Protein 6SPO (pdb70)

B-factor: mean 19.82, std 8.79, range [8.62, 103.41]

GO terms:
  GO:0004825 methionine-tRNA ligase activity (F, EXP)
  GO:0005515 protein binding (F, IPI)
  GO:0004825 methionine-tRNA ligase activity (F, IDA)
 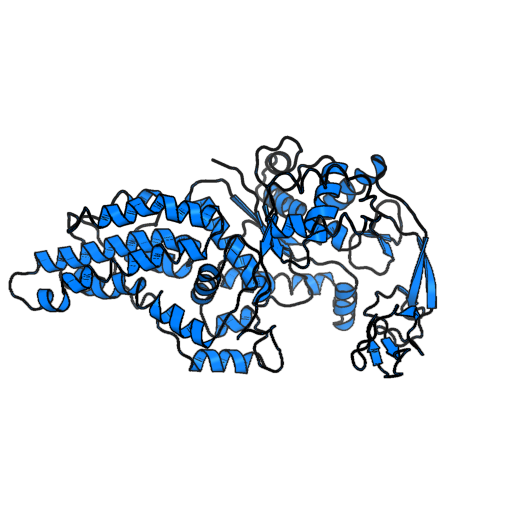 GO:0008270 zinc ion binding (F, IDA)
  GO:0042803 protein homodimerization activity (F, IDA)
  GO:0006431 methionyl-tRNA aminoacylation (P, IMP)
  GO:0071236 cellular response to antibiotic (P, IMP)
  GO:0005829 cytosol (C, HDA)
  GO:0016020 membrane (C, HDA)

Structure (mmCIF, N/CA/C/O backbone):
data_6SPO
#
_entry.id   6SPO
#
_cell.length_a   78.290
_cell.length_b   45.190
_cell.length_c   85.890
_cell.angle_alpha   90.000
_cell.angle_beta   107.390
_cell.angle_gamma   90.000
#
_symmetry.space_group_name_H-M   'P 1 21 1'
#
loop_
_entity.id
_entity.type
_entity.pdbx_description
1 polymer 'Methionine--tRNA ligase'
2 non-polymer 'ZINC ION'
3 non-polymer 'CITRIC ACID'
4 non-polymer GLYCEROL
5 non-polymer METHIONINE
6 water water
#
loop_
_atom_site.group_PDB
_atom_site.id
_atom_site.type_symbol
_atom_site.label_atom_id
_atom_site.label_alt_id
_atom_site.label_comp_id
_atom_site.label_asym_id
_atom_site.label_entity_id
_atom_site.label_seq_id
_atom_site.pdbx_PDB_ins_code
_atom_site.Cartn_x
_atom_site.Cartn_y
_atom_site.Cartn_z
_atom_site.occupancy
_atom_site.B_iso_or_equiv
_atom_site.auth_seq_id
_atom_site.auth_comp_id
_atom_site.auth_asym_id
_atom_site.auth_atom_id
_atom_site.pdbx_PDB_model_num
ATOM 1 N N . ALA A 1 25 ? -15.99052 -3.47014 31.26619 1.000 36.05585 4 ALA A N 1
ATOM 2 C CA . ALA A 1 25 ? -14.55763 -3.75710 31.23279 1.000 34.26344 4 ALA A CA 1
ATOM 3 C C . ALA A 1 25 ? -13.89704 -3.23181 29.97258 1.000 29.89142 4 ALA A C 1
ATOM 4 O O . ALA A 1 25 ? -14.30101 -3.54493 28.85245 1.000 31.73872 4 ALA A O 1
ATOM 10 N N . LYS A 1 26 ? -12.85852 -2.43364 30.17602 1.000 23.14034 5 LYS A N 1
ATOM 11 C CA . LYS A 1 26 ? -12.12744 -1.86677 29.06445 1.000 19.12166 5 LYS A CA 1
ATOM 12 C C . LYS A 1 26 ? -11.29195 -2.94098 28.37685 1.000 15.03511 5 LYS A C 1
ATOM 13 O O . LYS A 1 26 ? -10.90882 -3.94871 28.96447 1.000 16.69711 5 LYS A O 1
ATOM 32 N N . LYS A 1 27 ? -10.99992 -2.68738 27.10398 1.000 12.98657 6 LYS A N 1
ATOM 33 C CA . LYS A 1 27 ? -9.99483 -3.42736 26.34835 1.000 12.37857 6 LYS A CA 1
ATOM 34 C C . LYS A 1 27 ? -8.82091 -2.48599 26.14845 1.000 11.50044 6 LYS A C 1
ATOM 35 O O . LYS A 1 27 ? -8.98976 -1.38158 25.60347 1.000 13.15584 6 LYS A O 1
ATOM 54 N N . ILE A 1 28 ? -7.65028 -2.91054 26.60510 1.000 11.16638 7 ILE A N 1
ATOM 55 C CA . ILE A 1 28 ? -6.46434 -2.07219 26.63715 1.000 10.90817 7 ILE A CA 1
ATOM 56 C C . ILE A 1 28 ? -5.28837 -2.83267 26.04282 1.000 11.95708 7 ILE A C 1
ATOM 57 O O . ILE A 1 28 ? -5.00974 -3.97239 26.42825 1.000 13.47397 7 ILE A O 1
ATOM 73 N N . LEU A 1 29 ? -4.58664 -2.19707 25.11204 1.000 10.74018 8 LEU A N 1
ATOM 74 C CA A LEU A 1 29 ? -3.34023 -2.70508 24.56081 0.738 10.08638 8 LEU A CA 1
ATOM 75 C CA B LEU A 1 29 ? -3.34333 -2.69223 24.54292 0.262 10.64861 8 LEU A CA 1
ATOM 76 C C . LEU A 1 29 ? -2.24644 -1.72990 24.98088 1.000 9.99996 8 LEU A C 1
ATOM 77 O O . LEU A 1 29 ? -2.32326 -0.54379 24.68759 1.000 10.92972 8 LEU A O 1
ATOM 108 N N . VAL A 1 30 ? -1.26095 -2.24203 25.72403 1.000 9.80130 9 VAL A N 1
ATOM 109 C CA . VAL A 1 30 ? -0.16746 -1.44635 26.26425 1.000 10.04616 9 VAL A CA 1
ATOM 110 C C . VAL A 1 30 ? 1.12287 -1.99891 25.68576 1.000 8.72537 9 VAL A C 1
ATOM 111 O O . VAL A 1 30 ? 1.33610 -3.21303 25.71116 1.000 9.54689 9 VAL A O 1
ATOM 124 N N . THR A 1 31 ? 2.01713 -1.10437 25.27124 1.000 9.26678 10 THR A N 1
ATOM 125 C CA . THR A 1 31 ? 3.33881 -1.49094 24.79491 1.000 8.83574 10 THR A CA 1
ATOM 126 C C . THR A 1 31 ? 4.41711 -0.76204 25.59481 1.000 9.17671 10 THR A C 1
ATOM 127 O O . THR A 1 31 ? 4.18336 0.29916 26.19511 1.000 10.25624 10 THR A O 1
ATOM 138 N N . CYS A 1 32 ? 5.60738 -1.36051 25.60030 1.000 10.53063 11 CYS A N 1
ATOM 139 C CA . CYS A 1 32 ? 6.84229 -0.64648 25.88384 1.000 11.07237 11 CYS A CA 1
ATOM 140 C C . CYS A 1 32 ? 7.64635 -0.56729 24.59294 1.000 9.67709 11 CYS A C 1
ATOM 141 O O . CYS A 1 32 ? 7.46834 -1.38005 23.67634 1.000 11.49076 11 CYS A O 1
ATOM 149 N N . ALA A 1 33 ? 8.56121 0.39129 24.55286 1.000 9.87546 12 ALA A N 1
ATOM 150 C CA . ALA A 1 33 ? 9.43101 0.50828 23.39577 1.000 10.79499 12 ALA A CA 1
ATOM 151 C C . ALA A 1 33 ? 10.19285 -0.79683 23.17753 1.000 10.58753 12 ALA A C 1
ATOM 152 O O . ALA A 1 33 ? 10.53721 -1.52473 24.11447 1.000 11.91423 12 ALA A O 1
ATOM 159 N N . LEU A 1 34 ? 10.43921 -1.09445 21.92304 1.000 9.60901 13 LEU A N 1
ATOM 160 C CA . LEU A 1 34 ? 11.05533 -2.35280 21.53859 1.000 10.12419 13 LEU A CA 1
ATOM 161 C C . LEU A 1 34 ? 12.55986 -2.22576 21.68832 1.000 11.36908 13 LEU A C 1
ATOM 162 O O . LEU A 1 34 ? 13.16059 -1.44596 20.97066 1.000 12.11237 13 LEU A O 1
ATOM 178 N N . PRO A 1 35 ? 13.20410 -3.00367 22.56510 1.000 10.68972 14 PRO A N 1
ATOM 179 C CA . PRO A 1 35 ? 14.64672 -2.83320 22.76055 1.000 11.46116 14 PRO A CA 1
ATOM 180 C C . PRO A 1 35 ? 15.42584 -3.27501 21.53054 1.000 11.34289 14 PRO A C 1
ATOM 181 O O . PRO A 1 35 ? 15.10866 -4.27809 20.89955 1.000 11.73505 14 PRO A O 1
ATOM 192 N N . TYR A 1 36 ? 16.50415 -2.56068 21.23500 1.000 11.43533 15 TYR A N 1
ATOM 193 C CA . TYR A 1 36 ? 17.36358 -2.97451 20.13361 1.000 12.27936 15 TYR A CA 1
ATOM 194 C C . TYR A 1 36 ? 18.04698 -4.31098 20.43785 1.000 11.45291 15 TYR A C 1
ATOM 195 O O . TYR A 1 36 ? 18.52405 -4.57155 21.54867 1.000 12.42809 15 TYR A O 1
ATOM 213 N N . ALA A 1 37 ? 18.13420 -5.14975 19.41427 1.000 12.64136 16 ALA A N 1
ATOM 214 C CA . ALA A 1 37 ? 18.73461 -6.46456 19.55052 1.000 14.21464 16 ALA A CA 1
ATOM 215 C C . ALA A 1 37 ? 20.25114 -6.44938 19.61932 1.000 16.08801 16 ALA A C 1
ATOM 216 O O . ALA A 1 37 ? 20.83686 -7.52711 19.73566 1.000 20.59181 16 ALA A O 1
ATOM 223 N N . ASN A 1 38 ? 20.91892 -5.31008 19.51750 1.000 16.34056 17 ASN A N 1
ATOM 224 C CA . ASN A 1 38 ? 22.37923 -5.30446 19.56654 1.000 18.50202 17 ASN A CA 1
ATOM 225 C C . ASN A 1 38 ? 22.95422 -4.84482 20.90285 1.000 18.93114 17 ASN A C 1
ATOM 226 O O . ASN A 1 38 ? 24.15434 -4.57927 20.99121 1.000 22.85808 17 ASN A O 1
ATOM 237 N N . GLY A 1 39 ? 22.159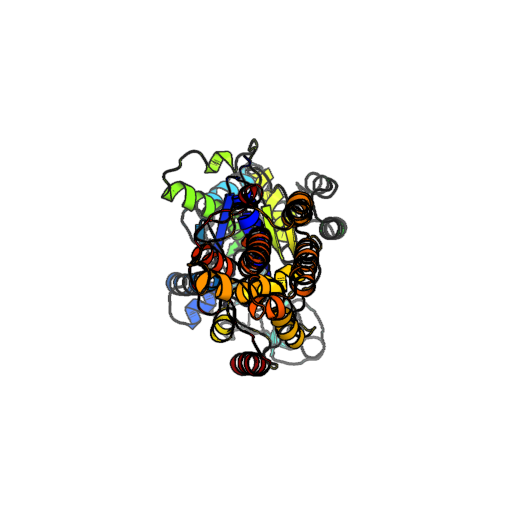24 -4.80342 21.95542 1.000 17.84843 18 GLY A N 1
ATOM 238 C CA . GLY A 1 39 ? 22.67965 -4.46183 23.26637 1.000 17.42537 18 GLY A CA 1
ATOM 239 C C . GLY A 1 39 ? 21.86546 -5.11698 24.35971 1.000 15.90999 18 GLY A C 1
ATOM 240 O O . GLY A 1 39 ? 20.68327 -5.42477 24.18312 1.000 17.32896 18 GLY A O 1
ATOM 244 N N . SER A 1 40 ? 22.50502 -5.29639 25.51312 1.000 16.02124 19 SER A N 1
ATOM 245 C CA . SER A 1 40 ? 21.83954 -5.89389 26.66497 1.000 15.59846 19 SER A CA 1
ATOM 246 C C . SER A 1 40 ? 20.90557 -4.90194 27.36115 1.000 14.54361 19 SER A C 1
ATOM 247 O O . SER A 1 40 ? 21.07032 -3.68583 27.27951 1.000 14.91194 19 SER A O 1
ATOM 255 N N . ILE A 1 41 ? 19.93486 -5.46453 28.08357 1.000 11.67943 20 ILE A N 1
ATOM 256 C CA . ILE A 1 41 ? 19.00693 -4.66781 28.87493 1.000 11.65010 20 ILE A CA 1
ATOM 257 C C . ILE A 1 41 ? 19.73813 -4.04309 30.05546 1.000 10.63168 20 ILE A C 1
ATOM 258 O O . ILE A 1 41 ? 20.46414 -4.71909 30.77831 1.000 11.41377 20 ILE A O 1
ATOM 274 N N . HIS A 1 42 ? 19.51935 -2.75117 30.27088 1.000 11.64501 21 HIS A N 1
ATOM 275 C CA . HIS A 1 42 ? 20.14134 -2.04984 31.38218 1.000 11.76376 21 HIS A CA 1
ATOM 276 C C . HIS A 1 42 ? 19.06631 -1.33945 32.19909 1.000 11.28281 21 HIS A C 1
ATOM 277 O O . HIS A 1 42 ? 17.86975 -1.43260 31.91711 1.000 12.08923 21 HIS A O 1
ATOM 291 N N . LEU A 1 43 ? 19.50738 -0.62243 33.23186 1.000 11.70776 22 LEU A N 1
ATOM 292 C CA . LEU A 1 43 ? 18.56012 -0.02430 34.16394 1.000 12.32187 22 LEU A CA 1
ATOM 293 C C . LEU A 1 43 ? 17.66606 1.01828 33.50318 1.000 12.98595 22 LEU A C 1
ATOM 294 O O . LEU A 1 43 ? 16.57869 1.29498 34.02643 1.000 13.25639 22 LEU A O 1
ATOM 310 N N . GLY A 1 44 ? 18.11317 1.63659 32.40437 1.000 12.37404 23 GLY A N 1
ATOM 311 C CA . GLY A 1 44 ? 17.25421 2.56562 31.68537 1.000 12.99495 23 GLY A CA 1
ATOM 312 C C . GLY A 1 44 ? 16.06631 1.86773 31.04584 1.000 12.03925 23 GLY A C 1
ATOM 313 O O . GLY A 1 44 ? 14.92442 2.35570 31.13512 1.000 14.30589 23 GLY A O 1
ATOM 317 N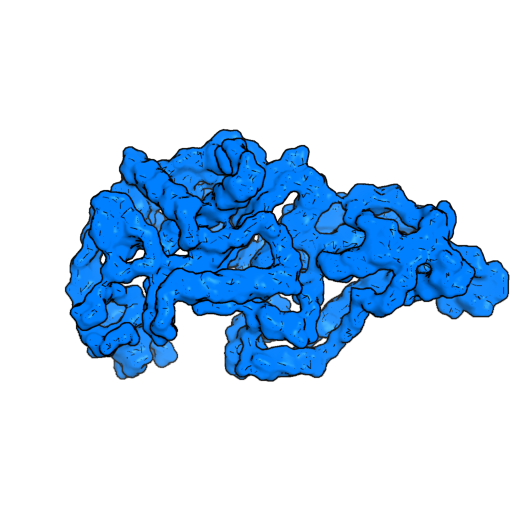 N . HIS A 1 45 ? 16.31113 0.73173 30.37710 1.000 11.26353 24 HIS A N 1
ATOM 318 C CA . HIS A 1 45 ? 15.18975 -0.06374 29.90457 1.000 10.99427 24 HIS A CA 1
ATOM 319 C C . HIS A 1 45 ? 14.27803 -0.41597 31.06726 1.000 11.30175 24 HIS A C 1
ATOM 320 O O . HIS A 1 45 ? 13.04849 -0.36963 30.95282 1.000 12.47384 24 HIS A O 1
ATOM 334 N N . MET A 1 46 ? 14.87243 -0.79848 32.20012 1.000 10.21739 25 MET A N 1
ATOM 335 C CA . MET A 1 46 ? 14.03771 -1.32160 33.27604 1.000 10.25737 25 MET A CA 1
ATOM 336 C C . MET A 1 46 ? 13.11207 -0.26149 33.84208 1.000 10.46662 25 MET A C 1
ATOM 337 O O . MET A 1 46 ? 12.02744 -0.59960 34.31148 1.000 11.23301 25 MET A O 1
ATOM 351 N N . LEU A 1 47 ? 13.52492 1.00410 33.86371 1.000 10.56854 26 LEU A N 1
ATOM 352 C CA . LEU A 1 47 ? 12.61533 2.05330 34.31900 1.000 11.46059 26 LEU A CA 1
ATOM 353 C C . LEU A 1 47 ? 11.32362 2.01395 33.51611 1.000 11.35901 26 LEU A C 1
ATOM 354 O O . LEU A 1 47 ? 10.22805 2.04968 34.07193 1.000 11.49269 26 LEU A O 1
ATOM 370 N N . GLU A 1 48 ? 11.44535 1.88649 32.20857 1.000 10.41051 27 GLU A N 1
ATOM 371 C CA . GLU A 1 48 ? 10.28870 1.89607 31.32417 1.000 11.26025 27 GLU A CA 1
ATOM 372 C C . GLU A 1 48 ? 9.43253 0.65110 31.48522 1.000 11.25342 27 GLU A C 1
ATOM 373 O O . GLU A 1 48 ? 8.21034 0.74001 31.62859 1.000 11.93269 27 GLU A O 1
ATOM 385 N N . HIS A 1 49 ? 10.06880 -0.52345 31.50644 1.000 9.94117 28 HIS A N 1
ATOM 386 C CA . HIS A 1 49 ? 9.30636 -1.75859 31.56358 1.000 9.78748 28 HIS A CA 1
ATOM 387 C C . HIS A 1 49 ? 8.64681 -1.92905 32.92220 1.000 10.30335 28 HIS A C 1
ATOM 388 O O . HIS A 1 49 ? 7.52738 -2.44499 33.00120 1.000 10.58152 28 HIS A O 1
ATOM 402 N N . ILE A 1 50 ? 9.31773 -1.50474 33.99786 1.000 9.82756 29 ILE A N 1
ATOM 403 C CA . ILE A 1 50 ? 8.70051 -1.51753 35.31825 1.000 9.50517 29 ILE A CA 1
ATOM 404 C C . ILE A 1 50 ? 7.52806 -0.55003 35.38646 1.000 9.58364 29 ILE A C 1
ATOM 405 O O . ILE A 1 50 ? 6.45500 -0.90937 35.90139 1.000 10.52362 29 ILE A O 1
ATOM 421 N N . GLN A 1 51 ? 7.69692 0.68977 34.89293 1.000 9.76753 30 GLN A N 1
ATOM 422 C CA . GLN A 1 51 ? 6.58972 1.63947 34.93127 1.000 10.38714 30 GLN A CA 1
ATOM 423 C C . GLN A 1 51 ? 5.35347 1.05329 34.24334 1.000 9.74162 30 GLN A C 1
ATOM 424 O O . GLN A 1 51 ? 4.24196 1.07763 34.78623 1.000 10.88226 30 GLN A O 1
ATOM 438 N N . ALA A 1 52 ? 5.54421 0.50809 33.05251 1.000 9.63596 31 ALA A N 1
ATOM 439 C CA . ALA A 1 52 ? 4.43940 -0.07367 32.30318 1.000 10.33575 31 ALA A CA 1
ATOM 440 C C . ALA A 1 52 ? 3.85809 -1.27278 33.03469 1.000 10.35195 31 ALA A C 1
ATOM 441 O O . ALA A 1 52 ? 2.63576 -1.42980 33.10731 1.000 10.79220 31 ALA A O 1
ATOM 448 N N . ASP A 1 53 ? 4.72569 -2.13313 33.58549 1.000 9.23417 32 ASP A N 1
ATOM 449 C CA . ASP A 1 53 ? 4.22626 -3.32482 34.24358 1.000 9.26664 32 ASP A CA 1
ATOM 450 C C . ASP A 1 53 ? 3.36811 -2.99905 35.47198 1.000 9.20549 32 ASP A C 1
ATOM 451 O O . ASP A 1 53 ? 2.35303 -3.65542 35.71713 1.000 9.51299 32 ASP A O 1
ATOM 460 N N . VAL A 1 54 ? 3.79310 -2.02303 36.28062 1.000 9.78389 33 VAL A N 1
ATOM 461 C CA . VAL A 1 54 ? 2.98288 -1.61703 37.42097 1.000 9.27951 33 VAL A CA 1
ATOM 462 C C . VAL A 1 54 ? 1.60572 -1.17436 36.93555 1.000 9.93883 33 VAL A C 1
ATOM 463 O O . VAL A 1 54 ? 0.58424 -1.57200 37.48991 1.000 9.90919 33 VAL A O 1
ATOM 476 N N . TRP A 1 55 ? 1.56403 -0.34803 35.88832 1.000 9.91575 34 TRP A N 1
ATOM 477 C CA . TRP A 1 55 ? 0.29606 0.14483 35.38429 1.000 9.67552 34 TRP A CA 1
ATOM 478 C C . TRP A 1 55 ? -0.56351 -0.99124 34.86263 1.000 9.57775 34 TRP A C 1
ATOM 479 O O . TRP A 1 55 ? -1.75531 -1.06786 35.16677 1.000 10.68728 34 TRP A O 1
ATOM 500 N N . VAL A 1 56 ? 0.05472 -1.90023 34.11298 1.000 9.69257 35 VAL A N 1
ATOM 501 C CA . VAL A 1 56 ? -0.65451 -3.04663 33.57201 1.000 10.00711 35 VAL A CA 1
ATOM 502 C C . VAL A 1 56 ? -1.21979 -3.91589 34.68175 1.000 9.73402 35 VAL A C 1
ATOM 503 O O . VAL A 1 56 ? -2.36787 -4.36196 34.61292 1.000 10.68215 35 VAL A O 1
ATOM 516 N N . ARG A 1 57 ? -0.40178 -4.23302 35.68497 1.000 9.38177 36 ARG A N 1
ATOM 517 C CA . ARG A 1 57 ? -0.88120 -5.07105 36.77968 1.000 10.25513 36 ARG A CA 1
ATOM 518 C C . ARG A 1 57 ? -2.05764 -4.43350 37.49572 1.000 9.41272 36 ARG A C 1
ATOM 519 O O . ARG A 1 57 ? -3.00077 -5.13005 37.88940 1.000 10.78886 36 ARG A O 1
ATOM 540 N N . TYR A 1 58 ? -2.01313 -3.11675 37.69464 1.000 10.04175 37 TYR A N 1
ATOM 541 C CA . TYR A 1 58 ? -3.15048 -2.43241 38.28806 1.000 9.97693 37 TYR A CA 1
ATOM 542 C C . TYR A 1 58 ? -4.39495 -2.54890 37.41186 1.000 9.55604 37 TYR A C 1
ATOM 543 O O . TYR A 1 58 ? -5.48520 -2.85448 37.91383 1.000 10.46491 37 TYR A O 1
ATOM 561 N N . GLN A 1 59 ? -4.23920 -2.32050 36.10051 1.000 10.05492 38 GLN A N 1
ATOM 562 C CA . GLN A 1 59 ? -5.39656 -2.41759 35.22253 1.000 11.55774 38 GLN A CA 1
ATOM 563 C C . GLN A 1 59 ? -5.99786 -3.82099 35.26980 1.000 11.49173 38 GLN A C 1
ATOM 564 O O . GLN A 1 59 ? -7.21489 -3.97867 35.27163 1.000 11.79912 38 GLN A O 1
ATOM 578 N N . ARG A 1 60 ? -5.15575 -4.85184 35.34133 1.000 11.05159 39 ARG A N 1
ATOM 579 C CA . ARG A 1 60 ? -5.68765 -6.20709 35.44372 1.000 11.03954 39 ARG A CA 1
ATOM 580 C C . ARG A 1 60 ? -6.42629 -6.40329 36.76742 1.000 12.05701 39 ARG A C 1
ATOM 581 O O . ARG A 1 60 ? -7.47121 -7.06784 36.81256 1.000 12.89181 39 ARG A O 1
ATOM 602 N N . MET A 1 61 ? -5.89359 -5.83443 37.84608 1.000 11.66972 40 MET A N 1
ATOM 603 C CA . MET A 1 61 ? -6.55930 -5.94485 39.13595 1.000 11.72561 40 MET A CA 1
ATOM 604 C C . MET A 1 61 ? -7.93887 -5.31209 39.12879 1.000 12.51374 40 MET A C 1
ATOM 605 O O . MET A 1 61 ? -8.80933 -5.71514 39.91143 1.000 13.54021 40 MET A O 1
ATOM 619 N N . ARG A 1 62 ? -8.16367 -4.30729 38.28309 1.000 12.67912 41 ARG A N 1
ATOM 620 C CA . ARG A 1 62 ? -9.46739 -3.65957 38.21162 1.000 13.57271 41 ARG A CA 1
ATOM 621 C C . ARG A 1 62 ? -10.39360 -4.33202 37.20398 1.000 14.83778 41 ARG A C 1
ATOM 622 O O . ARG A 1 62 ? -11.49547 -3.82625 36.94815 1.000 17.05161 41 ARG A O 1
ATOM 643 N N . GLY A 1 63 ? -9.98323 -5.45927 36.63503 1.000 13.36087 42 GLY A N 1
ATOM 644 C CA . GLY A 1 63 ? -10.88800 -6.28911 35.86646 1.000 14.52366 42 GLY A CA 1
ATOM 645 C C . GLY A 1 63 ? -10.88758 -6.06842 34.37227 1.000 15.09682 42 GLY A C 1
ATOM 646 O O . GLY A 1 63 ? -11.71694 -6.65842 33.67996 1.000 16.40777 42 GLY A O 1
ATOM 650 N N . HIS A 1 64 ? -9.99080 -5.24606 33.85384 1.000 14.80406 43 HIS A N 1
ATOM 651 C CA . HIS A 1 64 ? -9.97606 -4.94624 32.43335 1.000 14.93713 43 HIS A CA 1
ATOM 652 C C . HIS A 1 64 ? -9.27907 -6.03816 31.63895 1.000 13.39851 43 HIS A C 1
ATOM 653 O O . HIS A 1 64 ? -8.52161 -6.85103 32.17625 1.000 15.59783 43 HIS A O 1
ATOM 667 N N . GLU A 1 65 ? -9.61002 -6.08061 30.34233 1.000 12.62243 44 GLU A N 1
ATOM 668 C CA . GLU A 1 65 ? -8.92649 -6.93720 29.38041 1.000 13.26617 44 GLU A CA 1
ATOM 669 C C . GLU A 1 65 ? -7.67775 -6.18812 28.95875 1.000 13.15942 44 GLU A C 1
ATOM 670 O O . GLU A 1 65 ? -7.77104 -5.11888 28.34238 1.000 14.56162 44 GLU A O 1
ATOM 682 N N . VAL A 1 66 ? -6.51925 -6.70314 29.33970 1.000 12.85788 45 VAL A N 1
ATOM 683 C CA . VAL A 1 66 ? -5.25065 -6.02926 29.09438 1.000 11.75161 45 VAL A CA 1
ATOM 684 C C . VAL A 1 66 ? -4.36740 -6.92741 28.24911 1.000 12.52603 45 VAL A C 1
ATOM 685 O O . VAL A 1 66 ? -4.24632 -8.12782 28.51206 1.000 14.64293 45 VAL A O 1
ATOM 698 N N . ASN A 1 67 ? -3.75833 -6.33732 27.22923 1.000 11.62658 46 ASN A N 1
ATOM 699 C CA . ASN A 1 67 ? -2.75508 -7.00432 26.40781 1.000 10.70143 46 ASN A CA 1
ATOM 700 C C . ASN A 1 67 ? -1.48656 -6.16577 26.46761 1.000 10.44204 46 ASN A C 1
ATOM 701 O O . ASN A 1 67 ? -1.44042 -5.06130 25.92847 1.000 12.21788 46 ASN A O 1
ATOM 712 N N . PHE A 1 68 ? -0.46849 -6.70922 27.11035 1.000 10.63388 47 PHE A N 1
ATOM 713 C CA . PHE A 1 68 ? 0.81147 -6.04252 27.31286 1.000 9.22753 47 PHE A CA 1
ATOM 714 C C . PHE A 1 68 ? 1.78696 -6.67406 26.32915 1.000 9.41483 47 PHE A C 1
ATOM 715 O O . PHE A 1 68 ? 2.10960 -7.85890 26.42731 1.000 9.89501 47 PHE A O 1
ATOM 732 N N . ILE A 1 69 ? 2.23559 -5.86176 25.37318 1.000 9.80371 48 ILE A N 1
ATOM 733 C CA . ILE A 1 69 ? 2.89253 -6.30202 24.14091 1.000 13.00320 48 ILE A CA 1
ATOM 734 C C . ILE A 1 69 ? 4.28391 -5.67864 24.05016 1.000 11.47974 48 ILE A C 1
ATOM 735 O O . ILE A 1 69 ? 4.44696 -4.48153 24.24770 1.000 11.67619 48 ILE A O 1
ATOM 751 N N . CYS A 1 70 ? 5.28159 -6.49280 23.69368 1.000 9.78875 49 CYS A N 1
ATOM 752 C CA . CYS A 1 70 ? 6.61479 -5.94955 23.37100 1.000 9.69643 49 CYS A CA 1
ATOM 753 C C . CYS A 1 70 ? 7.26916 -6.88615 22.34964 1.000 9.95319 49 CYS A C 1
ATOM 754 O O . CYS A 1 70 ? 6.64670 -7.81702 21.82609 1.000 10.41444 49 CYS A O 1
ATOM 762 N N . ALA A 1 71 ? 8.52754 -6.60015 22.02842 1.000 9.50539 50 ALA A N 1
ATOM 763 C CA . ALA A 1 71 ? 9.28873 -7.32400 21.02672 1.000 10.24067 50 ALA A CA 1
ATOM 764 C C . ALA A 1 71 ? 10.67916 -6.70002 20.96739 1.000 10.12404 50 ALA A C 1
ATOM 765 O O . ALA A 1 71 ? 10.87766 -5.57815 21.38773 1.000 10.35383 50 ALA A O 1
ATOM 772 N N . ASP A 1 72 ? 11.63422 -7.46440 20.43795 1.000 9.63952 51 ASP A N 1
ATOM 773 C CA . ASP A 1 72 ? 12.92618 -6.88818 20.10867 1.000 10.12770 51 ASP A CA 1
ATOM 774 C C . ASP A 1 72 ? 12.86037 -6.16759 18.76399 1.000 10.42260 51 ASP A C 1
ATOM 775 O O . ASP A 1 72 ? 12.17700 -6.61000 17.83831 1.000 11.12014 51 ASP A O 1
ATOM 784 N N . ASP A 1 73 ? 13.58223 -5.03923 18.68024 1.000 10.08391 52 ASP A N 1
ATOM 785 C CA . ASP A 1 73 ? 13.78560 -4.27579 17.44636 1.000 10.80049 52 ASP A CA 1
ATOM 786 C C . ASP A 1 73 ? 15.06245 -4.80226 16.79766 1.000 10.95366 52 ASP A C 1
ATOM 787 O O . ASP A 1 73 ? 16.16963 -4.53229 17.27699 1.000 11.48626 52 ASP A O 1
ATOM 796 N N . ALA A 1 74 ? 14.89260 -5.58458 15.73455 1.000 10.40849 53 ALA A N 1
ATOM 797 C CA . ALA A 1 74 ? 15.93278 -6.48672 15.26411 1.000 11.39300 53 ALA A CA 1
ATOM 798 C C . ALA A 1 74 ? 16.57378 -6.12512 13.92989 1.000 11.56250 53 ALA A C 1
ATOM 799 O O . ALA A 1 74 ? 17.45783 -6.85825 13.48922 1.000 14.28740 53 ALA A O 1
ATOM 806 N N . HIS A 1 75 ? 16.21690 -5.00582 13.31592 1.000 10.58335 54 HIS A N 1
ATOM 807 C CA . HIS A 1 75 ? 16.71390 -4.67801 11.98707 1.000 10.74621 54 HIS A CA 1
ATOM 808 C C . HIS A 1 75 ? 17.74746 -3.55921 12.02146 1.000 11.89015 54 HIS A C 1
ATOM 809 O O . HIS A 1 75 ? 17.93668 -2.87474 13.03217 1.000 13.04688 54 HIS A O 1
ATOM 824 N N . GLY A 1 76 ? 18.44123 -3.40286 10.89889 1.000 11.89494 55 GLY A N 1
ATOM 825 C CA . GLY A 1 76 ? 19.23777 -2.22260 10.62891 1.000 13.36496 55 GLY A CA 1
ATOM 826 C C . GLY A 1 76 ? 20.71624 -2.51873 10.38842 1.000 15.08587 55 GLY A C 1
ATOM 827 O O . GLY A 1 76 ? 21.22053 -3.61255 10.60951 1.000 15.64097 55 GLY A O 1
ATOM 831 N N . THR A 1 77 ? 21.40346 -1.47383 9.93583 1.000 14.53402 56 THR A N 1
ATOM 832 C CA . THR A 1 77 ? 22.81466 -1.60840 9.57097 1.000 14.96332 56 THR A CA 1
ATOM 833 C C . THR A 1 77 ? 23.68599 -2.01274 10.74465 1.000 15.59659 56 THR A C 1
ATOM 834 O O . THR A 1 77 ? 24.54022 -2.90084 10.57725 1.000 17.25237 56 THR A O 1
ATOM 845 N N . PRO A 1 78 ? 23.55875 -1.41326 11.93419 1.000 16.36000 57 PRO A N 1
ATOM 846 C CA . PRO A 1 78 ? 24.40861 -1.84658 13.05015 1.000 17.52190 57 PRO A CA 1
ATOM 847 C C . PRO A 1 78 ? 24.27923 -3.32537 13.36532 1.000 17.92847 57 PRO A C 1
ATOM 848 O O . PRO A 1 78 ? 25.28524 -3.99533 13.64579 1.000 18.85890 57 PRO A O 1
ATOM 859 N N . ILE A 1 79 ? 23.05767 -3.85947 13.32593 1.000 17.45790 58 ILE A N 1
ATOM 860 C CA . ILE A 1 79 ? 22.84402 -5.27033 13.60518 1.000 17.01033 58 ILE A CA 1
ATOM 861 C C . ILE A 1 79 ? 23.47580 -6.13166 12.52041 1.000 17.53247 58 ILE A C 1
ATOM 862 O O . ILE A 1 79 ? 24.14101 -7.13567 12.81018 1.000 18.37592 58 ILE A O 1
ATOM 878 N N . MET A 1 80 ? 23.29902 -5.74755 11.25898 1.000 17.83315 59 MET A N 1
ATOM 879 C CA . MET A 1 80 ? 23.92700 -6.48784 10.17152 1.000 17.23034 59 MET A CA 1
ATOM 880 C C . MET A 1 80 ? 25.43891 -6.54840 10.34031 1.000 16.97656 59 MET A C 1
ATOM 881 O O . MET A 1 80 ? 26.05371 -7.60851 10.17714 1.000 17.51722 59 MET A O 1
ATOM 895 N N . LEU A 1 81 ? 26.05730 -5.41281 10.63469 1.000 17.25735 60 LEU A N 1
ATOM 896 C CA . LEU A 1 81 ? 27.51324 -5.36355 10.70914 1.000 18.23363 60 LEU A CA 1
ATOM 897 C C . LEU A 1 81 ? 28.02293 -6.09411 11.93818 1.000 19.76559 60 LEU A C 1
ATOM 898 O O . LEU A 1 81 ? 29.07978 -6.73283 11.88985 1.000 22.24130 60 LEU A O 1
ATOM 914 N N . LYS A 1 82 ? 27.28371 -6.02962 13.05003 1.000 19.90521 61 LYS A N 1
ATOM 915 C CA . LYS A 1 82 ? 27.71290 -6.75081 14.24008 1.000 20.37566 61 LYS A CA 1
ATOM 916 C C . LYS A 1 82 ? 27.71122 -8.25789 13.99963 1.000 19.29291 61 LYS A C 1
ATOM 917 O O . LYS A 1 82 ? 28.64729 -8.96357 14.40138 1.000 20.03355 61 LYS A O 1
ATOM 936 N N . ALA A 1 83 ? 26.66135 -8.77382 13.35218 1.000 18.73715 62 ALA A N 1
ATOM 937 C CA . ALA A 1 83 ? 26.62242 -10.20223 13.05342 1.000 19.79742 62 ALA A CA 1
ATOM 938 C C . ALA A 1 83 ? 27.78709 -10.60323 12.15072 1.000 20.63165 62 ALA A C 1
ATOM 939 O O . ALA A 1 83 ? 28.44458 -11.62289 12.38544 1.000 21.72495 62 ALA A O 1
ATOM 946 N N . GLN A 1 84 ? 28.05974 -9.81802 11.10611 1.000 19.55419 63 GLN A N 1
ATOM 947 C CA . GLN A 1 84 ? 29.20187 -10.12282 10.24654 1.000 21.51679 63 GLN A CA 1
ATOM 948 C C . GLN A 1 84 ? 30.49886 -10.16422 11.04270 1.000 23.52089 63 GLN A C 1
ATOM 949 O O . GLN A 1 84 ? 31.34119 -11.04644 10.82943 1.000 25.39723 63 GLN A O 1
ATOM 963 N N . GLN A 1 85 ? 30.68522 -9.21371 11.96472 1.000 24.69908 64 GLN A N 1
ATOM 964 C CA . GLN A 1 85 ? 31.89126 -9.20763 12.78857 1.000 27.23152 64 GLN A CA 1
ATOM 965 C C . GLN A 1 85 ? 31.99678 -10.47180 13.63063 1.000 26.88221 64 GLN A C 1
ATOM 966 O O . GLN A 1 85 ? 33.09514 -11.00542 13.84335 1.000 27.61943 64 GLN A O 1
ATOM 980 N N . LEU A 1 86 ? 30.86200 -10.94376 14.14506 1.000 26.68758 65 LEU A N 1
ATOM 981 C CA . LEU A 1 86 ? 30.84141 -12.15270 14.94754 1.000 26.15464 65 LEU A CA 1
ATOM 982 C C . LEU A 1 86 ? 30.95371 -13.42118 14.11936 1.000 26.71382 65 LEU A C 1
ATOM 983 O O . LEU A 1 86 ? 31.18487 -14.48769 14.68803 1.000 28.71320 65 LEU A O 1
ATOM 999 N N . GLY A 1 87 ? 30.77560 -13.33559 12.80394 1.000 26.78643 66 GLY A N 1
ATOM 1000 C CA . GLY A 1 87 ? 30.81893 -14.52051 11.97160 1.000 26.63349 66 GLY A CA 1
ATOM 1001 C C . GLY A 1 87 ? 29.59288 -15.39852 12.05695 1.000 27.30966 66 GLY A C 1
ATOM 1002 O O . GLY A 1 87 ? 29.68723 -16.60669 11.81405 1.000 28.99058 66 GLY A O 1
ATOM 1006 N N . ILE A 1 88 ? 28.43686 -14.82243 12.39762 1.000 25.32946 67 ILE A N 1
ATOM 1007 C CA . ILE A 1 88 ? 27.19300 -15.57152 12.50641 1.000 24.15682 67 ILE A CA 1
ATOM 1008 C C . ILE A 1 88 ? 26.13527 -14.83494 11.70045 1.000 23.34080 67 ILE A C 1
ATOM 1009 O O . ILE A 1 88 ? 26.28755 -13.66136 11.35715 1.000 23.64258 67 ILE A O 1
ATOM 1025 N N . THR A 1 89 ? 25.04173 -15.53578 11.40141 1.000 22.12774 68 THR A N 1
ATOM 1026 C CA . THR A 1 89 ? 23.96986 -14.87523 10.68727 1.000 21.07674 68 THR A CA 1
ATOM 1027 C C . THR A 1 89 ? 23.31285 -13.84453 11.60350 1.000 20.03919 68 THR A C 1
ATOM 1028 O O . THR A 1 89 ? 23.30444 -13.99976 12.83485 1.000 19.46364 68 THR A O 1
ATOM 1039 N N . PRO A 1 90 ? 22.74805 -12.77526 11.03221 1.000 19.55725 69 PRO A N 1
ATOM 1040 C CA . PRO A 1 90 ? 21.95138 -11.85540 11.86472 1.000 18.01332 69 PRO A CA 1
ATOM 1041 C C . PRO A 1 90 ? 20.80840 -12.57651 12.55051 1.000 17.09501 69 PRO A C 1
ATOM 1042 O O . PRO A 1 90 ? 20.49247 -12.27070 13.70724 1.000 15.79316 69 PRO A O 1
ATOM 1053 N N . GLU A 1 91 ? 20.24047 -13.59851 11.90318 1.000 18.24632 70 GLU A N 1
ATOM 1054 C CA . GLU A 1 91 ? 19.15965 -14.35207 12.52868 1.000 18.46683 70 GLU A CA 1
ATOM 1055 C C . GLU A 1 91 ? 19.64617 -15.05870 13.78627 1.000 18.53505 70 GLU A C 1
ATOM 1056 O O . GLU A 1 91 ? 18.95101 -15.07207 14.80621 1.000 17.98469 70 GLU A O 1
ATOM 1068 N N . GLN A 1 92 ? 20.82011 -15.68661 13.73205 1.000 20.37346 71 GLN A N 1
ATOM 1069 C CA . GLN A 1 92 ? 21.33659 -16.33278 14.93277 1.000 20.56784 71 GLN A CA 1
ATOM 1070 C C . GLN A 1 92 ? 21.56057 -15.30810 16.03825 1.000 18.73339 71 GLN A C 1
ATOM 1071 O O . GLN A 1 92 ? 21.19269 -15.52518 17.19717 1.000 17.53353 71 GLN A O 1
ATOM 1085 N N . MET A 1 93 ? 22.17412 -14.17363 15.68654 1.000 16.40389 72 MET A N 1
ATOM 1086 C CA . MET A 1 93 ? 22.52238 -13.17524 16.68521 1.000 15.76339 72 MET A CA 1
ATOM 1087 C C . MET A 1 93 ? 21.28593 -12.58808 17.34186 1.000 13.68822 72 MET A C 1
ATOM 1088 O O . MET A 1 93 ? 21.22497 -12.44919 18.56974 1.000 14.75027 72 MET A O 1
ATOM 1102 N N . ILE A 1 94 ? 20.28234 -12.22353 16.54009 1.000 13.84981 73 ILE A N 1
ATOM 1103 C CA . ILE A 1 94 ? 19.08452 -11.62077 17.12911 1.000 13.30710 73 ILE A CA 1
ATOM 1104 C C . ILE A 1 94 ? 18.32615 -12.64685 17.95084 1.000 13.50805 73 ILE A C 1
ATOM 1105 O O . ILE A 1 94 ? 17.68114 -12.30121 18.93808 1.000 13.10286 73 ILE A O 1
ATOM 1121 N N . GLY A 1 95 ? 18.39846 -13.92735 17.57615 1.000 14.36193 74 GLY A N 1
ATOM 1122 C CA . GLY A 1 95 ? 17.73260 -14.93200 18.38199 1.000 13.96933 74 GLY A CA 1
ATOM 1123 C C . GLY A 1 95 ? 18.37188 -15.07346 19.74915 1.000 14.72565 74 GLY A C 1
ATOM 1124 O O . GLY A 1 95 ? 17.68366 -15.22758 20.76369 1.000 16.10942 74 GLY A O 1
ATOM 1128 N N . GLU A 1 96 ? 19.69940 -15.01817 19.79887 1.000 15.30491 75 GLU A N 1
ATOM 1129 C CA . GLU A 1 96 ? 20.39327 -15.10846 21.08246 1.000 15.14078 75 GLU A CA 1
ATOM 1130 C C . GLU A 1 96 ? 20.07189 -13.90948 21.96198 1.000 13.98331 75 GLU A C 1
ATOM 1131 O O . GLU A 1 96 ? 19.82765 -14.05128 23.16396 1.000 14.61274 75 GLU A O 1
ATOM 1143 N N . MET A 1 97 ? 20.04918 -12.71006 21.38154 1.000 13.32489 76 MET A N 1
ATOM 1144 C CA A MET A 1 97 ? 19.77259 -11.54797 22.21201 0.695 12.87122 76 MET A CA 1
ATOM 1145 C CA B MET A 1 97 ? 19.75848 -11.52038 22.17463 0.305 14.02694 76 MET A CA 1
ATOM 1146 C C . MET A 1 97 ? 18.30949 -11.50160 22.63739 1.000 13.02717 76 MET A C 1
ATOM 1147 O O . MET A 1 97 ? 18.00581 -11.05188 23.74445 1.000 13.79560 76 MET A O 1
ATOM 1174 N N . SER A 1 98 ? 17.39485 -11.97069 21.78945 1.000 12.33208 77 SER A N 1
ATOM 1175 C CA . SER A 1 98 ? 15.99534 -12.04995 22.19550 1.000 13.35080 77 SER A CA 1
ATOM 1176 C C . SER A 1 98 ? 15.84777 -12.91253 23.44123 1.000 13.30754 77 SER A C 1
ATOM 1177 O O . SER A 1 98 ? 15.13121 -12.54522 24.38202 1.000 13.25247 77 SER A O 1
ATOM 1185 N N A GLN A 1 99 ? 16.52313 -14.06689 23.46951 0.507 13.20722 78 GLN A N 1
ATOM 1186 N N B GLN A 1 99 ? 16.53811 -14.05581 23.47530 0.493 12.99909 78 GLN A N 1
ATOM 1187 C CA A GLN A 1 99 ? 16.45435 -14.91064 24.65565 0.507 14.19395 78 GLN A CA 1
ATOM 1188 C CA B GLN A 1 99 ? 16.47215 -14.92176 24.64705 0.493 13.59616 78 GLN A CA 1
ATOM 1189 C C A GLN A 1 99 ? 17.05796 -14.20230 25.86323 0.507 13.67568 78 GLN A C 1
ATOM 1190 C C B GLN A 1 99 ? 17.09266 -14.25126 25.86736 0.493 13.11768 78 GLN A C 1
ATOM 1191 O O A GLN A 1 99 ? 16.49035 -14.23906 26.95829 0.507 14.14873 78 GLN A O 1
ATOM 1192 O O B GLN A 1 99 ? 16.57193 -14.37688 26.97942 0.493 13.62103 78 GLN A O 1
ATOM 1219 N N . GLU A 1 100 ? 18.20454 -13.54514 25.68192 1.000 13.41027 79 GLU A N 1
ATOM 1220 C CA . GLU A 1 100 ? 18.82942 -12.83807 26.79037 1.000 14.05664 79 GLU A CA 1
ATOM 1221 C C . GLU A 1 100 ? 17.90456 -11.75723 27.33014 1.000 11.42937 79 GLU A C 1
ATOM 1222 O O . GLU A 1 100 ? 17.69715 -11.64452 28.54294 1.000 12.31937 79 GLU A O 1
ATOM 1234 N N . HIS A 1 101 ? 17.30193 -10.97802 26.43461 1.000 11.15997 80 HIS A N 1
ATOM 1235 C CA . HIS A 1 101 ? 16.40166 -9.92582 26.87854 1.000 11.70186 80 HIS A CA 1
ATOM 1236 C C . HIS A 1 101 ? 15.22356 -10.50905 27.64577 1.000 11.89041 80 HIS A C 1
ATOM 1237 O O . HIS A 1 101 ? 14.83530 -10.00905 28.70609 1.000 12.24982 80 HIS A O 1
ATOM 1252 N N . GLN A 1 102 ? 14.60920 -11.54802 27.10222 1.000 11.16818 81 GLN A N 1
ATOM 1253 C CA . GLN A 1 102 ? 13.42343 -12.10454 27.74061 1.000 12.13172 81 GLN A CA 1
ATOM 1254 C C . GLN A 1 102 ? 13.75070 -12.73044 29.08535 1.000 11.36160 81 GLN A C 1
ATOM 1255 O O . GLN A 1 102 ? 12.92377 -12.68837 30.00457 1.000 11.51971 81 GLN A O 1
ATOM 1269 N N . THR A 1 103 ? 14.93277 -13.33515 29.22151 1.000 12.09880 82 THR A N 1
ATOM 1270 C CA . THR A 1 103 ? 15.37049 -13.85199 30.51671 1.000 12.43062 82 THR A CA 1
ATOM 1271 C C . THR A 1 103 ? 15.45554 -12.72495 31.53067 1.000 12.57768 82 THR A C 1
ATOM 1272 O O . THR A 1 103 ? 14.99861 -12.85968 32.67537 1.000 12.66436 82 THR A O 1
ATOM 1283 N N . ASP A 1 104 ? 16.05821 -11.59970 31.13774 1.000 12.60820 83 ASP A N 1
ATOM 1284 C CA . ASP A 1 104 ? 16.18581 -10.46971 32.05557 1.000 12.42998 83 ASP A CA 1
ATOM 1285 C C . ASP A 1 104 ? 14.82661 -9.88615 32.44102 1.000 12.10834 83 ASP A C 1
ATOM 1286 O O . ASP A 1 104 ? 14.55681 -9.62826 33.61724 1.000 12.76597 83 ASP A O 1
ATOM 1295 N N . PHE A 1 105 ? 13.95506 -9.64951 31.46207 1.000 11.39886 84 PHE A N 1
ATOM 1296 C CA . PHE A 1 105 ? 12.63823 -9.09656 31.78304 1.000 11.92341 84 PHE A CA 1
ATOM 1297 C C . PHE A 1 105 ? 11.82444 -10.06059 32.64487 1.000 11.27436 84 PHE A C 1
ATOM 1298 O O . PHE A 1 105 ? 11.10186 -9.64027 33.55895 1.000 12.16965 84 PHE A O 1
ATOM 1315 N N . ALA A 1 106 ? 11.94930 -11.36581 32.38926 1.000 12.02777 85 ALA A N 1
ATOM 1316 C CA . ALA A 1 106 ? 11.26250 -12.33421 33.23445 1.000 13.00045 85 ALA A CA 1
ATOM 1317 C C . ALA A 1 106 ? 11.78123 -12.26923 34.66245 1.000 12.63718 85 ALA A C 1
ATOM 1318 O O . ALA A 1 106 ? 11.02428 -12.45647 35.62089 1.000 12.37138 85 ALA A O 1
ATOM 1325 N N . GLY A 1 107 ? 13.07731 -12.00982 34.82676 1.000 11.71238 86 GLY A N 1
ATOM 1326 C CA . GLY A 1 107 ? 13.64353 -11.90176 36.14575 1.000 11.82544 86 GLY A CA 1
ATOM 1327 C C . GLY A 1 107 ? 13.12222 -10.71046 36.91879 1.000 11.07213 86 GLY A C 1
ATOM 1328 O O . GLY A 1 107 ? 13.16814 -10.71576 38.15240 1.000 13.00409 86 GLY A O 1
ATOM 1332 N N . PHE A 1 108 ? 12.63398 -9.69487 36.21898 1.000 11.03470 87 PHE A N 1
ATOM 1333 C CA . PHE A 1 108 ? 11.97932 -8.55091 36.83520 1.000 10.53275 87 PHE A CA 1
ATOM 1334 C C . PHE A 1 108 ? 10.46838 -8.67675 36.86069 1.000 10.73009 87 PHE A C 1
ATOM 1335 O O . PHE A 1 108 ? 9.78652 -7.72892 37.26026 1.000 11.19548 87 PHE A O 1
ATOM 1352 N N . ASN A 1 109 ? 9.93592 -9.82945 36.47113 1.000 10.96511 88 ASN A N 1
ATOM 1353 C CA . ASN A 1 109 ? 8.49280 -10.08486 36.50720 1.000 11.70631 88 ASN A CA 1
ATOM 1354 C C . ASN A 1 109 ? 7.72206 -9.08371 35.65423 1.000 11.25036 88 ASN A C 1
ATOM 1355 O O . ASN A 1 109 ? 6.64984 -8.60681 36.03008 1.000 12.34723 88 ASN A O 1
ATOM 1366 N N . ILE A 1 110 ? 8.25424 -8.76366 34.47972 1.000 10.88275 89 ILE A N 1
ATOM 1367 C CA . ILE A 1 110 ? 7.50730 -7.95082 33.51747 1.000 10.46563 89 ILE A CA 1
ATOM 1368 C C . ILE A 1 110 ? 6.51500 -8.86845 32.80155 1.000 11.19617 89 ILE A C 1
ATOM 1369 O O . ILE A 1 110 ? 6.90370 -9.79786 32.08939 1.000 13.00563 89 ILE A O 1
ATOM 1385 N N . SER A 1 111 ? 5.22702 -8.61300 32.99363 1.000 10.83844 90 SER A N 1
ATOM 1386 C CA . SER A 1 111 ? 4.16455 -9.57894 32.71122 1.000 11.43969 90 SER A CA 1
ATOM 1387 C C . SER A 1 111 ? 3.62397 -9.48551 31.28862 1.000 10.71885 90 SER A C 1
ATOM 1388 O O . SER A 1 111 ? 2.41753 -9.45006 31.07211 1.000 11.76021 90 SER A O 1
ATOM 1396 N N . TYR A 1 112 ? 4.49625 -9.50740 30.27699 1.000 10.50315 91 TYR A N 1
ATOM 1397 C CA . TYR A 1 112 ? 4.01069 -9.42526 28.90200 1.000 10.26780 91 TYR A CA 1
ATOM 1398 C C . TYR A 1 112 ? 3.03241 -10.54226 28.58664 1.000 10.92012 91 TYR A C 1
ATOM 1399 O O . TYR A 1 112 ? 3.22348 -11.69619 28.99701 1.000 12.32515 91 TYR A O 1
ATOM 1417 N N . ASP A 1 113 ? 2.00808 -10.20831 27.81335 1.000 10.36816 92 ASP A N 1
ATOM 1418 C CA . ASP A 1 113 ? 1.18082 -11.21081 27.16917 1.000 10.48254 92 ASP A CA 1
ATOM 1419 C C . ASP A 1 113 ? 1.83128 -11.74797 25.90249 1.000 11.70819 92 ASP A C 1
ATOM 1420 O O . ASP A 1 113 ? 1.54074 -12.88164 25.51616 1.000 11.95959 92 ASP A O 1
ATOM 1429 N N . ASN A 1 114 ? 2.71101 -10.97440 25.26363 1.000 10.50220 93 ASN A N 1
ATOM 1430 C CA . ASN A 1 114 ? 3.47912 -11.49297 24.14793 1.000 10.09055 93 ASN A CA 1
ATOM 1431 C C . ASN A 1 114 ? 4.75160 -10.67341 24.01986 1.000 10.38323 93 ASN A C 1
ATOM 1432 O O . ASN A 1 114 ? 4.73112 -9.46127 24.16724 1.000 11.80840 93 ASN A O 1
ATOM 1443 N N . TYR A 1 115 ? 5.84419 -11.36287 23.69739 1.000 10.29971 94 TYR A N 1
ATOM 1444 C CA . TYR A 1 115 ? 7.11946 -10.72054 23.39827 1.000 11.16722 94 TYR A CA 1
ATOM 1445 C C . TYR A 1 115 ? 7.59231 -11.32697 22.08314 1.000 11.27886 94 TYR A C 1
ATOM 1446 O O . TYR A 1 115 ? 7.92678 -12.50989 22.03011 1.000 12.58633 94 TYR A O 1
ATOM 1464 N N . HIS A 1 116 ? 7.58844 -10.53034 21.02017 1.000 10.54840 95 HIS A N 1
ATOM 1465 C CA . HIS A 1 116 ? 7.81762 -11.01877 19.66249 1.000 10.32691 95 HIS A CA 1
ATOM 1466 C C . HIS A 1 116 ? 9.09530 -10.40866 19.08933 1.000 10.07001 95 HIS A C 1
ATOM 1467 O O . HIS A 1 116 ? 10.04819 -10.15157 19.83346 1.000 10.61011 95 HIS A O 1
ATOM 1482 N N . SER A 1 117 ? 9.14311 -10.19902 17.77755 1.000 10.76777 96 SER A N 1
ATOM 1483 C CA . SER A 1 117 ? 10.29930 -9.61005 17.11747 1.000 11.15136 96 SER A CA 1
ATOM 1484 C C . SER A 1 117 ? 9.80559 -8.75920 15.96360 1.000 11.04586 96 SER A C 1
ATOM 1485 O O . SER A 1 117 ? 8.80695 -9.08770 15.32768 1.000 11.32695 96 SER A O 1
ATOM 1493 N N . THR A 1 118 ? 10.51135 -7.66634 15.67972 1.000 10.78182 97 THR A N 1
ATOM 1494 C CA . THR A 1 118 ? 10.22581 -6.95548 14.44160 1.000 11.19669 97 THR A CA 1
ATOM 1495 C C . THR A 1 118 ? 10.65199 -7.77470 13.22903 1.000 11.17118 97 THR A C 1
ATOM 1496 O O . THR A 1 118 ? 10.18545 -7.49431 12.12016 1.000 12.24453 97 THR A O 1
ATOM 1507 N N . HIS A 1 119 ? 11.54068 -8.74688 13.41502 1.000 10.97124 98 HIS A N 1
ATOM 1508 C CA . HIS A 1 119 ? 11.92490 -9.65072 12.33355 1.000 11.39612 98 HIS A CA 1
ATOM 1509 C C . HIS A 1 119 ? 11.00087 -10.86641 12.40810 1.000 12.16914 98 HIS A C 1
ATOM 1510 O O . HIS A 1 119 ? 11.32077 -11.91653 12.97553 1.000 14.24472 98 HIS A O 1
ATOM 1524 N N . SER A 1 120 ? 9.84307 -10.71469 11.78597 1.000 12.67062 99 SER A N 1
ATOM 1525 C CA . SER A 1 120 ? 8.80005 -11.72307 11.83816 1.000 11.41738 99 SER A CA 1
ATOM 1526 C C . SER A 1 120 ? 7.92180 -11.58447 10.60896 1.000 11.26246 99 SER A C 1
ATOM 1527 O O . SER A 1 120 ? 7.84455 -10.51935 9.99025 1.000 12.93437 99 SER A O 1
ATOM 1535 N N . GLU A 1 121 ? 7.24683 -12.68171 10.27561 1.000 11.98549 100 GLU A N 1
ATOM 1536 C CA . GLU A 1 121 ? 6.33264 -12.66970 9.14760 1.000 13.42884 100 GLU A CA 1
ATOM 1537 C C . GLU A 1 121 ? 5.16465 -11.73839 9.40837 1.000 12.27963 100 GLU A C 1
ATOM 1538 O O . GLU A 1 121 ? 4.68770 -11.07552 8.48591 1.000 13.05319 100 GLU A O 1
ATOM 1550 N N . GLU A 1 122 ? 4.67809 -11.66111 10.65486 1.000 11.50558 101 GLU A N 1
ATOM 1551 C CA . GLU A 1 122 ? 3.59141 -10.74153 10.94563 1.000 11.37154 101 GLU A CA 1
ATOM 1552 C C . GLU A 1 122 ? 4.01523 -9.30383 10.67278 1.000 11.44468 101 GLU A C 1
ATOM 1553 O O . GLU A 1 122 ? 3.26935 -8.51937 10.07775 1.000 12.31040 101 GLU A O 1
ATOM 1565 N N . ASN A 1 123 ? 5.19725 -8.92972 11.13964 1.000 12.37831 102 ASN A N 1
ATOM 1566 C CA . ASN A 1 123 ? 5.65991 -7.57617 10.89084 1.000 11.55282 102 ASN A CA 1
ATOM 1567 C C . ASN A 1 123 ? 5.98703 -7.34507 9.42446 1.000 11.33124 102 ASN A C 1
ATOM 1568 O O . ASN A 1 123 ? 5.73380 -6.24441 8.91866 1.000 12.14081 102 ASN A O 1
ATOM 1579 N N . ARG A 1 124 ? 6.48348 -8.36028 8.71033 1.000 12.00359 103 ARG A N 1
ATOM 1580 C CA A ARG A 1 124 ? 6.74063 -8.16736 7.29076 0.619 12.16780 103 ARG A CA 1
ATOM 1581 C CA B ARG A 1 124 ? 6.73777 -8.17737 7.28611 0.381 12.13448 103 ARG A CA 1
ATOM 1582 C C . ARG A 1 124 ? 5.44244 -7.87237 6.54412 1.000 12.04441 103 ARG A C 1
ATOM 1583 O O . ARG A 1 124 ? 5.36180 -6.92085 5.75008 1.000 13.03375 103 ARG A O 1
ATOM 1624 N N . GLN A 1 125 ? 4.39922 -8.66250 6.80734 1.000 12.33857 104 GLN A N 1
ATOM 1625 C CA . GLN A 1 125 ? 3.15191 -8.46880 6.07639 1.000 13.54245 104 GLN A CA 1
ATOM 1626 C C . GLN A 1 125 ? 2.51691 -7.14145 6.44487 1.000 12.83878 104 GLN A C 1
ATOM 1627 O O . GLN A 1 125 ? 1.97739 -6.45667 5.57946 1.000 12.97840 104 GLN A O 1
ATOM 1641 N N . LEU A 1 126 ? 2.53708 -6.77667 7.73307 1.000 12.06817 105 LEU A N 1
ATOM 1642 C CA . LEU A 1 126 ? 1.94588 -5.49387 8.11305 1.000 12.09668 105 LEU A CA 1
ATOM 1643 C C . LEU A 1 126 ? 2.74814 -4.30322 7.59902 1.000 12.02341 105 LEU A C 1
ATOM 1644 O O . LEU A 1 126 ? 2.16394 -3.27457 7.24799 1.000 12.43324 105 LEU A O 1
ATOM 1660 N N . SER A 1 127 ? 4.07108 -4.42571 7.54907 1.000 11.70362 106 SER A N 1
ATOM 1661 C CA . SER A 1 127 ? 4.89115 -3.34421 7.01614 1.000 12.06546 106 SER A CA 1
ATOM 1662 C C . SER A 1 127 ? 4.62640 -3.17756 5.52747 1.000 11.77489 106 SER A C 1
ATOM 1663 O O . SER A 1 127 ? 4.47615 -2.05749 5.03776 1.000 12.45542 106 SER A O 1
ATOM 1671 N N . GLU A 1 128 ? 4.54805 -4.28457 4.79174 1.000 12.31498 107 GLU A N 1
ATOM 1672 C CA . GLU A 1 128 ? 4.22978 -4.16937 3.37190 1.000 14.12458 107 GLU A CA 1
ATOM 1673 C C . GLU A 1 128 ? 2.83118 -3.60228 3.16001 1.000 13.38563 107 GLU A C 1
ATOM 1674 O O . GLU A 1 128 ? 2.60630 -2.80741 2.23362 1.000 14.51877 107 GLU A O 1
ATOM 1686 N N . LEU A 1 129 ? 1.87369 -4.01302 4.00701 1.000 12.79965 108 LEU A N 1
ATOM 1687 C CA . LEU A 1 129 ? 0.50108 -3.54231 3.86710 1.000 13.62866 108 LEU A CA 1
ATOM 1688 C C . LEU A 1 129 ? 0.41841 -2.03978 4.08539 1.000 13.45256 108 LEU A C 1
ATOM 1689 O O . LEU A 1 129 ? -0.17656 -1.30971 3.28446 1.000 14.65893 108 LEU A O 1
ATOM 1705 N N . ILE A 1 130 ? 1.01550 -1.56454 5.18729 1.000 12.64746 109 ILE A N 1
ATOM 1706 C CA . ILE A 1 130 ? 0.97535 -0.14016 5.50328 1.000 12.60214 109 ILE A CA 1
ATOM 1707 C C . ILE A 1 130 ? 1.68607 0.66704 4.43381 1.000 11.75272 109 ILE A C 1
ATOM 1708 O O . ILE A 1 130 ? 1.16562 1.67661 3.95588 1.000 13.13209 109 ILE A O 1
ATOM 1724 N N . TYR A 1 131 ? 2.85396 0.21092 3.98277 1.000 12.90860 110 TYR A N 1
ATOM 1725 C CA . TYR A 1 131 ? 3.54127 0.93299 2.92608 1.000 12.45006 110 TYR A CA 1
ATOM 1726 C C . TYR A 1 1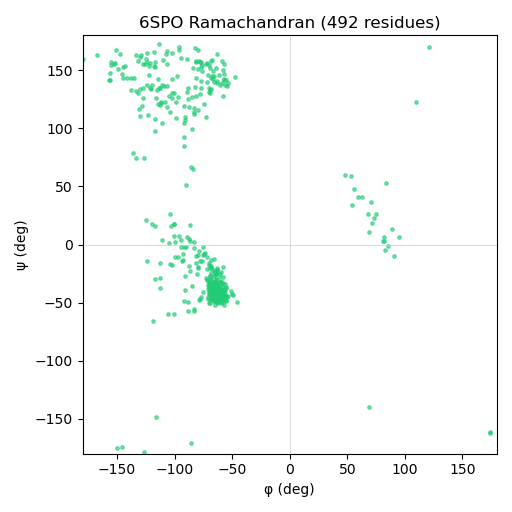31 ? 2.68995 0.98837 1.66810 1.000 12.99536 110 TYR A C 1
ATOM 1727 O O . TYR A 1 131 ? 2.55791 2.04576 1.04457 1.000 13.71918 110 TYR A O 1
ATOM 1745 N N . SER A 1 132 ? 2.08437 -0.13386 1.28851 1.000 13.65926 111 SER A N 1
ATOM 1746 C CA A SER A 1 132 ? 1.27440 -0.15738 0.07814 0.378 14.91367 111 SER A CA 1
ATOM 1747 C CA B SER A 1 132 ? 1.27135 -0.16151 0.07891 0.622 14.68005 111 SER A CA 1
ATOM 1748 C C . SER A 1 132 ? 0.09866 0.80275 0.17791 1.000 14.99211 111 SER A C 1
ATOM 1749 O O . SER A 1 132 ? -0.24177 1.47521 -0.80412 1.000 16.56643 111 SER A O 1
ATOM 1764 N N . ARG A 1 133 ? -0.52763 0.88319 1.35996 1.000 13.50331 112 ARG A N 1
ATOM 1765 C CA . ARG A 1 133 ? -1.64298 1.79910 1.53700 1.000 14.06123 112 ARG A CA 1
ATOM 1766 C C . ARG A 1 133 ? -1.17566 3.24475 1.49901 1.000 14.25763 112 ARG A C 1
ATOM 1767 O O . ARG A 1 133 ? -1.83161 4.09607 0.89312 1.000 15.50275 112 ARG A O 1
ATOM 1788 N N . LEU A 1 134 ? -0.05640 3.54877 2.16242 1.000 13.56040 113 LEU A N 1
ATOM 1789 C CA . LEU A 1 134 ? 0.48584 4.90172 2.10896 1.000 13.83374 113 LEU A CA 1
ATOM 1790 C C . LEU A 1 134 ? 0.80039 5.30330 0.67768 1.000 13.94133 113 LEU A C 1
ATOM 1791 O O . LEU A 1 134 ? 0.51941 6.43367 0.26323 1.000 15.25269 113 LEU A O 1
ATOM 1807 N N . LYS A 1 135 ? 1.37953 4.38851 -0.08724 1.000 14.25151 114 LYS A N 1
ATOM 1808 C CA . LYS A 1 135 ? 1.73740 4.68548 -1.46915 1.000 16.17485 114 LYS A CA 1
ATOM 1809 C C . LYS A 1 135 ? 0.48845 4.90177 -2.32146 1.000 17.40200 114 LYS A C 1
ATOM 1810 O O . LYS A 1 135 ? 0.40333 5.87028 -3.08397 1.000 17.99267 114 LYS A O 1
ATOM 1829 N N . GLU A 1 136 ? -0.49461 4.00659 -2.20267 1.000 18.36566 115 GLU A N 1
ATOM 1830 C CA . GLU A 1 136 ? -1.73530 4.16056 -2.96252 1.000 21.22723 115 GLU A CA 1
ATOM 1831 C C . GLU A 1 136 ? -2.44370 5.46950 -2.62516 1.000 20.06789 115 GLU A C 1
ATOM 1832 O O . GLU A 1 136 ? -3.12995 6.04819 -3.47501 1.000 21.45940 115 GLU A O 1
ATOM 1844 N N . ASN A 1 137 ? -2.30403 5.93558 -1.39142 1.000 19.03348 116 ASN A N 1
ATOM 1845 C CA . ASN A 1 137 ? -2.96244 7.14692 -0.92310 1.000 19.44686 116 ASN A CA 1
ATOM 1846 C C . ASN A 1 137 ? -2.16699 8.41658 -1.20754 1.000 18.95142 116 ASN A C 1
ATOM 1847 O O . ASN A 1 137 ? -2.61236 9.50828 -0.83469 1.000 20.72856 116 ASN A O 1
ATOM 1858 N N . GLY A 1 138 ? -1.02509 8.30891 -1.88420 1.000 18.01544 117 GLY A N 1
ATOM 1859 C CA . GLY A 1 138 ? -0.26229 9.45872 -2.30358 1.000 18.42753 117 GLY A CA 1
ATOM 1860 C C . GLY A 1 138 ? 0.76645 9.97255 -1.32485 1.000 17.66366 117 GLY A C 1
ATOM 1861 O O . GLY A 1 138 ? 1.27423 11.08333 -1.52341 1.000 19.61309 117 GLY A O 1
ATOM 1865 N N . PHE A 1 139 ? 1.10171 9.21689 -0.28093 1.000 15.64423 118 PHE A N 1
ATOM 1866 C CA . PHE A 1 139 ? 1.96650 9.70994 0.77731 1.000 15.08148 118 PHE A CA 1
ATOM 1867 C C . PHE A 1 139 ? 3.41229 9.23346 0.66575 1.000 15.96920 118 PHE A C 1
ATOM 1868 O O . PHE A 1 139 ? 4.20430 9.47147 1.59168 1.000 16.27142 118 PHE A O 1
ATOM 1885 N N . ILE A 1 140 ? 3.77781 8.56705 -0.43132 1.000 14.73178 119 ILE A N 1
ATOM 1886 C CA . ILE A 1 140 ? 5.14903 8.12540 -0.65291 1.000 15.20923 119 ILE A CA 1
ATOM 1887 C C . ILE A 1 140 ? 5.71281 8.83450 -1.87967 1.000 17.25402 119 ILE A C 1
ATOM 1888 O O . ILE A 1 140 ? 5.12893 8.77337 -2.96153 1.000 19.42044 119 ILE A O 1
ATOM 1904 N N . LYS A 1 141 ? 6.85752 9.48631 -1.70163 1.000 19.02346 120 LYS A N 1
ATOM 1905 C CA . LYS A 1 141 ? 7.54815 10.19632 -2.77003 1.000 21.62318 120 LYS A CA 1
ATOM 1906 C C . LYS A 1 141 ? 8.90975 9.56598 -3.00837 1.000 20.86386 120 LYS A C 1
ATOM 1907 O O . LYS A 1 141 ? 9.49788 8.97917 -2.11181 1.000 19.86978 120 LYS A O 1
ATOM 1926 N N . ASN A 1 142 ? 9.41131 9.69012 -4.23382 1.000 21.72563 121 ASN A N 1
ATOM 1927 C CA . ASN A 1 142 ? 10.73665 9.19210 -4.58641 1.000 23.06043 121 ASN A CA 1
ATOM 1928 C C . ASN A 1 142 ? 11.63861 10.37999 -4.89295 1.000 21.49125 121 ASN A C 1
ATOM 1929 O O . ASN A 1 142 ? 11.23238 11.29199 -5.61886 1.000 23.04180 121 ASN A O 1
ATOM 1940 N N . ARG A 1 143 ? 12.85012 10.36383 -4.35400 1.000 20.12450 122 ARG A N 1
ATOM 1941 C CA A ARG A 1 143 ? 13.81332 11.42253 -4.62455 0.527 21.50472 122 ARG A CA 1
ATOM 1942 C CA B ARG A 1 143 ? 13.81052 11.42524 -4.61625 0.473 21.78291 122 ARG A CA 1
ATOM 1943 C C . ARG A 1 143 ? 15.21151 10.83716 -4.53565 1.000 20.09819 122 ARG A C 1
ATOM 1944 O O . ARG A 1 143 ? 15.46789 9.95391 -3.72032 1.000 18.07570 122 ARG A O 1
ATOM 1985 N N . THR A 1 144 ? 16.10582 11.32726 -5.38002 1.000 19.88921 123 THR A N 1
ATOM 1986 C CA . THR A 1 144 ? 17.49525 10.89352 -5.33864 1.000 20.56312 123 THR A CA 1
ATOM 1987 C C . THR A 1 144 ? 18.27931 11.75541 -4.36335 1.000 18.94816 123 THR A C 1
ATOM 1988 O O . THR A 1 144 ? 18.13704 12.98481 -4.35245 1.000 21.65973 123 THR A O 1
ATOM 1999 N N . ILE A 1 145 ? 19.08833 11.10597 -3.53540 1.000 17.96847 124 ILE A N 1
ATOM 2000 C CA . ILE A 1 145 ? 19.96207 11.79172 -2.59915 1.000 18.51650 124 ILE A CA 1
ATOM 2001 C C . ILE A 1 145 ? 21.39391 11.33099 -2.84347 1.000 18.03427 124 ILE A C 1
ATOM 2002 O O . ILE A 1 145 ? 21.63855 10.32584 -3.50375 1.000 18.96763 124 ILE A O 1
ATOM 2018 N N . SER A 1 146 ? 22.33618 12.08633 -2.28322 1.000 17.33639 125 SER A N 1
ATOM 2019 C CA . SER A 1 146 ? 23.75868 11.77301 -2.33326 1.000 18.58018 125 SER A CA 1
ATOM 2020 C C . SER A 1 146 ? 24.25135 11.44110 -0.93156 1.000 17.66296 125 SER A C 1
ATOM 2021 O O . SER A 1 146 ? 23.91063 12.13817 0.03057 1.000 19.82176 125 SER A O 1
ATOM 2029 N N . GLN A 1 147 ? 25.02761 10.36658 -0.81517 1.000 16.02527 126 GLN A N 1
ATOM 2030 C CA . GLN A 1 147 ? 25.47690 9.89680 0.48892 1.000 15.73873 126 GLN A CA 1
ATOM 2031 C C . GLN A 1 147 ? 26.84178 9.24745 0.34185 1.000 15.24422 126 GLN A C 1
ATOM 2032 O O . GLN A 1 147 ? 27.17660 8.69400 -0.71244 1.000 15.72432 126 GLN A O 1
ATOM 2046 N N . LEU A 1 148 ? 27.62107 9.32098 1.41495 1.000 14.74327 127 LEU A N 1
ATOM 2047 C CA . LEU A 1 148 ? 28.91813 8.64948 1.43489 1.000 14.30175 127 LEU A CA 1
ATOM 2048 C C . LEU A 1 148 ? 28.75493 7.13547 1.31114 1.000 14.72104 127 LEU A C 1
ATOM 2049 O O . LEU A 1 148 ? 27.87056 6.52125 1.91829 1.000 14.76626 127 LEU A O 1
ATOM 2065 N N . TYR A 1 149 ? 29.64443 6.54081 0.51734 1.000 15.10258 128 TYR A N 1
ATOM 2066 C CA . TYR A 1 149 ? 29.56651 5.15957 0.07705 1.000 15.08559 128 TYR A CA 1
ATOM 2067 C C . TYR A 1 149 ? 30.94946 4.54199 0.14068 1.000 14.22750 128 TYR A C 1
ATOM 2068 O O . TYR A 1 149 ? 31.92589 5.14355 -0.30585 1.000 15.64335 128 TYR A O 1
ATOM 2086 N N . ASP A 1 150 ? 31.01638 3.34427 0.71184 1.000 14.71754 129 ASP A N 1
ATOM 2087 C CA . ASP A 1 150 ? 32.25379 2.58543 0.81010 1.000 14.54107 129 ASP A CA 1
ATOM 2088 C C . ASP A 1 150 ? 32.34410 1.70023 -0.41604 1.000 15.23908 129 ASP A C 1
ATOM 2089 O O . ASP A 1 150 ? 31.56809 0.73667 -0.53136 1.000 15.27239 129 ASP A O 1
ATOM 2098 N N . PRO A 1 151 ? 33.22852 1.99547 -1.37813 1.000 16.07392 130 PRO A N 1
ATOM 2099 C CA . PRO A 1 151 ? 33.25016 1.23558 -2.63000 1.000 16.70240 130 PRO A CA 1
ATOM 2100 C C . PRO A 1 151 ? 33.92413 -0.11587 -2.51134 1.000 16.27446 130 PRO A C 1
ATOM 2101 O O . PRO A 1 151 ? 33.77054 -0.93765 -3.42002 1.000 17.78564 130 PRO A O 1
ATOM 2112 N N . GLU A 1 152 ? 34.67336 -0.35893 -1.42525 1.000 16.24497 131 GLU A N 1
ATOM 2113 C CA . GLU A 1 152 ? 35.31491 -1.64910 -1.21928 1.000 16.32278 131 GLU A CA 1
ATOM 2114 C C . GLU A 1 152 ? 34.33205 -2.63502 -0.60259 1.000 16.85352 131 GLU A C 1
ATOM 2115 O O . GLU A 1 152 ? 34.07955 -3.71466 -1.15224 1.000 18.47978 131 GLU A O 1
ATOM 2127 N N . LYS A 1 153 ? 33.75544 -2.26661 0.53383 1.000 15.96087 132 LYS A N 1
ATOM 2128 C CA . LYS A 1 153 ? 32.68101 -3.06199 1.11319 1.000 15.65055 132 LYS A CA 1
ATOM 2129 C C . LYS A 1 153 ? 31.48738 -3.11406 0.17513 1.000 16.92834 132 LYS A C 1
ATOM 2130 O O . LYS A 1 153 ? 30.82911 -4.15645 0.05194 1.000 18.87010 132 LYS A O 1
ATOM 2149 N N . GLY A 1 154 ? 31.18342 -2.00031 -0.48697 1.000 15.91308 133 GLY A N 1
ATOM 2150 C CA . GLY A 1 154 ? 30.02550 -1.90518 -1.35016 1.000 15.65619 133 GLY A CA 1
ATOM 2151 C C . GLY A 1 154 ? 28.75621 -1.57439 -0.58603 1.000 15.50265 133 GLY A C 1
ATOM 2152 O O . GLY A 1 154 ? 27.76223 -2.29920 -0.70372 1.000 17.32406 133 GLY A O 1
ATOM 2156 N N . MET A 1 155 ? 28.77573 -0.50659 0.21112 1.000 13.88815 134 MET A N 1
ATOM 2157 C CA . MET A 1 155 ? 27.60273 -0.13643 0.98646 1.000 14.53493 134 MET A CA 1
ATOM 2158 C C . MET A 1 155 ? 27.64780 1.34331 1.31148 1.000 14.76600 134 MET A C 1
ATOM 2159 O O . MET A 1 155 ? 28.72457 1.91906 1.52193 1.000 14.54875 134 MET A O 1
ATOM 2173 N N . PHE A 1 156 ? 26.46807 1.94407 1.38444 1.000 14.54757 135 PHE A N 1
ATOM 2174 C CA . PHE A 1 156 ? 26.33728 3.28911 1.92472 1.000 13.55819 135 PHE A CA 1
ATOM 2175 C C . PHE A 1 156 ? 26.64818 3.28237 3.40712 1.000 14.52159 135 PHE A C 1
ATOM 2176 O O . PHE A 1 156 ? 26.37250 2.31039 4.12324 1.000 15.58414 135 PHE A O 1
ATOM 2193 N N . LEU A 1 157 ? 27.26286 4.37552 3.84942 1.000 14.80220 136 LEU A N 1
ATOM 2194 C CA . LEU A 1 157 ? 27.71016 4.49184 5.22820 1.000 15.09773 136 LEU A CA 1
ATOM 2195 C C . LEU A 1 157 ? 26.80268 5.43968 5.98881 1.000 16.33158 136 LEU A C 1
ATOM 2196 O O . LEU A 1 157 ? 26.75227 6.63302 5.65043 1.000 17.50056 136 LEU A O 1
ATOM 2212 N N . PRO A 1 158 ? 26.11000 4.98307 7.03807 1.000 15.49155 137 PRO A N 1
ATOM 2213 C CA . PRO A 1 158 ? 25.54887 5.92551 7.99761 1.000 17.49498 137 PRO A CA 1
ATOM 2214 C C . PRO A 1 158 ? 26.66946 6.76428 8.59041 1.000 17.40777 137 PRO A C 1
ATOM 2215 O O . PRO A 1 158 ? 27.83667 6.36684 8.60580 1.000 16.96817 137 PRO A O 1
ATOM 2226 N N . ASP A 1 159 ? 26.29489 7.93654 9.10301 1.000 18.01958 138 ASP A N 1
ATOM 2227 C CA . ASP A 1 159 ? 27.28404 8.88045 9.60598 1.000 18.91618 138 ASP A CA 1
ATOM 2228 C C . ASP A 1 159 ? 28.26448 8.23104 10.57673 1.000 20.24517 138 ASP A C 1
ATOM 2229 O O . ASP A 1 159 ? 29.47268 8.49841 10.51831 1.000 20.27319 138 ASP A O 1
ATOM 2238 N N . ARG A 1 160 ? 27.77521 7.39416 11.48914 1.000 21.27291 139 ARG A N 1
ATOM 2239 C CA . ARG A 1 160 ? 28.66188 6.89100 12.53509 1.000 23.60066 139 ARG A CA 1
ATOM 2240 C C . ARG A 1 160 ? 29.65101 5.84743 12.03121 1.000 21.30256 139 ARG A C 1
ATOM 2241 O O . ARG A 1 160 ? 30.55574 5.46276 12.78181 1.000 21.27143 139 ARG A O 1
ATOM 2262 N N . PHE A 1 161 ? 29.51488 5.39770 10.78904 1.000 18.15066 140 PHE A N 1
ATOM 2263 C CA . PHE A 1 161 ? 30.47772 4.49036 10.17927 1.000 16.65691 140 PHE A CA 1
ATOM 2264 C C . PHE A 1 161 ? 31.45067 5.20432 9.24953 1.000 16.32151 140 PHE A C 1
ATOM 2265 O O . PHE A 1 161 ? 32.11181 4.56057 8.43876 1.000 16.70094 140 PHE A O 1
ATOM 2282 N N . VAL A 1 162 ? 31.55927 6.51935 9.37279 1.000 16.60359 141 VAL A N 1
ATOM 2283 C CA . VAL A 1 162 ? 32.58244 7.31035 8.70942 1.000 15.79897 141 VAL A CA 1
ATOM 2284 C C . VAL A 1 162 ? 33.45671 7.91403 9.79877 1.000 16.74106 141 VAL A C 1
ATOM 2285 O O . VAL A 1 162 ? 32.94205 8.43593 10.79385 1.000 17.54386 141 VAL A O 1
ATOM 2298 N N . LYS A 1 163 ? 34.76503 7.81921 9.62745 1.000 15.34043 142 LYS A N 1
ATOM 2299 C CA . LYS A 1 163 ? 35.70537 8.45102 10.53678 1.000 16.32882 142 LYS A CA 1
ATOM 2300 C C . LYS A 1 163 ? 36.71328 9.23480 9.71784 1.000 15.39430 142 LYS A C 1
ATOM 2301 O O . LYS A 1 163 ? 36.83709 9.05962 8.50614 1.000 17.66306 142 LYS A O 1
ATOM 2320 N N . GLY A 1 164 ? 37.38774 10.16455 10.38305 1.000 14.54929 143 GLY A N 1
ATOM 2321 C CA . GLY A 1 164 ? 38.34212 11.00195 9.68204 1.000 13.98633 143 GLY A CA 1
ATOM 2322 C C . GLY A 1 164 ? 38.87480 12.07860 10.60476 1.000 13.35746 143 GLY A C 1
ATOM 2323 O O . GLY A 1 164 ? 38.80466 11.96415 11.82601 1.000 14.97983 143 GLY A O 1
ATOM 2327 N N . THR A 1 165 ? 39.45371 13.09494 9.98876 1.000 13.91454 144 THR A N 1
ATOM 2328 C CA . THR A 1 165 ? 40.12596 14.16624 10.71356 1.000 14.00418 144 THR A CA 1
ATOM 2329 C C . THR A 1 165 ? 39.20390 15.37700 10.79101 1.000 13.62015 144 THR A C 1
ATOM 2330 O O . THR A 1 165 ? 38.62585 15.80586 9.78543 1.000 13.73416 144 THR A O 1
ATOM 2341 N N . CYS A 1 166 ? 39.04783 15.90948 11.99882 1.000 12.87322 145 CYS A N 1
ATOM 2342 C CA . CYS A 1 166 ? 38.16383 17.04647 12.20609 1.000 13.98423 145 CYS A CA 1
ATOM 2343 C C . CYS A 1 166 ? 38.59436 18.20531 11.31878 1.000 13.90183 145 CYS A C 1
ATOM 2344 O O . CYS A 1 166 ? 39.76846 18.59902 11.35344 1.000 15.46750 145 CYS A O 1
ATOM 2351 N N . PRO A 1 167 ? 37.67819 18.78543 10.53175 1.000 15.10618 146 PRO A N 1
ATOM 2352 C CA . PRO A 1 167 ? 38.06671 19.89931 9.65546 1.000 16.18239 146 PRO A CA 1
ATOM 2353 C C . PRO A 1 167 ? 38.44480 21.15433 10.41299 1.000 17.06254 146 PRO A C 1
ATOM 2354 O O . PRO A 1 167 ? 39.14426 22.00592 9.85524 1.000 18.53304 146 PRO A O 1
ATOM 2365 N N . LYS A 1 168 ? 38.00076 21.30182 11.66291 1.000 16.66116 147 LYS A N 1
ATOM 2366 C CA . LYS A 1 168 ? 38.26523 22.53763 12.39162 1.000 18.51206 147 LYS A CA 1
ATOM 2367 C C . LYS A 1 168 ? 39.59662 22.46084 13.13892 1.000 19.30959 147 LYS A C 1
ATOM 2368 O O . LYS A 1 168 ? 40.49719 23.27424 12.90583 1.000 21.25034 147 LYS A O 1
ATOM 2387 N N . CYS A 1 169 ? 39.74710 21.46949 14.00987 1.000 17.44485 148 CYS A N 1
ATOM 2388 C CA . CYS A 1 169 ? 40.92930 21.38590 14.85150 1.000 16.13803 148 CYS A CA 1
ATOM 2389 C C . CYS A 1 169 ? 41.97760 20.40715 14.32716 1.000 15.06942 148 CYS A C 1
ATOM 2390 O O . CYS A 1 169 ? 43.08850 20.37547 14.86052 1.000 16.63388 148 CYS A O 1
ATOM 2397 N N . LYS A 1 170 ? 41.64545 19.59692 13.32754 1.000 14.64393 149 LYS A N 1
ATOM 2398 C CA . LYS A 1 170 ? 42.56363 18.65435 12.70815 1.000 14.69671 149 LYS A CA 1
ATOM 2399 C C . LYS A 1 170 ? 42.90242 17.47429 13.60210 1.000 14.06402 149 LYS A C 1
ATOM 2400 O O . LYS A 1 170 ? 43.87370 16.75734 13.34108 1.000 15.39845 149 LYS A O 1
ATOM 2419 N N . SER A 1 171 ? 42.09492 17.21822 14.62117 1.000 14.40055 150 SER A N 1
ATOM 2420 C CA . SER A 1 171 ? 42.28416 16.00282 15.41560 1.000 14.37178 150 SER A CA 1
ATOM 2421 C C . SER A 1 171 ? 41.91133 14.77644 14.59262 1.000 13.26450 150 SER A C 1
ATOM 2422 O O . SER A 1 171 ? 40.84654 14.75662 13.95407 1.000 13.87424 150 SER A O 1
ATOM 2430 N N . PRO A 1 172 ? 42.73087 13.72766 14.61647 1.000 13.94004 151 PRO A N 1
ATOM 2431 C CA . PRO A 1 172 ? 42.43218 12.51886 13.84854 1.000 14.80342 151 PRO A CA 1
ATOM 2432 C C . PRO A 1 172 ? 41.41659 11.63490 14.54846 1.000 15.73276 151 PRO A C 1
ATOM 2433 O O . PRO A 1 172 ? 41.09696 11.80503 15.72975 1.000 15.92387 151 PRO A O 1
ATOM 2444 N N . ASP A 1 173 ? 40.91266 10.66815 13.78107 1.000 16.53787 152 ASP A N 1
ATOM 2445 C CA . ASP A 1 173 ? 40.15096 9.53627 14.31393 1.000 17.98184 152 ASP A CA 1
ATOM 2446 C C . ASP A 1 173 ? 38.85659 9.97309 14.99090 1.000 16.57965 152 ASP A C 1
ATOM 2447 O O . ASP A 1 173 ? 38.43986 9.42466 16.01840 1.000 18.00484 152 ASP A O 1
ATOM 2456 N N . GLN A 1 174 ? 38.17589 10.93241 14.37685 1.000 14.16514 153 GLN A N 1
ATOM 2457 C CA . GLN A 1 174 ? 36.86815 11.38614 14.82548 1.000 14.26225 153 GLN A CA 1
ATOM 2458 C C . GLN A 1 174 ? 35.78195 10.69488 14.00440 1.000 15.78987 153 GLN A C 1
ATOM 2459 O O . GLN A 1 174 ? 35.94843 10.44312 12.80771 1.000 16.65133 153 GLN A O 1
ATOM 2473 N N . TYR A 1 175 ? 34.65564 10.40167 14.65229 1.000 16.63680 154 TYR A N 1
ATOM 2474 C CA . TYR A 1 175 ? 33.57657 9.62380 14.04967 1.000 17.86486 154 TYR A CA 1
ATOM 2475 C C . TYR A 1 175 ? 32.34334 10.47494 13.78451 1.000 18.78432 154 TYR A C 1
ATOM 2476 O O . TYR A 1 175 ? 31.92261 11.26465 14.62474 1.000 19.45917 154 TYR A O 1
ATOM 2494 N N . GLY A 1 176 ? 31.74736 10.27837 12.61292 1.000 19.19879 155 GLY A N 1
ATOM 2495 C CA . GLY A 1 176 ? 30.44709 10.86880 12.35657 1.000 19.60740 155 GLY A CA 1
ATOM 2496 C C . GLY A 1 176 ? 30.49803 12.37763 12.23962 1.000 19.85420 155 GLY A C 1
ATOM 2497 O O . GLY A 1 176 ? 31.40508 12.95244 11.63871 1.000 18.97756 155 GLY A O 1
ATOM 2501 N N . ASP A 1 177 ? 29.48080 13.03310 12.80884 1.000 20.70449 156 ASP A N 1
ATOM 2502 C CA . ASP A 1 177 ? 29.22619 14.44235 12.55047 1.000 21.37978 156 ASP A CA 1
ATOM 2503 C C . ASP A 1 177 ? 29.73891 15.36185 13.65366 1.000 20.22666 156 ASP A C 1
ATOM 2504 O O . ASP A 1 177 ? 29.31842 16.52305 13.72546 1.000 21.38993 156 ASP A O 1
ATOM 2513 N N . ASN A 1 178 ? 30.63369 14.87990 14.51117 1.000 18.20530 157 ASN A N 1
ATOM 2514 C CA . ASN A 1 178 ? 31.13004 15.73369 15.57272 1.000 18.39972 157 ASN A CA 1
ATOM 2515 C C . ASN A 1 178 ? 32.50365 15.29247 16.04075 1.000 17.29250 157 ASN A C 1
ATOM 2516 O O . ASN A 1 178 ? 32.87403 14.11630 15.94622 1.000 17.44084 157 ASN A O 1
ATOM 2527 N N . CYS A 1 179 ? 33.23468 16.26062 16.57372 1.000 16.01230 158 CYS A N 1
ATOM 2528 C CA . CYS A 1 179 ? 34.59593 16.05943 17.04522 1.000 15.49744 158 CYS A CA 1
ATOM 2529 C C . CYS A 1 179 ? 34.59683 16.01761 18.56815 1.000 15.47513 158 CYS A C 1
ATOM 2530 O O . CYS A 1 179 ? 34.07928 16.92905 19.22918 1.000 18.09284 158 CYS A O 1
ATOM 2537 N N . GLU A 1 180 ? 35.18648 14.96953 19.11665 1.000 16.50359 159 GLU A N 1
ATOM 2538 C CA . GLU A 1 180 ? 35.23486 14.77554 20.56140 1.000 17.20121 159 GLU A CA 1
ATOM 2539 C C . GLU A 1 180 ? 36.42699 15.45568 21.22158 1.000 16.78998 159 GLU A C 1
ATOM 2540 O O . GLU A 1 180 ? 36.60609 15.32624 22.43625 1.000 18.83467 159 GLU A O 1
ATOM 2552 N N . VAL A 1 181 ? 37.21530 16.20498 20.45590 1.000 16.09819 160 VAL A N 1
ATOM 2553 C CA . VAL A 1 181 ? 38.29653 17.00724 21.02297 1.000 15.67943 160 VAL A CA 1
ATOM 2554 C C . VAL A 1 181 ? 37.81678 18.44486 21.11926 1.000 17.57225 160 VAL A C 1
ATOM 2555 O O . VAL A 1 181 ? 37.75855 18.99977 22.21823 1.000 18.48687 160 VAL A O 1
ATOM 2568 N N . CYS A 1 182 ? 37.44761 19.05545 19.99689 1.000 17.39065 161 CYS A N 1
ATOM 2569 C CA . CYS A 1 182 ? 37.09931 20.46986 19.99337 1.000 17.43975 161 CYS A CA 1
ATOM 2570 C C . CYS A 1 182 ? 35.60291 20.73719 20.08481 1.000 17.95637 161 CYS A C 1
ATOM 2571 O O . CYS A 1 182 ? 35.20937 21.88724 20.28022 1.000 18.95166 161 CYS A O 1
ATOM 2578 N N . GLY A 1 183 ? 34.76393 19.71935 19.93918 1.000 17.76440 162 GLY A N 1
ATOM 2579 C CA . GLY A 1 183 ? 33.33780 19.89120 20.06364 1.000 19.05259 162 GLY A CA 1
ATOM 2580 C C . GLY A 1 183 ? 32.63185 20.33531 18.80165 1.000 19.93207 162 GLY A C 1
ATOM 2581 O O . GLY A 1 183 ? 31.39988 20.47369 18.81016 1.000 21.89744 162 GLY A O 1
ATOM 2585 N N . ALA A 1 184 ? 33.35785 20.54818 17.71287 1.000 19.37371 163 ALA A N 1
ATOM 2586 C CA . ALA A 1 184 ? 32.73151 21.01061 16.48382 1.000 19.63589 163 ALA A CA 1
ATOM 2587 C C . ALA A 1 184 ? 31.74715 19.97206 15.94793 1.000 20.11919 163 ALA A C 1
ATOM 2588 O O . ALA A 1 184 ? 31.89513 18.76310 16.15531 1.000 19.71025 163 ALA A O 1
ATOM 2595 N N . THR A 1 185 ? 30.74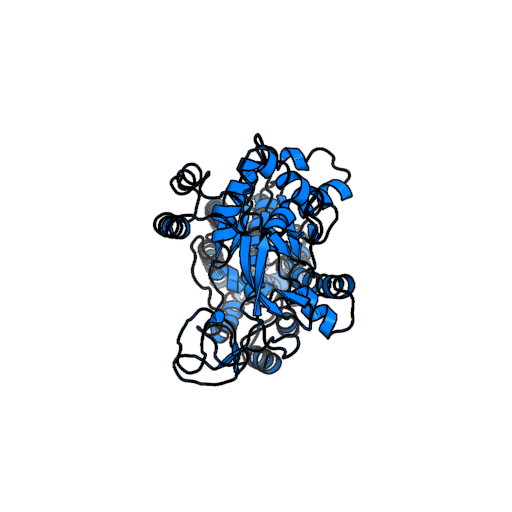078 20.45883 15.23587 1.000 21.11652 164 THR A N 1
ATOM 2596 C CA . THR A 1 185 ? 29.79153 19.61518 14.53055 1.000 22.79467 164 THR A CA 1
ATOM 2597 C C . THR A 1 185 ? 29.83236 19.99888 13.05960 1.000 22.48142 164 THR A C 1
ATOM 2598 O O . THR A 1 185 ? 30.04669 21.15948 12.70973 1.000 23.19202 164 THR A O 1
ATOM 2609 N N . TYR A 1 186 ? 29.64574 19.00392 12.20437 1.000 21.81591 165 TYR A N 1
ATOM 2610 C CA . TYR A 1 186 ? 29.79073 19.18448 10.76708 1.000 22.14771 165 TYR A CA 1
ATOM 2611 C C . TYR A 1 186 ? 29.20755 17.95551 10.08877 1.000 23.66234 165 TYR A C 1
ATOM 2612 O O . TYR A 1 186 ? 29.02287 16.90748 10.71208 1.000 24.25075 165 TYR A O 1
ATOM 2630 N N . SER A 1 187 ? 28.92887 18.08918 8.80277 1.000 24.11927 166 SER A N 1
ATOM 2631 C CA . SER A 1 187 ? 28.59265 16.91226 8.01956 1.000 23.43612 166 SER A CA 1
ATOM 2632 C C . SER A 1 187 ? 29.82001 16.00859 7.91059 1.000 20.99373 166 SER A C 1
ATOM 2633 O O . SER A 1 187 ? 30.93723 16.49963 7.75718 1.000 19.70119 166 SER A O 1
ATOM 2641 N N . PRO A 1 188 ? 29.64719 14.68439 7.95196 1.000 20.53185 167 PRO A N 1
ATOM 2642 C CA . PRO A 1 188 ? 30.80967 13.79997 7.73342 1.000 20.17732 167 PRO A CA 1
ATOM 2643 C C . PRO A 1 188 ? 31.47922 14.02626 6.38966 1.000 19.90464 167 PRO A C 1
ATOM 2644 O O . PRO A 1 188 ? 32.64048 13.64478 6.22571 1.000 18.93892 167 PRO A O 1
ATOM 2655 N N . THR A 1 189 ? 30.78943 14.64099 5.42784 1.000 19.85646 168 THR A N 1
ATOM 2656 C CA . THR A 1 189 ? 31.42304 14.99855 4.16218 1.000 20.53519 168 THR A CA 1
ATOM 2657 C C . THR A 1 189 ? 32.50355 16.06004 4.32675 1.000 19.85679 168 THR A C 1
ATOM 2658 O O . THR A 1 189 ? 33.27974 16.28048 3.38952 1.000 21.62697 168 THR A O 1
ATOM 2669 N N . GLU A 1 190 ? 32.58005 16.71607 5.48096 1.000 19.56548 169 GLU A N 1
ATOM 2670 C CA . GLU A 1 190 ? 33.63917 17.68234 5.73081 1.000 20.19650 169 GLU A CA 1
ATOM 2671 C C . GLU A 1 190 ? 34.85973 17.07411 6.41337 1.000 17.25906 169 GLU A C 1
ATOM 2672 O O . GLU A 1 190 ? 35.86938 17.76432 6.57970 1.000 18.12826 169 GLU A O 1
ATOM 2684 N N . LEU A 1 191 ? 34.79161 15.82062 6.84522 1.000 16.51118 170 LEU A N 1
ATOM 2685 C CA . LEU A 1 191 ? 35.95690 15.17516 7.43639 1.000 16.42116 170 LEU A CA 1
ATOM 2686 C C . LEU A 1 191 ? 37.11876 15.15471 6.45073 1.000 15.98929 170 LEU A C 1
ATOM 2687 O O . LEU A 1 191 ? 36.95187 14.90934 5.25302 1.000 18.58850 170 LEU A O 1
ATOM 2703 N N . ILE A 1 192 ? 38.30966 15.42055 6.97836 1.000 15.62780 171 ILE A N 1
ATOM 2704 C CA . ILE A 1 192 ? 39.55159 15.33345 6.21968 1.000 14.88765 171 ILE A CA 1
ATOM 2705 C C . ILE A 1 192 ? 40.02733 13.88518 6.18741 1.000 15.33954 171 ILE A C 1
ATOM 2706 O O . ILE A 1 192 ? 40.01582 13.18418 7.20313 1.000 16.23519 171 ILE A O 1
ATOM 2722 N N . GLU A 1 193 ? 40.45180 13.43043 5.01102 1.000 16.03316 172 GLU A N 1
ATOM 2723 C CA . GLU A 1 193 ? 40.90745 12.05708 4.81869 1.000 15.63529 172 GLU A CA 1
ATOM 2724 C C . GLU A 1 193 ? 39.91772 11.05818 5.43078 1.000 16.62498 172 GLU A C 1
ATOM 2725 O O . GLU A 1 193 ? 40.27436 10.26402 6.30710 1.000 15.87399 172 GLU A O 1
ATOM 2737 N N . PRO A 1 194 ? 38.67144 11.06337 4.97766 1.000 16.77792 173 PRO A N 1
ATOM 2738 C CA . PRO A 1 194 ? 37.67410 10.16213 5.55881 1.000 15.89046 173 PRO A CA 1
ATOM 2739 C C . PRO A 1 194 ? 37.98508 8.70699 5.26638 1.000 15.39628 173 PRO A C 1
ATOM 2740 O O . PRO A 1 194 ? 38.55127 8.36088 4.22537 1.000 15.87640 173 PRO A O 1
ATOM 2751 N N . LYS A 1 195 ? 37.58369 7.84994 6.20664 1.000 16.27172 174 LYS A N 1
ATOM 2752 C CA . LYS A 1 195 ? 37.77613 6.42143 6.08416 1.000 16.54680 174 LYS A CA 1
ATOM 2753 C C . LYS A 1 195 ? 36.49294 5.71499 6.48033 1.000 16.70671 174 LYS A C 1
ATOM 2754 O O . LYS A 1 195 ? 35.81449 6.12820 7.41906 1.000 16.77183 174 LYS A O 1
ATOM 2773 N N . SER A 1 196 ? 36.18271 4.63227 5.79208 1.000 15.89633 175 SER A N 1
ATOM 2774 C CA . SER A 1 196 ? 35.09101 3.78191 6.21689 1.000 15.76017 175 SER A CA 1
ATOM 2775 C C . SER A 1 196 ? 35.46885 3.06357 7.50785 1.000 15.41424 175 SER A C 1
ATOM 2776 O O . SER A 1 196 ? 36.52125 2.43446 7.60121 1.000 17.07055 175 SER A O 1
ATOM 2784 N N . VAL A 1 197 ? 34.58844 3.11885 8.50636 1.000 16.28046 176 VAL A N 1
ATOM 2785 C CA . VAL A 1 197 ? 34.76925 2.32159 9.71272 1.000 17.19541 176 VAL A CA 1
ATOM 2786 C C . VAL A 1 197 ? 34.69263 0.83306 9.42083 1.000 17.66563 176 VAL A C 1
ATOM 2787 O O . VAL A 1 197 ? 35.27929 0.02271 10.14397 1.000 18.91207 176 VAL A O 1
ATOM 2800 N N . VAL A 1 198 ? 34.02317 0.45165 8.34247 1.000 16.87919 177 VAL A N 1
ATOM 2801 C CA . VAL A 1 198 ? 33.81939 -0.95719 8.03743 1.000 18.11478 177 VAL A CA 1
ATOM 2802 C C . VAL A 1 198 ? 35.07338 -1.57401 7.43070 1.000 19.83772 177 VAL A C 1
ATOM 2803 O O . VAL A 1 198 ? 35.51780 -2.65231 7.85109 1.000 23.08794 177 VAL A O 1
ATOM 2816 N N . SER A 1 199 ? 35.68201 -0.89664 6.44914 1.000 19.19593 178 SER A N 1
ATOM 2817 C CA . SER A 1 199 ? 36.76541 -1.47342 5.67139 1.000 18.36947 178 SER A CA 1
ATOM 2818 C C . SER A 1 199 ? 38.05848 -0.67564 5.66022 1.000 19.46885 178 SER A C 1
ATOM 2819 O O . SER A 1 199 ? 39.07775 -1.19859 5.19039 1.000 20.54954 178 SER A O 1
ATOM 2827 N N . GLY A 1 200 ? 38.03696 0.58149 6.09620 1.000 18.61646 179 GLY A N 1
ATOM 2828 C CA . GLY A 1 200 ? 39.17643 1.46112 5.96816 1.000 19.19381 179 GLY A CA 1
ATOM 2829 C C . GLY A 1 200 ? 39.31993 2.13859 4.62387 1.000 19.23388 179 GLY A C 1
ATOM 2830 O O . GLY A 1 200 ? 40.21454 2.98274 4.46657 1.000 21.35485 179 GLY A O 1
ATOM 2834 N N . ALA A 1 201 ? 38.46941 1.81659 3.65206 1.000 17.70106 180 ALA A N 1
ATOM 2835 C CA . ALA A 1 201 ? 38.54694 2.44360 2.34824 1.000 17.44042 180 ALA A CA 1
ATOM 2836 C C . ALA A 1 201 ? 38.08176 3.89457 2.42344 1.000 17.12932 180 ALA A C 1
ATOM 2837 O O . ALA A 1 201 ? 37.32600 4.28766 3.30764 1.000 18.39429 180 ALA A O 1
ATOM 2844 N N . THR A 1 202 ? 38.54967 4.69465 1.48409 1.000 17.13937 181 THR A N 1
ATOM 2845 C CA . THR A 1 202 ? 38.08832 6.07549 1.38562 1.000 17.07754 181 THR A CA 1
ATOM 2846 C C . THR A 1 202 ? 36.67799 6.08386 0.81163 1.000 17.38300 181 THR A C 1
ATOM 2847 O O . THR A 1 202 ? 36.46848 5.59512 -0.30479 1.000 18.64671 181 THR A O 1
ATOM 2858 N N . PRO A 1 203 ? 35.69063 6.61672 1.52454 1.000 17.55331 182 PRO A N 1
ATOM 2859 C CA . PRO A 1 203 ? 34.34009 6.68325 0.96251 1.000 18.44442 182 PRO A CA 1
ATOM 2860 C C . PRO A 1 203 ? 34.22870 7.81889 -0.03603 1.000 18.95984 182 PRO A C 1
ATOM 2861 O O . PRO A 1 203 ? 35.00558 8.77982 -0.02013 1.000 21.17375 182 PRO A O 1
ATOM 2872 N N . VAL A 1 204 ? 33.24844 7.67407 -0.92716 1.000 18.67004 183 VAL A N 1
ATOM 2873 C CA . VAL A 1 204 ? 32.96259 8.63874 -1.98075 1.000 19.58409 183 VAL A CA 1
ATOM 2874 C C . VAL A 1 204 ? 31.46918 8.92803 -1.97837 1.000 18.46358 183 VAL A C 1
ATOM 2875 O O . VAL A 1 204 ? 30.66423 8.13474 -1.49534 1.000 16.96172 183 VAL A O 1
ATOM 2888 N N . MET A 1 205 ? 31.09369 10.08159 -2.52353 1.000 19.34304 184 MET A N 1
ATOM 2889 C CA . MET A 1 205 ? 29.67672 10.41466 -2.64147 1.000 18.63566 184 MET A CA 1
ATOM 2890 C C . MET A 1 205 ? 29.05057 9.65775 -3.80699 1.000 18.09745 184 MET A C 1
ATOM 2891 O O . MET A 1 205 ? 29.61713 9.59582 -4.89901 1.000 19.75808 184 MET A O 1
ATOM 2905 N N . ARG A 1 206 ? 27.87004 9.08726 -3.56988 1.000 17.91970 185 ARG A N 1
ATOM 2906 C CA . ARG A 1 206 ? 27.15553 8.29951 -4.56662 1.000 17.33265 185 ARG A CA 1
ATOM 2907 C C . ARG A 1 206 ? 25.67959 8.59850 -4.45078 1.000 16.48611 185 ARG A C 1
ATOM 2908 O O . ARG A 1 206 ? 25.16326 8.79598 -3.34531 1.000 16.12595 185 ARG A O 1
ATOM 2929 N N . ASP A 1 207 ? 25.00468 8.64117 -5.59762 1.000 17.35656 186 ASP A N 1
ATOM 2930 C CA . ASP A 1 207 ? 23.56842 8.87750 -5.63640 1.000 17.19879 186 ASP A CA 1
ATOM 2931 C C . ASP A 1 207 ? 22.77495 7.59421 -5.41096 1.000 16.27725 186 ASP A C 1
ATOM 2932 O O . ASP A 1 207 ? 23.21542 6.49342 -5.76782 1.000 17.53317 186 ASP A O 1
ATOM 2941 N N . SER A 1 208 ? 21.57335 7.75764 -4.85467 1.000 15.66229 187 SER A N 1
ATOM 2942 C CA . SER A 1 208 ? 20.65644 6.64330 -4.68285 1.000 16.23826 187 SER A CA 1
ATOM 2943 C C . SER A 1 208 ? 19.23562 7.17633 -4.57941 1.000 15.26326 187 SER A C 1
ATOM 2944 O O . SER A 1 208 ? 18.99752 8.21439 -3.95936 1.000 16.55084 187 SER A O 1
ATOM 2952 N N . GLU A 1 209 ? 18.29781 6.45315 -5.18336 1.000 15.04040 188 GLU A N 1
ATOM 2953 C CA . GLU A 1 209 ? 16.89341 6.79485 -5.08144 1.000 16.45592 188 GLU A CA 1
ATOM 2954 C C . GLU A 1 209 ? 16.37164 6.32823 -3.73190 1.000 15.23953 188 GLU A C 1
ATOM 2955 O O . GLU A 1 209 ? 16.56255 5.16779 -3.34846 1.000 15.12570 188 GLU A O 1
ATOM 2967 N N . HIS A 1 210 ? 15.71393 7.23178 -3.02016 1.000 14.67177 189 HIS A N 1
ATOM 2968 C CA . HIS A 1 210 ? 15.09847 6.93248 -1.74403 1.000 14.48026 189 HIS A CA 1
ATOM 2969 C C . HIS A 1 210 ? 13.60679 7.22229 -1.79447 1.000 14.92905 189 HIS A C 1
ATOM 2970 O O . HIS A 1 210 ? 13.12206 8.01997 -2.58859 1.000 15.00551 189 HIS A O 1
ATOM 2984 N N . PHE A 1 211 ? 12.88785 6.54413 -0.91384 1.000 13.87544 190 PHE A N 1
ATOM 2985 C CA A PHE A 1 211 ? 11.45109 6.71745 -0.76799 0.453 13.01029 190 PHE A CA 1
ATOM 2986 C CA B PHE A 1 211 ? 11.45118 6.69864 -0.75520 0.547 13.55656 190 PHE A CA 1
ATOM 2987 C C . PHE A 1 211 ? 11.18927 7.48096 0.51713 1.000 13.02029 190 PHE A C 1
ATOM 2988 O O . PHE A 1 211 ? 11.81451 7.22105 1.54346 1.000 14.23191 190 PHE A O 1
ATOM 3021 N N . PHE A 1 212 ? 10.28580 8.44403 0.43711 1.000 13.48446 191 PHE A N 1
ATOM 3022 C CA . PHE A 1 212 ? 10.00928 9.36144 1.52492 1.000 13.82949 191 PHE A CA 1
ATOM 3023 C C . PHE A 1 212 ? 8.53706 9.32099 1.88420 1.000 13.31926 191 PHE A C 1
ATOM 3024 O O . PHE A 1 212 ? 7.66738 9.30414 1.00978 1.000 14.78850 191 PHE A O 1
ATOM 3041 N N . PHE A 1 213 ? 8.26842 9.30694 3.17720 1.000 13.48927 192 PHE A N 1
ATOM 3042 C CA . PHE A 1 213 ? 6.91549 9.43195 3.68694 1.000 12.41533 192 PHE A CA 1
ATOM 3043 C C . PHE A 1 213 ? 6.56727 10.89711 3.89839 1.000 13.27584 192 PHE A C 1
ATOM 3044 O O . PHE A 1 213 ? 7.32994 11.63433 4.53217 1.000 13.75522 192 PHE A O 1
ATOM 3061 N N . ASP A 1 214 ? 5.40447 11.30221 3.38607 1.000 14.54913 193 ASP A N 1
ATOM 3062 C CA . ASP A 1 214 ? 4.99552 12.70624 3.34873 1.000 15.42311 193 ASP A CA 1
ATOM 3063 C C . ASP A 1 214 ? 4.34915 13.13765 4.66149 1.000 15.24514 193 ASP A C 1
ATOM 3064 O O . ASP A 1 214 ? 3.17796 13.53320 4.71542 1.000 15.21749 193 ASP A O 1
ATOM 3073 N N . LEU A 1 215 ? 5.16088 13.11545 5.72025 1.000 13.33724 194 LEU A N 1
ATOM 3074 C CA . LEU A 1 215 ? 4.69095 13.57648 7.02359 1.000 12.78067 194 LEU A CA 1
ATOM 3075 C C . LEU A 1 215 ? 4.04247 14.95526 6.96396 1.000 13.97052 194 LEU A C 1
ATOM 3076 O O . LEU A 1 215 ? 3.02261 15.16099 7.64345 1.000 14.96925 194 LEU A O 1
ATOM 3092 N N . PRO A 1 216 ? 4.55449 15.92455 6.20462 1.000 14.92618 195 PRO A N 1
ATOM 3093 C CA . PRO A 1 216 ? 3.92021 17.25251 6.22506 1.000 15.92150 195 PRO A CA 1
ATOM 3094 C C . PRO A 1 216 ? 2.44745 17.25936 5.86136 1.000 15.64685 195 PRO A C 1
ATOM 3095 O O . PRO A 1 216 ? 1.72049 18.16044 6.29795 1.000 17.46190 195 PRO A O 1
ATOM 3106 N N A SER A 1 217 ? 1.98513 16.27861 5.08084 0.262 15.51421 196 SER A N 1
ATOM 3107 N N B SER A 1 217 ? 1.97714 16.29519 5.06668 0.738 16.41423 196 SER A N 1
ATOM 3108 C CA A SER A 1 217 ? 0.57531 16.18730 4.72243 0.262 15.46930 196 SER A CA 1
ATOM 3109 C CA B SER A 1 217 ? 0.55490 16.25223 4.74448 0.738 18.04812 196 SER A CA 1
ATOM 3110 C C A SER A 1 217 ? -0.32651 15.92387 5.92257 0.262 15.49089 196 SER A C 1
ATOM 3111 C C B SER A 1 217 ? -0.31566 16.07793 5.98334 0.738 17.63928 196 SER A C 1
ATOM 3112 O O A SER A 1 217 ? -1.54867 16.04816 5.79921 0.262 15.31331 196 SER A O 1
ATOM 3113 O O B SER A 1 217 ? -1.49954 16.42815 5.95686 0.738 18.47194 196 SER A O 1
ATOM 3128 N N . PHE A 1 218 ? 0.24004 15.56267 7.06889 1.000 15.70500 197 PHE A N 1
ATOM 3129 C CA . PHE A 1 218 ? -0.52278 15.26933 8.27208 1.000 14.46944 197 PHE A CA 1
ATOM 3130 C C . PHE A 1 218 ? -0.39138 16.35418 9.32290 1.000 13.70074 197 PHE A C 1
ATOM 3131 O O . PHE A 1 218 ? -0.85642 16.17320 10.45059 1.000 13.92404 197 PHE A O 1
ATOM 3149 N N A SER A 1 219 ? 0.19913 17.50011 8.97231 0.177 14.29094 198 SER A N 1
ATOM 3150 N N B SER A 1 219 ? 0.20973 17.49450 8.96771 0.286 14.59866 198 SER A N 1
ATOM 3151 N N C SER A 1 219 ? 0.20192 17.48837 8.94234 0.537 14.79350 198 SER A N 1
ATOM 3152 C CA A SER A 1 219 ? 0.49029 18.52310 9.97246 0.177 14.95166 198 SER A CA 1
ATOM 3153 C CA B SER A 1 219 ? 0.48867 18.54048 9.94718 0.286 15.75574 198 SER A CA 1
ATOM 3154 C CA C SER A 1 219 ? 0.48707 18.54363 9.91021 0.537 16.32039 198 SER A CA 1
ATOM 3155 C C A SER A 1 219 ? -0.76861 18.96538 10.71032 0.177 14.88713 198 SER A C 1
ATOM 3156 C C B SER A 1 219 ? -0.76503 18.96574 10.70189 0.286 15.09689 198 SER A C 1
ATOM 3157 C C C SER A 1 219 ? -0.75686 18.97586 10.68101 0.537 15.00024 198 SER A C 1
ATOM 3158 O O A SER A 1 219 ? -0.77631 19.05103 11.94408 0.177 14.81068 198 SER A O 1
ATOM 3159 O O B SER A 1 219 ? -0.76087 19.05315 11.93545 0.286 14.85126 198 SER A O 1
ATOM 3160 O O C SER A 1 219 ? -0.72882 19.08797 11.91189 0.537 14.22558 198 SER A O 1
ATOM 3182 N N . GLU A 1 220 ? -1.84602 19.25942 9.97823 1.000 15.24134 199 GLU A N 1
ATOM 3183 C CA . GLU A 1 220 ? -3.04735 19.77553 10.64277 1.000 16.07469 199 GLU A CA 1
ATOM 3184 C C . GLU A 1 220 ? -3.64507 18.73836 11.59338 1.000 15.41486 199 GLU A C 1
ATOM 3185 O O . GLU A 1 220 ? -4.00979 19.05842 12.73499 1.000 15.75210 199 GLU A O 1
ATOM 3199 N N . MET A 1 221 ? -3.70727 17.48625 11.15635 1.000 15.08895 200 MET A N 1
ATOM 3200 C CA A MET A 1 221 ? -4.18334 16.41730 12.02543 0.636 15.80610 200 MET A CA 1
ATOM 3201 C CA B MET A 1 221 ? -4.18950 16.41991 12.02738 0.364 15.52883 200 MET A CA 1
ATOM 3202 C C . MET A 1 221 ? -3.32738 16.31138 13.27373 1.000 14.49660 200 MET A C 1
ATOM 3203 O O . MET A 1 221 ? -3.84195 16.17015 14.39071 1.000 14.70957 200 MET A O 1
ATOM 3230 N N . LEU A 1 222 ? -2.01255 16.34869 13.09709 1.000 13.46939 201 LEU A N 1
ATOM 3231 C CA . LEU A 1 222 ? -1.10310 16.19273 14.22864 1.000 12.76554 201 LEU A CA 1
ATOM 3232 C C . LEU A 1 222 ? -1.19292 17.38638 15.16956 1.000 12.25455 201 LEU A C 1
ATOM 3233 O O . LEU A 1 222 ? -1.12488 17.22820 16.39751 1.000 12.61485 201 LEU A O 1
ATOM 3249 N N . GLN A 1 223 ? -1.36415 18.58627 14.62425 1.000 12.65705 202 GLN A N 1
ATOM 3250 C CA A GLN A 1 223 ? -1.51971 19.75506 15.48639 0.560 12.48631 202 GLN A CA 1
ATOM 3251 C CA B GLN A 1 223 ? -1.52279 19.76045 15.48125 0.440 12.44000 202 GLN A CA 1
ATOM 3252 C C . GLN A 1 223 ? -2.80242 19.66841 16.31146 1.000 12.10597 202 GLN A C 1
ATOM 3253 O O . GLN A 1 223 ? -2.81647 20.03869 17.49111 1.000 13.21535 202 GLN A O 1
ATOM 3280 N N . ALA A 1 224 ? -3.88746 19.17555 15.70892 1.000 12.18615 203 ALA A N 1
ATOM 3281 C CA . ALA A 1 224 ? -5.11635 18.98636 16.47260 1.000 13.19924 203 ALA A CA 1
ATOM 3282 C C . ALA A 1 224 ? -4.91110 17.93291 17.55228 1.000 13.29429 203 ALA A C 1
ATOM 3283 O O . ALA A 1 224 ? -5.37583 18.08869 18.68704 1.000 14.28931 203 ALA A O 1
ATOM 3290 N N A TRP A 1 225 ? -4.14319 16.88946 17.28837 0.581 13.90749 204 TRP A N 1
ATOM 3291 N N B TRP A 1 225 ? -4.28314 16.81952 17.14048 0.419 13.58022 204 TRP A N 1
ATOM 3292 C CA A TRP A 1 225 ? -3.91549 15.95050 18.38523 0.581 14.77168 204 TRP A CA 1
ATOM 3293 C CA B TRP A 1 225 ? -4.03587 15.65360 17.97506 0.419 13.37349 204 TRP A CA 1
ATOM 3294 C C A TRP A 1 225 ? -3.14942 16.62003 19.52412 0.581 14.46521 204 TRP A C 1
ATOM 3295 C C B TRP A 1 225 ? -3.14560 16.01482 19.14183 0.419 12.45241 204 TRP A C 1
ATOM 3296 O O A TRP A 1 225 ? -3.45805 16.41374 20.70957 0.581 13.35051 204 TRP A O 1
ATOM 3297 O O B TRP A 1 225 ? -3.30401 15.46202 20.23559 0.419 13.17133 204 TRP A O 1
ATOM 3338 N N A THR A 1 226 ? -2.15948 17.44103 19.18381 0.581 13.61958 205 THR A N 1
ATOM 3339 N N B THR A 1 226 ? -2.21293 16.94803 18.91847 0.419 12.45679 205 THR A N 1
ATOM 3340 C CA A THR A 1 226 ? -1.31937 18.07101 20.19742 0.581 14.25824 205 THR A CA 1
ATOM 3341 C CA B THR A 1 226 ? -1.38437 17.47891 19.99197 0.419 12.73970 205 THR A CA 1
ATOM 3342 C C A THR A 1 226 ? -2.13678 18.95997 21.12241 0.581 15.01843 205 THR A C 1
ATOM 3343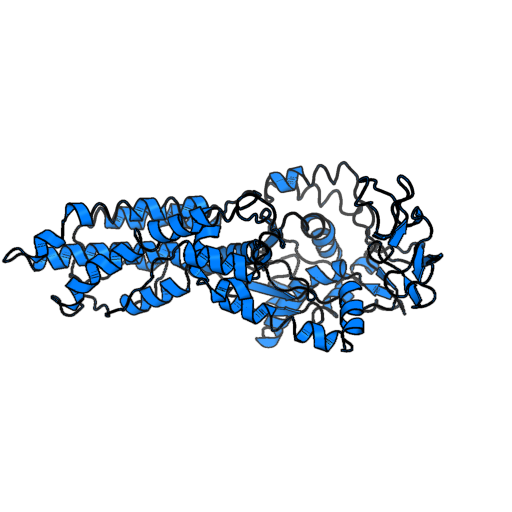 C C B THR A 1 226 ? -2.23583 18.15175 21.05516 0.419 12.53708 205 THR A C 1
ATOM 3344 O O A THR A 1 226 ? -1.87501 19.01685 22.33373 0.581 15.74372 205 THR A O 1
ATOM 3345 O O B THR A 1 226 ? -1.92303 18.08386 22.24493 0.419 13.39165 205 THR A O 1
ATOM 3366 N N A ARG A 1 227 ? -3.13934 19.64836 20.57568 0.581 14.34305 206 ARG A N 1
ATOM 3367 N N B ARG A 1 227 ? -3.32627 18.80146 20.64075 0.419 14.28312 206 ARG A N 1
ATOM 3368 C CA A ARG A 1 227 ? -3.96879 20.57096 21.33447 0.581 16.02130 206 ARG A CA 1
ATOM 3369 C CA B ARG A 1 227 ? -4.26538 19.44380 21.54514 0.419 15.49068 206 ARG A CA 1
ATOM 3370 C C A ARG A 1 227 ? -5.07056 19.88951 22.14118 0.581 15.84211 206 ARG A C 1
ATOM 3371 C C B ARG A 1 227 ? -5.40198 18.52764 21.98256 0.419 14.86822 206 ARG A C 1
ATOM 3372 O O A ARG A 1 227 ? -5.75476 20.56505 22.92272 0.581 17.76461 206 ARG A O 1
ATOM 3373 O O B ARG A 1 227 ? -6.32514 18.99052 22.65935 0.419 16.82341 206 ARG A O 1
ATOM 3414 N N A SER A 1 228 ? -5.28343 18.58737 21.95126 0.581 13.74889 207 SER A N 1
ATOM 3415 N N B SER A 1 228 ? -5.36817 17.24653 21.60535 0.419 13.25006 207 SER A N 1
ATOM 3416 C CA A SER A 1 228 ? -6.47136 17.93296 22.49676 0.581 14.22353 207 SER A CA 1
ATOM 3417 C CA B SER A 1 228 ? -6.53700 16.38884 21.76463 0.419 13.55851 207 SER A CA 1
ATOM 3418 C C A SER A 1 228 ? -6.42307 17.78779 24.01064 0.581 16.43268 207 SER A C 1
ATOM 3419 C C B SER A 1 228 ? -6.61372 15.69367 23.11530 0.419 14.40763 207 SER A C 1
ATOM 3420 O O A SER A 1 228 ? -7.47066 17.57121 24.63196 0.581 18.48386 207 SER A O 1
ATOM 3421 O O B SER A 1 228 ? -7.67454 15.14704 23.44867 0.419 15.32167 207 SER A O 1
ATOM 3436 N N A GLY A 1 229 ? -5.24459 17.87904 24.61770 0.581 15.78473 208 GLY A N 1
ATOM 3437 N N B GLY A 1 229 ? -5.52756 15.68696 23.88271 0.419 14.39431 208 GLY A N 1
ATOM 3438 C CA A GLY A 1 229 ? -5.13524 17.71800 26.04917 0.581 15.50036 208 GLY A CA 1
ATOM 3439 C CA B GLY A 1 229 ? -5.42593 14.94255 25.12043 0.419 14.33769 208 GLY A CA 1
ATOM 3440 C C A GLY A 1 229 ? -4.86325 16.30357 26.50678 0.581 15.41810 208 GLY A C 1
ATOM 3441 C C B GLY A 1 229 ? -4.51928 13.73519 25.02935 0.419 13.71408 208 GLY A C 1
ATOM 3442 O O A GLY A 1 229 ? -4.74189 16.07087 27.72017 0.581 16.35735 208 GLY A O 1
ATOM 3443 O O B GLY A 1 229 ? -4.18006 13.14643 26.06354 0.419 14.71511 208 GLY A O 1
ATOM 3450 N N A ALA A 1 230 ? -4.75511 15.35174 25.58542 0.581 14.59126 209 ALA A N 1
ATOM 3451 N N B ALA A 1 230 ? -4.11713 13.34338 23.82076 0.419 11.86476 209 ALA A N 1
ATOM 3452 C CA A ALA A 1 230 ? -4.46738 13.98163 25.98177 0.581 14.88260 209 ALA A CA 1
ATOM 3453 C CA B ALA A 1 230 ? -3.26813 12.17295 23.66958 0.419 12.64187 209 ALA A CA 1
ATOM 3454 C C A ALA A 1 230 ? -3.00807 13.82656 26.39382 0.581 12.96717 209 ALA A C 1
ATOM 3455 C C B ALA A 1 230 ? -1.90149 12.36525 24.30902 0.419 12.32068 209 ALA A C 1
ATOM 3456 O O A ALA A 1 230 ? -2.69941 13.20140 27.41759 0.581 13.23323 209 ALA A O 1
ATOM 3457 O O B ALA A 1 230 ? -1.25025 11.37345 24.64445 0.419 11.77763 209 ALA A O 1
ATOM 3470 N N A LEU A 1 231 ? -2.10061 14.41692 25.61981 0.581 12.78645 210 LEU A N 1
ATOM 3471 N N B LEU A 1 231 ? -1.45254 13.60703 24.49267 0.419 11.37296 210 LEU A N 1
ATOM 3472 C CA A LEU A 1 231 ? -0.68151 14.18752 25.82019 0.581 12.16154 210 LEU A CA 1
ATOM 3473 C CA B LEU A 1 231 ? -0.09256 13.88259 24.92910 0.419 12.32500 210 LEU A CA 1
ATOM 3474 C C A LEU A 1 231 ? -0.19620 14.93865 27.04509 0.581 13.12808 210 LEU A C 1
ATOM 3475 C C B LEU A 1 231 ? -0.05732 14.68117 26.22657 0.419 12.55745 210 LEU A C 1
ATOM 3476 O O A LEU A 1 231 ? -0.76722 15.95432 27.45758 0.581 12.64859 210 LEU A O 1
ATOM 3477 O O B LEU A 1 231 ? -0.95368 15.48294 26.50868 0.419 13.17513 210 LEU A O 1
ATOM 3508 N N A GLN A 1 232 ? 0.86546 14.40813 27.64090 0.581 12.90786 211 GLN A N 1
ATOM 3509 N N B GLN A 1 232 ? 1.01010 14.45853 27.00582 0.419 12.57946 211 GLN A N 1
ATOM 3510 C CA A GLN A 1 232 ? 1.58779 15.14636 28.65845 0.581 11.86673 211 GLN A CA 1
ATOM 3511 C CA B GLN A 1 232 ? 1.27876 15.20258 28.23112 0.419 12.26846 211 GLN A CA 1
ATOM 3512 C C A GLN A 1 232 ? 1.91212 16.53133 28.12351 0.581 12.74736 211 GLN A C 1
ATOM 3513 C C B GLN A 1 232 ? 1.65880 16.64943 27.90567 0.419 12.97866 211 GLN A C 1
ATOM 3514 O O A GLN A 1 232 ? 2.39355 16.68561 27.00323 0.581 11.92181 211 GLN A O 1
ATOM 3515 O O B GLN A 1 232 ? 2.04897 16.96912 26.78709 0.419 11.45543 211 GLN A O 1
ATOM 3542 N N . GLU A 1 233 ? 1.57434 17.53435 28.90854 1.000 14.85013 212 GLU A N 1
ATOM 3543 C CA . GLU A 1 233 ? 1.85331 18.94164 28.64041 1.000 16.00143 212 GLU A CA 1
ATOM 3544 C C . GLU A 1 233 ? 3.26622 19.13607 28.10571 1.000 14.75626 212 GLU A C 1
ATOM 3545 O O . GLU A 1 233 ? 3.47900 19.89498 27.15341 1.000 15.23517 212 GLU A O 1
ATOM 3558 N N . GLN A 1 234 ? 4.24671 18.45877 28.70367 1.000 12.96741 213 GLN A N 1
ATOM 3559 C CA . GLN A 1 234 ? 5.62229 18.67031 28.27285 1.000 14.15123 213 GLN A CA 1
ATOM 3560 C C . GLN A 1 234 ? 5.82662 18.16669 26.86272 1.000 13.86505 213 GLN A C 1
ATOM 3561 O O . GLN A 1 234 ? 6.62606 18.74136 26.11402 1.000 14.95484 213 GLN A O 1
ATOM 3575 N N . VAL A 1 235 ? 5.13120 17.09549 26.49193 1.000 13.25661 214 VAL A N 1
ATOM 3576 C CA . VAL A 1 235 ? 5.23888 16.56171 25.13897 1.000 12.70596 214 VAL A CA 1
ATOM 3577 C C . VAL A 1 235 ? 4.57513 17.49817 24.15256 1.000 12.73642 214 VAL A C 1
ATOM 3578 O O . VAL A 1 235 ? 5.12125 17.79217 23.08142 1.000 14.09406 214 VAL A O 1
ATOM 3591 N N . ALA A 1 236 ? 3.38067 17.97555 24.48807 1.000 12.57841 215 ALA A N 1
ATOM 3592 C CA . ALA A 1 236 ? 2.70898 18.92130 23.61273 1.000 13.94296 215 ALA A CA 1
ATOM 3593 C C . ALA A 1 236 ? 3.55640 20.17083 23.38623 1.000 14.08796 215 ALA A C 1
ATOM 3594 O O . ALA A 1 236 ? 3.62851 20.67214 22.26208 1.000 13.82516 215 ALA A O 1
ATOM 3601 N N . ASN A 1 237 ? 4.21599 20.67187 24.42670 1.000 14.21898 216 ASN A N 1
ATOM 3602 C CA . ASN A 1 237 ? 5.05855 21.84573 24.25300 1.000 16.73000 216 ASN A CA 1
ATOM 3603 C C . ASN A 1 237 ? 6.20609 21.54483 23.30257 1.000 16.29353 216 ASN A C 1
ATOM 3604 O O . ASN A 1 237 ? 6.55570 22.36723 22.45257 1.000 17.27206 216 ASN A O 1
ATOM 3615 N N . LYS A 1 238 ? 6.80223 20.36060 23.42959 1.000 14.72733 217 LYS A N 1
ATOM 3616 C CA . LYS A 1 238 ? 7.89831 20.00688 22.53447 1.000 15.99695 217 LYS A CA 1
ATOM 3617 C C . LYS A 1 238 ? 7.39852 19.85792 21.10256 1.000 14.89552 217 LYS A C 1
ATOM 3618 O O . LYS A 1 238 ? 8.06872 20.28483 20.15583 1.000 15.59867 217 LYS A O 1
ATOM 3637 N N A MET A 1 239 ? 6.22561 19.25905 20.92140 0.537 13.42290 218 MET A N 1
ATOM 3638 N N B MET A 1 239 ? 6.22823 19.24105 20.93064 0.463 13.97854 218 MET A N 1
ATOM 3639 C CA A MET A 1 239 ? 5.68413 19.13886 19.56821 0.537 12.75223 218 MET A CA 1
ATOM 3640 C CA B MET A 1 239 ? 5.63225 19.14373 19.60019 0.463 13.64013 218 MET A CA 1
ATOM 3641 C C A MET A 1 239 ? 5.47680 20.50860 18.92880 0.537 12.70557 218 MET A C 1
ATOM 3642 C C B MET A 1 239 ? 5.52539 20.51486 18.94863 0.463 13.00677 218 MET A C 1
ATOM 3643 O O A MET A 1 239 ? 5.65651 20.65572 17.71225 0.537 12.61644 218 MET A O 1
ATOM 3644 O O B MET A 1 239 ? 5.79640 20.66730 17.75042 0.463 12.40409 218 MET A O 1
ATOM 3671 N N . GLN A 1 240 ? 5.13196 21.53083 19.72097 1.000 14.02232 219 GLN A N 1
ATOM 3672 C CA . GLN A 1 240 ? 5.01522 22.87159 19.14824 1.000 14.50989 219 GLN A CA 1
ATOM 3673 C C . GLN A 1 240 ? 6.36004 23.34403 18.59677 1.000 14.47721 219 GLN A C 1
ATOM 3674 O O . GLN A 1 240 ? 6.40841 23.99975 17.55430 1.000 15.39701 219 GLN A O 1
ATOM 3689 N N . GLU A 1 241 ? 7.45837 23.02666 19.28058 1.000 14.53954 220 GLU A N 1
ATOM 3690 C CA . GLU A 1 241 ? 8.77042 23.35894 18.74632 1.000 15.27710 220 GLU A CA 1
ATOM 3691 C C . GLU A 1 241 ? 9.01634 22.65747 17.41789 1.000 13.86463 220 GLU A C 1
ATOM 3692 O O . GLU A 1 241 ? 9.61038 23.23429 16.50524 1.000 13.98112 220 GLU A O 1
ATOM 3704 N N . TRP A 1 242 ? 8.58915 21.40063 17.31580 1.000 12.97492 221 TRP A N 1
ATOM 3705 C CA . TRP A 1 242 ? 8.79688 20.63711 16.09498 1.000 12.30619 221 TRP A CA 1
ATOM 3706 C C . TRP A 1 242 ? 7.93995 21.16589 14.95521 1.000 12.18952 221 TRP A C 1
ATOM 3707 O O . TRP A 1 242 ? 8.41740 21.27301 13.82087 1.000 13.04558 221 TRP A O 1
ATOM 3728 N N . PHE A 1 243 ? 6.70383 21.56688 15.24103 1.000 12.19036 222 PHE A N 1
ATOM 3729 C CA . PHE A 1 243 ? 5.90333 22.19032 14.20172 1.000 11.86474 222 PHE A CA 1
ATOM 3730 C C . PHE A 1 243 ? 6.50955 23.51837 13.76352 1.000 12.55547 222 PHE A C 1
ATOM 3731 O O . PHE A 1 243 ? 6.49007 23.84289 12.57186 1.000 15.21368 222 PHE A O 1
ATOM 3748 N N . GLU A 1 244 ? 7.05428 24.28393 14.71027 1.000 12.48230 223 GLU A N 1
ATOM 3749 C CA A GLU A 1 244 ? 7.66678 25.57432 14.39351 0.581 13.09844 223 GLU A CA 1
ATOM 3750 C CA B GLU A 1 244 ? 7.63887 25.56931 14.34925 0.419 14.85292 223 GLU A CA 1
ATOM 3751 C C . GLU A 1 244 ? 8.89253 25.39092 13.50509 1.000 15.34409 223 GLU A C 1
ATOM 3752 O O . GLU A 1 244 ? 9.11728 26.16748 12.56823 1.000 17.75432 223 GLU A O 1
ATOM 3775 N N . SER A 1 245 ? 9.70691 24.38838 13.80192 1.000 14.68292 224 SER A N 1
ATOM 3776 C CA . SER A 1 245 ? 10.87451 24.10992 12.98187 1.000 16.45268 224 SER A CA 1
ATOM 3777 C C . SER A 1 245 ? 10.46409 23.68771 11.58981 1.000 18.27619 224 SER A C 1
ATOM 3778 O O . SER A 1 245 ? 11.18481 23.95685 10.62708 1.000 21.59584 224 SER A O 1
ATOM 3786 N N . GLY A 1 246 ? 9.33876 22.98806 11.47414 1.000 17.76240 225 GLY A N 1
ATOM 3787 C CA . GLY A 1 246 ? 8.78465 22.58528 10.20331 1.000 18.17753 225 GLY A CA 1
ATOM 3788 C C . GLY A 1 246 ? 8.91524 21.09172 10.00273 1.000 17.02306 225 GLY A C 1
ATOM 3789 O O . GLY A 1 246 ? 10.01330 20.54144 10.06922 1.000 19.97406 225 GLY A O 1
ATOM 3793 N N . LEU A 1 247 ? 7.79665 20.41325 9.78710 1.000 15.54400 226 LEU A N 1
ATOM 3794 C CA . LEU A 1 247 ? 7.86181 18.99916 9.47711 1.000 15.30473 226 LEU A CA 1
ATOM 3795 C C . LEU A 1 247 ? 8.42590 18.80094 8.07328 1.000 15.20935 226 LEU A C 1
ATOM 3796 O O . LEU A 1 247 ? 8.21730 19.62093 7.17192 1.000 16.93189 226 LEU A O 1
ATOM 3812 N N . GLN A 1 248 ? 9.17005 17.70889 7.91054 1.000 15.08278 227 GLN A N 1
ATOM 3813 C CA A GLN A 1 248 ? 9.81856 17.38764 6.65253 0.505 15.77384 227 GLN A CA 1
ATOM 3814 C CA B GLN A 1 248 ? 9.82166 17.38661 6.65325 0.495 15.47718 227 GLN A CA 1
ATOM 3815 C C . GLN A 1 248 ? 9.42649 15.98196 6.22262 1.000 14.61362 227 GLN A C 1
ATOM 3816 O O . GLN A 1 248 ? 8.97941 15.16199 7.02972 1.000 14.65196 227 GLN A O 1
ATOM 3842 N N . GLN A 1 249 ? 9.59122 15.71861 4.92764 1.000 15.00835 228 GLN A N 1
ATOM 3843 C CA . GLN A 1 249 ? 9.45262 14.35579 4.42876 1.000 13.96010 228 GLN A CA 1
ATOM 3844 C C . GLN A 1 249 ? 10.49097 13.46087 5.08873 1.000 14.47603 228 GLN A C 1
ATOM 3845 O O . GLN A 1 249 ? 11.59311 13.89497 5.42051 1.000 15.90953 228 GLN A O 1
ATOM 3859 N N . TRP A 1 250 ? 10.11249 12.21200 5.31331 1.000 12.78416 229 TRP A N 1
ATOM 3860 C CA . TRP A 1 250 ? 10.90808 11.27724 6.09972 1.000 12.64898 229 TRP A CA 1
ATOM 3861 C C . TRP A 1 250 ? 11.44368 10.18551 5.19332 1.000 13.12018 229 TRP A C 1
ATOM 3862 O O . TRP A 1 250 ? 10.66816 9.46193 4.56981 1.000 13.46535 229 TRP A O 1
ATOM 3883 N N . ASP A 1 251 ? 12.76948 10.04842 5.14489 1.000 13.43788 230 ASP A N 1
ATOM 3884 C CA . ASP A 1 251 ? 13.44178 9.01923 4.34368 1.000 12.96013 230 ASP A CA 1
ATOM 3885 C C . ASP A 1 251 ? 13.25256 7.65185 4.99530 1.000 13.14822 230 ASP A C 1
ATOM 3886 O O . ASP A 1 251 ? 13.84520 7.37531 6.04570 1.000 14.14617 230 ASP A O 1
ATOM 3895 N N . ILE A 1 252 ? 12.45315 6.79152 4.35741 1.000 11.97496 231 ILE A N 1
ATOM 3896 C CA A ILE A 1 252 ? 12.05241 5.50690 4.91997 0.586 12.12724 231 ILE A CA 1
ATOM 3897 C CA B ILE A 1 252 ? 12.08539 5.50681 4.94562 0.414 12.18070 231 ILE A CA 1
ATOM 3898 C C . ILE A 1 252 ? 12.67324 4.31915 4.19357 1.000 12.04544 231 ILE A C 1
ATOM 3899 O O . ILE A 1 252 ? 12.28193 3.18056 4.44811 1.000 12.61951 231 ILE A O 1
ATOM 3930 N N . SER A 1 253 ? 13.64854 4.54085 3.31206 1.000 11.60580 232 SER A N 1
ATOM 3931 C CA . SER A 1 253 ? 14.28967 3.43487 2.61889 1.000 12.93021 232 SER A CA 1
ATOM 3932 C C . SER A 1 253 ? 15.79219 3.41447 2.85969 1.000 12.80602 232 SER A C 1
ATOM 3933 O O . SER A 1 253 ? 16.41543 4.44701 3.10183 1.000 12.97753 232 SER A O 1
ATOM 3941 N N . ARG A 1 254 ? 16.36010 2.22383 2.76172 1.000 12.06074 233 ARG A N 1
ATOM 3942 C CA . ARG A 1 254 ? 17.79923 2.02185 2.82682 1.000 12.07983 233 ARG A CA 1
ATOM 3943 C C . ARG A 1 254 ? 18.19939 1.00848 1.77183 1.000 11.94916 233 ARG A C 1
ATOM 3944 O O . ARG A 1 254 ? 17.46464 0.05650 1.50335 1.000 13.80395 233 ARG A O 1
ATOM 3965 N N . ASP A 1 255 ? 19.36374 1.21955 1.17471 1.000 12.48122 234 ASP A N 1
ATOM 3966 C CA . ASP A 1 255 ? 19.85932 0.33364 0.13841 1.000 12.86530 234 ASP A CA 1
ATOM 3967 C C . ASP A 1 255 ? 20.48053 -0.92956 0.71695 1.000 12.78815 234 ASP A C 1
ATOM 3968 O O . ASP A 1 255 ? 21.04334 -0.93138 1.81237 1.000 13.51410 234 ASP A O 1
ATOM 3977 N N . ALA A 1 256 ? 20.40539 -2.00127 -0.06623 1.000 12.99286 235 ALA A N 1
ATOM 3978 C CA . ALA A 1 256 ? 21.18928 -3.18266 0.21732 1.000 13.71984 235 ALA A CA 1
ATOM 3979 C C . ALA A 1 256 ? 22.66952 -2.79956 0.24946 1.000 14.44934 235 ALA A C 1
ATOM 3980 O O . ALA A 1 256 ? 23.09633 -1.86824 -0.44953 1.000 15.20879 235 ALA A O 1
ATOM 3987 N N . PRO A 1 257 ? 23.48868 -3.50191 1.04086 1.000 14.87528 236 PRO A N 1
ATOM 3988 C CA . PRO A 1 257 ? 23.11787 -4.61311 1.93156 1.000 14.81061 236 PRO A CA 1
ATOM 3989 C C . PRO A 1 257 ? 22.46493 -4.09737 3.20053 1.000 14.49315 236 PRO A C 1
ATOM 3990 O O . PRO A 1 257 ? 22.89224 -3.07310 3.73256 1.000 15.68912 236 PRO A O 1
ATOM 4001 N N . TYR A 1 258 ? 21.43060 -4.79052 3.66950 1.000 13.75153 237 TYR A N 1
ATOM 4002 C CA . TYR A 1 258 ? 20.69882 -4.36303 4.84575 1.000 13.87506 237 TYR A CA 1
ATOM 4003 C C . TYR A 1 258 ? 20.09977 -5.59832 5.48024 1.000 15.02721 237 TYR A C 1
ATOM 4004 O O . TYR A 1 258 ? 19.92589 -6.62820 4.82387 1.000 19.81985 237 TYR A O 1
ATOM 4022 N N . PHE A 1 259 ? 19.83277 -5.51924 6.77254 1.000 13.13943 238 PHE A N 1
ATOM 4023 C CA . PHE A 1 259 ? 19.10290 -6.57410 7.46081 1.000 13.05350 238 PHE A CA 1
ATOM 4024 C C . PHE A 1 259 ? 17.75250 -5.98263 7.81460 1.000 12.89489 238 PHE A C 1
ATOM 4025 O O . PHE A 1 259 ? 17.64384 -5.12426 8.69882 1.000 13.08268 238 PHE A O 1
ATOM 4042 N N . GLY A 1 260 ? 16.74283 -6.39155 7.05751 1.000 13.27281 239 GLY A N 1
ATOM 4043 C CA . GLY A 1 260 ? 15.42112 -5.81591 7.20528 1.000 13.31827 239 GLY A CA 1
ATOM 4044 C C . GLY A 1 260 ? 14.50942 -6.35374 6.12402 1.000 12.52746 239 GLY A C 1
ATOM 4045 O O . GLY A 1 260 ? 14.78906 -7.39761 5.52722 1.000 13.71636 239 GLY A O 1
ATOM 4049 N N . PHE A 1 261 ? 13.42034 -5.63494 5.90128 1.000 12.17057 240 PHE A N 1
ATOM 4050 C CA . PHE A 1 261 ? 12.39952 -6.05366 4.95959 1.000 11.87808 240 PHE A CA 1
ATOM 4051 C C . PHE A 1 261 ? 12.59563 -5.37162 3.61518 1.000 11.68136 240 PHE A C 1
ATOM 4052 O O . PHE A 1 261 ? 12.66189 -4.14287 3.53456 1.000 11.87759 240 PHE A O 1
ATOM 4069 N N . GLU A 1 262 ? 12.65707 -6.17128 2.55785 1.000 14.21053 241 GLU A N 1
ATOM 4070 C CA A GLU A 1 262 ? 12.77987 -5.60547 1.21856 0.575 15.94030 241 GLU A CA 1
ATOM 4071 C CA B GLU A 1 262 ? 12.76189 -5.63580 1.20579 0.425 15.59586 241 GLU A CA 1
ATOM 4072 C C . GLU A 1 262 ? 11.47312 -4.93393 0.80198 1.000 15.43432 241 GLU A C 1
ATOM 4073 O O . GLU A 1 262 ? 10.37252 -5.41117 1.11064 1.000 18.12488 241 GLU A O 1
ATOM 4096 N N . ILE A 1 263 ? 11.59623 -3.83058 0.07619 1.000 13.75491 242 ILE A N 1
ATOM 4097 C CA . ILE A 1 263 ? 10.42404 -3.05333 -0.33140 1.000 14.55870 242 ILE A CA 1
ATOM 4098 C C . ILE A 1 263 ? 9.80353 -3.69855 -1.56832 1.000 16.65226 242 ILE A C 1
ATOM 4099 O O . ILE A 1 263 ? 10.51119 -3.91808 -2.57206 1.000 14.76983 242 ILE A O 1
ATOM 4115 N N . PRO A 1 264 ? 8.50188 -3.97855 -1.55615 1.000 20.23064 243 PRO A N 1
ATOM 4116 C CA . PRO A 1 264 ? 7.86253 -4.54494 -2.74963 1.000 21.36101 243 PRO A CA 1
ATOM 4117 C C . PRO A 1 264 ? 8.07451 -3.65367 -3.95846 1.000 19.38083 243 PRO A C 1
ATOM 4118 O O . PRO A 1 264 ? 8.00176 -2.42331 -3.87966 1.000 19.14809 243 PRO A O 1
ATOM 4129 N N . ASN A 1 265 ? 8.37426 -4.28976 -5.08156 1.000 18.38735 244 ASN A N 1
ATOM 4130 C CA . ASN A 1 265 ? 8.55981 -3.63287 -6.36770 1.000 16.92170 244 ASN A CA 1
ATOM 4131 C C . ASN A 1 265 ? 9.80041 -2.75951 -6.44553 1.000 17.10010 244 ASN A C 1
ATOM 4132 O O . ASN A 1 265 ? 9.95627 -2.02527 -7.43415 1.000 18.34538 244 ASN A O 1
ATOM 4143 N N . ALA A 1 266 ? 10.70008 -2.82701 -5.46493 1.000 14.93498 245 ALA A N 1
ATOM 4144 C CA . ALA A 1 266 ? 11.88887 -1.97832 -5.43855 1.000 15.10265 245 ALA A CA 1
ATOM 4145 C C . ALA A 1 266 ? 13.12184 -2.80508 -5.11132 1.000 15.60120 245 ALA A C 1
ATOM 4146 O O . ALA A 1 266 ? 13.65686 -2.72040 -3.99461 1.000 15.35715 245 ALA A O 1
ATOM 4153 N N . PRO A 1 267 ? 13.61041 -3.59351 -6.05968 1.000 19.14280 246 PRO A N 1
ATOM 4154 C CA . PRO A 1 267 ? 14.75687 -4.46576 -5.78751 1.000 20.85338 246 PRO A CA 1
ATOM 4155 C C . PRO A 1 267 ? 15.94157 -3.68321 -5.24069 1.000 19.95802 246 PRO A C 1
ATOM 4156 O O . PRO A 1 267 ? 16.25415 -2.58722 -5.70479 1.000 21.81295 246 PRO A O 1
ATOM 4167 N N . GLY A 1 268 ? 16.57604 -4.24895 -4.21909 1.000 18.28602 247 GLY A N 1
ATOM 4168 C CA . GLY A 1 268 ? 17.74233 -3.64502 -3.61724 1.000 17.33705 247 GLY A CA 1
ATOM 4169 C C . GLY A 1 268 ? 17.42972 -2.54408 -2.63724 1.000 15.66124 247 GLY A C 1
ATOM 4170 O O . GLY A 1 268 ? 18.35903 -1.90509 -2.13079 1.000 15.90001 247 GLY A O 1
ATOM 4174 N N . LYS A 1 269 ? 16.15028 -2.28635 -2.37541 1.000 13.57495 248 LYS A N 1
ATOM 4175 C CA . LYS A 1 269 ? 15.72508 -1.30034 -1.39485 1.000 13.54423 248 LYS A CA 1
ATOM 4176 C C . LYS A 1 269 ? 15.01539 -1.99729 -0.24016 1.000 12.18703 248 LYS A C 1
ATOM 4177 O O . LYS A 1 269 ? 14.27932 -2.97725 -0.44035 1.000 13.50323 248 LYS A O 1
ATOM 4196 N N . TYR A 1 270 ? 15.25179 -1.48307 0.96565 1.000 11.46248 249 TYR A N 1
ATOM 4197 C CA . TYR A 1 270 ? 14.68395 -2.00778 2.19052 1.000 11.01254 249 TYR A CA 1
ATOM 4198 C C . TYR A 1 270 ? 13.99461 -0.90443 2.97117 1.000 11.93734 249 TYR A C 1
ATOM 4199 O O . TYR A 1 270 ? 14.35172 0.26762 2.86602 1.000 13.46920 249 TYR A O 1
ATOM 4217 N N . PHE A 1 271 ? 13.03278 -1.29523 3.79152 1.000 11.74422 250 PHE A N 1
ATOM 4218 C CA . PHE A 1 271 ? 12.46700 -0.33790 4.72669 1.000 11.15783 250 PHE A CA 1
ATOM 4219 C C . PHE A 1 271 ? 13.49051 -0.00103 5.80877 1.000 11.34004 250 PHE A C 1
ATOM 4220 O O . PHE A 1 271 ? 14.09556 -0.88500 6.41311 1.000 11.52800 250 PHE A O 1
ATOM 4237 N N . TYR A 1 272 ? 13.66521 1.28636 6.05505 1.000 12.47742 251 TYR A N 1
ATOM 4238 C CA . TYR A 1 272 ? 14.43646 1.72048 7.21186 1.000 11.63129 251 TYR A CA 1
ATOM 4239 C C . TYR A 1 272 ? 13.85528 1.11033 8.47804 1.000 11.80582 251 TYR A C 1
ATOM 4240 O O . TYR A 1 272 ? 12.63384 1.02487 8.63237 1.000 12.09458 251 TYR A O 1
ATOM 4258 N N . VAL A 1 273 ? 14.74647 0.72340 9.41042 1.000 11.93918 252 VAL A N 1
ATOM 4259 C CA . VAL A 1 273 ? 14.32609 0.06089 10.64633 1.000 12.56985 252 VAL A CA 1
ATOM 4260 C C . VAL A 1 273 ? 13.19539 0.83588 11.32636 1.000 11.05586 252 VAL A C 1
ATOM 4261 O O . VAL A 1 273 ? 12.27824 0.23813 11.88491 1.000 11.79142 252 VAL A O 1
ATOM 4274 N N . TRP A 1 274 ? 13.30292 2.17009 11.38695 1.000 11.42663 253 TRP A N 1
ATOM 4275 C CA . TRP A 1 274 ? 12.31268 2.93195 12.15574 1.000 11.80786 253 TRP A CA 1
ATOM 4276 C C . TRP A 1 274 ? 10.93278 2.94788 11.49644 1.000 11.95704 253 TRP A C 1
ATOM 4277 O O . TRP A 1 274 ? 9.96675 3.30838 12.17236 1.000 12.62136 253 TRP A O 1
ATOM 4298 N N . LEU A 1 275 ? 10.81938 2.62792 10.20783 1.000 11.74461 254 LEU A N 1
ATOM 4299 C CA . LEU A 1 275 ? 9.48679 2.44468 9.63454 1.000 11.98152 254 LEU A CA 1
ATOM 4300 C C . LEU A 1 275 ? 8.86049 1.16226 10.16069 1.000 11.82041 254 LEU A C 1
ATOM 4301 O O . LEU A 1 275 ? 7.69935 1.15096 10.59674 1.000 12.87751 254 LEU A O 1
ATOM 4317 N N . ASP A 1 276 ? 9.61635 0.06431 10.16148 1.000 10.57390 255 ASP A N 1
ATOM 4318 C CA . ASP A 1 276 ? 9.05510 -1.21453 10.56200 1.000 10.56466 255 ASP A CA 1
ATOM 4319 C C . ASP A 1 276 ? 8.96910 -1.37102 12.07093 1.000 9.98921 255 ASP A C 1
ATOM 4320 O O . ASP A 1 276 ? 8.14941 -2.16507 12.54870 1.000 11.69828 255 ASP A O 1
ATOM 4329 N N . ALA A 1 277 ? 9.72972 -0.58978 12.83428 1.000 10.59760 256 ALA A N 1
ATOM 4330 C CA . ALA A 1 277 ? 9.80988 -0.84434 14.26955 1.000 10.31770 256 ALA A CA 1
ATOM 4331 C C . ALA A 1 277 ? 8.47833 -0.63279 14.97819 1.000 9.90155 256 ALA A C 1
ATOM 4332 O O . ALA A 1 277 ? 8.03012 -1.54792 15.68572 1.000 11.02477 256 ALA A O 1
ATOM 4339 N N . PRO A 1 278 ? 7.78276 0.49634 14.83151 1.000 10.01312 257 PRO A N 1
ATOM 4340 C CA . PRO A 1 278 ? 6.48581 0.61007 15.52295 1.000 10.19621 257 PRO A CA 1
ATOM 4341 C C . PRO A 1 278 ? 5.44292 -0.31089 14.93428 1.000 9.31417 257 PRO A C 1
ATOM 4342 O O . PRO A 1 278 ? 4.52198 -0.71698 15.64050 1.000 10.23720 257 PRO A O 1
ATOM 4353 N N . ILE A 1 279 ? 5.56369 -0.65401 13.65518 1.000 10.32567 258 ILE A N 1
ATOM 4354 C CA . ILE A 1 279 ? 4.66100 -1.65137 13.10978 1.000 9.75418 258 ILE A CA 1
ATOM 4355 C C . ILE A 1 279 ? 4.83987 -2.95298 13.86871 1.000 9.72759 258 ILE A C 1
ATOM 4356 O O . ILE A 1 279 ? 3.89254 -3.74907 13.96971 1.000 10.46967 258 ILE A O 1
ATOM 4372 N N . GLY A 1 280 ? 6.01662 -3.16026 14.46172 1.000 10.73400 259 GLY A N 1
ATOM 4373 C CA . GLY A 1 280 ? 6.23271 -4.32678 15.29439 1.000 10.76026 259 GLY A CA 1
ATOM 4374 C C . GLY A 1 280 ? 5.30669 -4.42732 16.49577 1.000 10.54001 259 GLY A C 1
ATOM 4375 O O . GLY A 1 280 ? 5.10098 -5.53263 17.00100 1.000 11.57657 259 GLY A O 1
ATOM 4379 N N . TYR A 1 281 ? 4.74542 -3.29732 16.96748 1.000 10.21401 260 TYR A N 1
ATOM 4380 C CA . TYR A 1 281 ? 3.71012 -3.36660 17.99645 1.000 9.71131 260 TYR A CA 1
ATOM 4381 C C . TYR A 1 281 ? 2.50474 -4.13619 17.46178 1.000 10.39091 260 TYR A C 1
ATOM 4382 O O . TYR A 1 281 ? 1.94411 -5.01090 18.13684 1.000 11.36575 260 TYR A O 1
ATOM 4400 N N . MET A 1 282 ? 2.09601 -3.79950 16.23468 1.000 9.87491 261 MET A N 1
ATOM 4401 C CA . MET A 1 282 ? 1.00458 -4.49923 15.56528 1.000 10.49008 261 MET A CA 1
ATOM 4402 C C . MET A 1 282 ? 1.38149 -5.93529 15.27742 1.000 9.45584 261 MET A C 1
ATOM 4403 O O . MET A 1 282 ? 0.56538 -6.84746 15.45837 1.000 11.12138 261 MET A O 1
ATOM 4417 N N . GLY A 1 283 ? 2.61238 -6.16398 14.80290 1.000 11.03200 262 GLY A N 1
ATOM 4418 C CA . GLY A 1 283 ? 3.03296 -7.52214 14.49314 1.000 10.76818 262 GLY A CA 1
ATOM 4419 C C . GLY A 1 283 ? 3.03849 -8.41189 15.70793 1.000 10.18802 262 GLY A C 1
ATOM 4420 O O . GLY A 1 283 ? 2.65638 -9.57943 15.63407 1.000 10.84335 262 GLY A O 1
ATOM 4424 N N . SER A 1 284 ? 3.43407 -7.85895 16.85355 1.000 10.16103 263 SER A N 1
ATOM 4425 C CA . SER A 1 284 ? 3.45266 -8.64527 18.07835 1.000 10.83710 263 SER A CA 1
ATOM 4426 C C . SER A 1 284 ? 2.03398 -8.97587 18.53600 1.000 10.07271 263 SER A C 1
ATOM 4427 O O . SER A 1 284 ? 1.75777 -10.08895 18.99411 1.000 10.81348 263 SER A O 1
ATOM 4435 N N . PHE A 1 285 ? 1.10987 -8.03337 18.37391 1.000 10.17508 264 PHE A N 1
ATOM 4436 C CA . PHE A 1 285 ? -0.27257 -8.32521 18.73757 1.000 10.67286 264 PHE A CA 1
ATOM 4437 C C . PHE A 1 285 ? -0.88774 -9.32563 17.77038 1.000 9.93264 264 PHE A C 1
ATOM 4438 O O . PHE A 1 285 ? -1.60538 -10.23384 18.19236 1.000 11.04340 264 PHE A O 1
ATOM 4455 N N . LYS A 1 286 ? -0.60003 -9.18242 16.47713 1.000 10.13362 265 LYS A N 1
ATOM 4456 C CA . LYS A 1 286 ? -1.09446 -10.14778 15.50765 1.000 12.28692 265 LYS A CA 1
ATOM 4457 C C . LYS A 1 286 ? -0.58776 -11.54588 15.83026 1.000 11.80932 265 LYS A C 1
ATOM 4458 O O . LYS A 1 286 ? -1.34138 -12.51717 15.79139 1.000 12.00819 265 LYS A O 1
ATOM 4477 N N . ASN A 1 287 ? 0.70122 -11.65245 16.15101 1.000 11.23903 266 ASN A N 1
ATOM 4478 C CA . ASN A 1 287 ? 1.27855 -12.93966 16.52849 1.000 11.92250 266 ASN A CA 1
ATOM 4479 C C . ASN A 1 287 ? 0.54402 -13.53295 17.71436 1.000 11.07407 266 ASN A C 1
ATOM 4480 O O . ASN A 1 287 ? 0.24097 -14.73207 17.73511 1.000 11.74512 266 ASN A O 1
ATOM 4491 N N . LEU A 1 288 ? 0.24821 -12.70360 18.71601 1.000 10.86499 267 LEU A N 1
ATOM 4492 C CA . LEU A 1 288 ? -0.45737 -13.19829 19.88968 1.000 11.50084 267 LEU A CA 1
ATOM 4493 C C . LEU A 1 288 ? -1.83873 -13.72162 19.51639 1.000 11.37482 267 LEU A C 1
ATOM 4494 O O . LEU A 1 288 ? -2.25830 -14.79880 19.96390 1.000 12.63121 267 LEU A O 1
ATOM 4510 N N . CYS A 1 289 ? -2.58516 -12.92241 18.75313 1.000 11.09244 268 CYS A N 1
ATOM 4511 C CA . CYS A 1 289 ? -3.89942 -13.35429 18.32885 1.000 12.32347 268 CYS A CA 1
ATOM 4512 C C . CYS A 1 289 ? -3.81784 -14.66400 17.56551 1.000 11.95781 268 CYS A C 1
ATOM 4513 O O . CYS A 1 289 ? -4.62815 -15.56636 17.78201 1.000 13.55395 268 CYS A O 1
ATOM 4521 N N . ASP A 1 290 ? -2.85581 -14.77399 16.65036 1.000 13.26075 269 ASP A N 1
ATOM 4522 C CA . ASP A 1 290 ? -2.76590 -15.96083 15.81262 1.000 15.62055 269 ASP A CA 1
ATOM 4523 C C . ASP A 1 290 ? -2.42730 -17.18589 16.64290 1.000 15.05268 269 ASP A C 1
ATOM 4524 O O . ASP A 1 290 ? -3.00735 -18.25401 16.43566 1.000 16.42547 269 ASP A O 1
ATOM 4533 N N . LYS A 1 291 ? -1.52675 -17.04462 17.62488 1.000 14.10296 270 LYS A N 1
ATOM 4534 C CA . LYS A 1 291 ? -1.18649 -18.18616 18.46627 1.000 15.71993 270 LYS A CA 1
ATOM 4535 C C . LYS A 1 291 ? -2.37227 -18.62226 19.32199 1.000 16.44436 270 LYS A C 1
ATOM 4536 O O . LYS A 1 291 ? -2.51625 -19.81143 19.62901 1.000 18.32460 270 LYS A O 1
ATOM 4555 N N . ARG A 1 292 ? -3.20997 -17.67033 19.73585 1.000 15.84130 271 ARG A N 1
ATOM 4556 C CA . ARG A 1 292 ? -4.39898 -17.98286 20.51334 1.000 16.59133 271 ARG A CA 1
ATOM 4557 C C . ARG A 1 292 ? -5.54188 -18.50771 19.64865 1.000 17.37189 271 ARG A C 1
ATOM 4558 O O . ARG A 1 292 ? -6.56218 -18.92794 20.19978 1.000 18.31375 271 ARG A O 1
ATOM 4579 N N . GLY A 1 293 ? -5.38697 -18.51344 18.32939 1.000 16.74989 272 GLY A N 1
ATOM 4580 C CA . GLY A 1 293 ? -6.48539 -18.86708 17.44932 1.000 18.72228 272 GLY A CA 1
ATOM 4581 C C . GLY A 1 293 ? -7.60451 -17.85880 17.44368 1.000 18.02669 272 GLY A C 1
ATOM 4582 O O . GLY A 1 293 ? -8.74996 -18.21097 17.13657 1.000 19.69454 272 GLY A O 1
ATOM 4586 N N . ASP A 1 294 ? -7.30342 -16.60088 17.75538 1.000 16.55753 273 ASP A N 1
ATOM 4587 C CA . ASP A 1 294 ? -8.28837 -15.54331 17.92349 1.000 16.11773 273 ASP A CA 1
ATOM 4588 C C . ASP A 1 294 ? -8.32959 -14.75910 16.62157 1.000 16.67312 273 ASP A C 1
ATOM 4589 O O . ASP A 1 294 ? -7.40029 -14.02307 16.29819 1.000 16.85273 273 ASP A O 1
ATOM 4598 N N . SER A 1 295 ? -9.41928 -14.91592 15.87200 1.000 17.17570 274 SER A N 1
ATOM 4599 C CA . SER A 1 295 ? -9.53599 -14.30878 14.55716 1.000 17.13765 274 SER A CA 1
ATOM 4600 C C . SER A 1 295 ? -10.24373 -12.95795 14.57761 1.000 16.17487 274 SER A C 1
ATOM 4601 O O . SER A 1 295 ? -10.43236 -12.36652 13.51315 1.000 17.60667 274 SER A O 1
ATOM 4609 N N . VAL A 1 296 ? -10.59993 -12.43453 15.75391 1.000 15.81856 275 VAL A N 1
ATOM 4610 C CA . VAL A 1 296 ? -11.37763 -11.20956 15.80108 1.000 16.43880 275 VAL A CA 1
ATOM 4611 C C . VAL A 1 296 ? -10.63733 -10.06070 16.46933 1.000 14.59386 275 VAL A C 1
ATOM 4612 O O . VAL A 1 296 ? -10.87745 -8.89119 16.15000 1.000 15.12430 275 VAL A O 1
ATOM 4625 N N . SER A 1 297 ? -9.74637 -10.37063 17.41064 1.000 13.90122 276 SER A N 1
ATOM 4626 C CA . SER A 1 297 ? -9.23805 -9.30356 18.26569 1.000 13.76984 276 SER A CA 1
ATOM 4627 C C . SER A 1 297 ? -8.32187 -8.33095 17.53452 1.000 12.03219 276 SER A C 1
ATOM 4628 O O . SER A 1 297 ? -8.27308 -7.15219 17.89402 1.000 12.47341 276 SER A O 1
ATOM 4636 N N . PHE A 1 298 ? -7.54679 -8.79122 16.55064 1.000 11.74764 277 PHE A N 1
ATOM 4637 C CA . PHE A 1 298 ? -6.63129 -7.85402 15.90882 1.000 12.33232 277 PHE A CA 1
ATOM 4638 C C . PHE A 1 298 ? -7.38973 -6.66661 15.33939 1.000 12.18685 277 PHE A C 1
ATOM 4639 O O . PHE A 1 298 ? -7.06901 -5.50390 15.63966 1.000 11.98072 277 PHE A O 1
ATOM 4656 N N . ASP A 1 299 ? -8.42114 -6.93297 14.53356 1.000 12.68390 278 ASP A N 1
ATOM 4657 C CA . ASP A 1 299 ? -9.22832 -5.85663 13.97055 1.000 13.61053 278 ASP A CA 1
ATOM 4658 C C . ASP A 1 299 ? -9.95711 -5.07675 15.05095 1.000 12.83144 278 ASP A C 1
ATOM 4659 O O . ASP A 1 299 ? -10.11696 -3.85583 14.93349 1.000 14.38794 278 ASP A O 1
ATOM 4668 N N . GLU A 1 300 ? -10.42043 -5.75490 16.10719 1.000 13.80860 279 GLU A N 1
ATOM 4669 C CA . GLU A 1 300 ? -11.11572 -5.03498 17.17677 1.000 14.05429 279 GLU A CA 1
ATOM 4670 C C . GLU A 1 300 ? -10.23054 -3.96749 17.80376 1.000 13.29552 279 GLU A C 1
ATOM 4671 O O . GLU A 1 300 ? -10.73766 -2.92475 18.23247 1.000 14.77353 279 GLU A O 1
ATOM 4683 N N . TYR A 1 301 ? -8.92453 -4.21483 17.88291 1.000 11.64859 280 TYR A N 1
ATOM 4684 C CA . TYR A 1 301 ? -8.01780 -3.27143 18.50775 1.000 10.69439 280 TYR A CA 1
ATOM 4685 C C . TYR A 1 301 ? -7.42009 -2.27023 17.53554 1.000 10.73451 280 TYR A C 1
ATOM 4686 O O . TYR A 1 301 ? -7.03700 -1.16779 17.94764 1.000 11.93204 280 TYR A O 1
ATOM 4704 N N . TRP A 1 302 ? -7.29211 -2.61622 16.24750 1.000 10.24581 281 TRP A N 1
ATOM 4705 C CA . TRP A 1 302 ? -6.51859 -1.78684 15.33698 1.000 10.89300 281 TRP A CA 1
ATOM 4706 C C . TRP A 1 302 ? -7.32454 -1.08420 14.24994 1.000 11.89395 281 TRP A C 1
ATOM 4707 O O . TRP A 1 302 ? -6.79514 -0.16240 13.62540 1.000 12.36313 281 TRP A O 1
ATOM 4728 N N . LYS A 1 303 ? -8.55783 -1.48971 13.98691 1.000 12.94795 282 LYS A N 1
ATOM 4729 C CA A LYS A 1 303 ? -9.32312 -0.77814 12.97474 0.493 14.11938 282 LYS A CA 1
ATOM 4730 C CA B LYS A 1 303 ? -9.42590 -0.82492 13.02605 0.507 12.66309 282 LYS A CA 1
ATOM 4731 C C . LYS A 1 303 ? -9.76869 0.59052 13.49513 1.000 13.76524 282 LYS A C 1
ATOM 4732 O O . LYS A 1 303 ? -9.77211 0.88048 14.69091 1.000 13.91414 282 LYS A O 1
ATOM 4769 N N . LYS A 1 304 ? -10.10524 1.45652 12.53971 1.000 14.74237 283 LYS A N 1
ATOM 4770 C CA . LYS A 1 304 ? -10.36093 2.85851 12.86522 1.000 18.12422 283 LYS A CA 1
ATOM 4771 C C . LYS A 1 304 ? -11.50801 3.04604 13.84706 1.000 19.38057 283 LYS A C 1
ATOM 4772 O O . LYS A 1 304 ? -11.51423 4.01920 14.61963 1.000 21.41623 283 LYS A O 1
ATOM 4791 N N . ASP A 1 305 ? -12.50542 2.16916 13.80669 1.000 18.90125 284 ASP A N 1
ATOM 4792 C CA . ASP A 1 305 ? -13.66558 2.27466 14.68219 1.000 21.02794 284 ASP A CA 1
ATOM 4793 C C . ASP A 1 305 ? -13.46336 1.59617 16.02980 1.000 17.05210 284 ASP A C 1
ATOM 4794 O O . ASP A 1 305 ? -14.43912 1.33702 16.73285 1.000 17.44776 284 ASP A O 1
ATOM 4803 N N . SER A 1 306 ? -12.22728 1.29652 16.41256 1.000 14.90531 285 SER A N 1
ATOM 4804 C CA . SER A 1 306 ? -11.99846 0.52923 17.62011 1.000 13.01215 285 SER A CA 1
ATOM 4805 C C . SER A 1 306 ? -12.48831 1.27939 18.85568 1.000 12.65362 285 SER A C 1
ATOM 4806 O O . SER A 1 306 ? -12.30498 2.49179 18.97048 1.000 14.41337 285 SER A O 1
ATOM 4814 N N . THR A 1 307 ? -13.07638 0.54513 19.79232 1.000 11.70229 286 THR A N 1
ATOM 4815 C CA . THR A 1 307 ? -13.36638 1.05602 21.12152 1.000 12.05959 286 THR A CA 1
ATOM 4816 C C . THR A 1 307 ? -12.33147 0.62108 22.14629 1.000 11.23984 286 THR A C 1
ATOM 4817 O O . THR A 1 307 ? -12.46898 0.93890 23.32901 1.000 13.60437 286 THR A O 1
ATOM 4828 N N . ALA A 1 308 ? -11.29988 -0.10012 21.71553 1.000 11.84855 287 ALA A N 1
ATOM 4829 C CA . ALA A 1 308 ? -10.20438 -0.44321 22.60080 1.000 11.02501 287 ALA A CA 1
ATOM 4830 C C . ALA A 1 308 ? -9.28273 0.75919 22.74969 1.000 10.68842 287 ALA A C 1
ATOM 4831 O O . ALA A 1 308 ? -9.22658 1.64157 21.88979 1.000 11.30905 287 ALA A O 1
ATOM 4838 N N . GLU A 1 309 ? -8.52790 0.76481 23.84269 1.000 10.81445 288 GLU A N 1
ATOM 4839 C CA . GLU A 1 309 ? -7.54556 1.80383 24.13723 1.000 11.51451 288 GLU A CA 1
ATOM 4840 C C . GLU A 1 309 ? -6.14628 1.29070 23.81642 1.000 10.84991 288 GLU A C 1
ATOM 4841 O O . GLU A 1 309 ? -5.83554 0.13128 24.07091 1.000 12.53256 288 GLU A O 1
ATOM 4853 N N . LEU A 1 310 ? -5.30011 2.17844 23.28502 1.000 10.44790 289 LEU A N 1
ATOM 4854 C CA . LEU A 1 310 ? -3.94585 1.85044 22.86044 1.000 9.85409 289 LEU A CA 1
ATOM 4855 C C . LEU A 1 310 ? -2.98465 2.83509 23.49299 1.000 9.82213 289 LEU A C 1
ATOM 4856 O O . LEU A 1 310 ? -3.09131 4.05116 23.28572 1.000 10.69312 289 LEU A O 1
ATOM 4872 N N . TYR A 1 311 ? -2.04412 2.31662 24.30152 1.000 9.03208 290 TYR A N 1
ATOM 4873 C CA . TYR A 1 311 ? -1.09157 3.14543 25.01326 1.000 9.22696 290 TYR A CA 1
ATOM 4874 C C . TYR A 1 311 ? 0.32629 2.67094 24.75624 1.000 9.63178 290 TYR A C 1
ATOM 4875 O O . TYR A 1 311 ? 0.61832 1.48139 24.84698 1.000 11.34797 290 TYR A O 1
ATOM 4893 N N . HIS A 1 312 ? 1.21546 3.63009 24.48873 1.000 8.62364 291 HIS A N 1
ATOM 4894 C CA . HIS A 1 312 ? 2.64172 3.36813 24.33626 1.000 8.66848 291 HIS A CA 1
ATOM 4895 C C . HIS A 1 312 ? 3.42403 4.04295 25.45275 1.000 9.37287 291 HIS A C 1
ATOM 4896 O O . HIS A 1 312 ? 3.36698 5.26983 25.58650 1.000 10.47744 291 HIS A O 1
ATOM 4910 N N . PHE A 1 313 ? 4.16383 3.24502 26.22436 1.000 9.17272 292 PHE A N 1
ATOM 4911 C CA . PHE A 1 313 ? 5.16041 3.73641 27.16049 1.000 9.99067 292 PHE A CA 1
ATOM 4912 C C . PHE A 1 313 ? 6.48781 3.86015 26.42192 1.000 9.72965 292 PHE A C 1
ATOM 4913 O O . PHE A 1 313 ? 6.98782 2.87560 25.86711 1.000 10.32396 292 PHE A O 1
ATOM 4930 N N . ILE A 1 314 ? 7.08065 5.05261 26.46737 1.000 9.23940 293 ILE A N 1
ATOM 4931 C CA . ILE A 1 314 ? 8.28389 5.35533 25.70499 1.000 9.19465 293 ILE A CA 1
ATOM 4932 C C . ILE A 1 314 ? 9.13441 6.35107 26.47638 1.000 9.65788 293 ILE A C 1
ATOM 4933 O O . ILE A 1 314 ? 8.65040 7.06962 27.34806 1.000 10.72054 293 ILE A O 1
ATOM 4949 N N . GLY A 1 315 ? 10.39721 6.45992 26.06900 1.000 10.67822 294 GLY A N 1
ATOM 4950 C CA . GLY A 1 315 ? 11.29380 7.46330 26.59182 1.000 11.18804 294 GLY A CA 1
ATOM 4951 C C . GLY A 1 315 ? 11.36814 8.70994 25.71994 1.000 11.85653 294 GLY A C 1
ATOM 4952 O O . GLY A 1 315 ? 10.92182 8.72528 24.57008 1.000 11.31958 294 GLY A O 1
ATOM 4956 N N . LYS A 1 316 ? 11.97258 9.75596 26.30135 1.000 12.63724 295 LYS A N 1
ATOM 4957 C CA . LYS A 1 316 ? 12.03115 11.06743 25.66852 1.000 14.91314 295 LYS A CA 1
ATOM 4958 C C . LYS A 1 316 ? 12.65557 11.01553 24.27937 1.000 13.39317 295 LYS A C 1
ATOM 4959 O O . LYS A 1 316 ? 12.26525 11.77884 23.38971 1.000 16.21658 295 LYS A O 1
ATOM 4978 N N . ASP A 1 317 ? 13.66166 10.15591 24.09213 1.000 13.59291 296 ASP A N 1
ATOM 4979 C CA . ASP A 1 317 ? 14.44335 10.24996 22.86586 1.000 15.43319 296 ASP A CA 1
ATOM 4980 C C . ASP A 1 317 ? 13.71125 9.69834 21.65511 1.000 14.51328 296 ASP A C 1
ATOM 4981 O O . ASP A 1 317 ? 14.21356 9.83736 20.53840 1.000 17.06337 296 ASP A O 1
ATOM 4990 N N . ILE A 1 318 ? 12.57287 9.03599 21.83865 1.000 12.20223 297 ILE A N 1
ATOM 4991 C CA . ILE A 1 318 ? 11.86996 8.42278 20.72353 1.000 11.60828 297 ILE A CA 1
ATOM 4992 C C . ILE A 1 318 ? 10.46433 8.99191 20.56205 1.000 10.71965 297 ILE A C 1
ATOM 4993 O O . ILE A 1 318 ? 9.64040 8.43024 19.84676 1.000 11.76707 297 ILE A O 1
ATOM 5009 N N . VAL A 1 319 ? 10.21423 10.15124 21.16508 1.000 11.11467 298 VAL A N 1
ATOM 5010 C CA . VAL A 1 319 ? 8.91427 10.79411 21.06678 1.000 10.92305 298 VAL A CA 1
ATOM 5011 C C . VAL A 1 319 ? 8.60874 11.21366 19.64166 1.000 11.61107 298 VAL A C 1
ATOM 5012 O O . VAL A 1 319 ? 7.46587 11.10332 19.19688 1.000 14.18796 298 VAL A O 1
ATOM 5025 N N . TYR A 1 320 ? 9.59315 11.74767 18.90787 1.000 11.74909 299 TYR A N 1
ATOM 5026 C CA . TYR A 1 320 ? 9.32634 12.20420 17.54557 1.000 12.03110 299 TYR A CA 1
ATOM 5027 C C . TYR A 1 320 ? 8.70459 11.09288 16.70384 1.000 11.62023 299 TYR A C 1
ATOM 5028 O O . TYR A 1 320 ? 7.73758 11.30265 15.95912 1.000 11.79227 299 TYR A O 1
ATOM 5046 N N . PHE A 1 321 ? 9.27174 9.89191 16.80589 1.000 11.46965 300 PHE A N 1
ATOM 5047 C CA . PHE A 1 321 ? 8.80030 8.77702 16.00633 1.000 10.81684 300 PHE A CA 1
ATOM 5048 C C . PHE A 1 321 ? 7.37503 8.41514 16.38937 1.000 10.94465 300 PHE A C 1
ATOM 5049 O O . PHE A 1 321 ? 6.56286 8.08573 15.53053 1.000 12.68180 300 PHE A O 1
ATOM 5066 N N . HIS A 1 322 ? 7.06658 8.45619 17.68355 1.000 10.44054 301 HIS A N 1
ATOM 5067 C CA . HIS A 1 322 ? 5.78123 7.99664 18.16645 1.000 9.81247 301 HIS A CA 1
ATOM 5068 C C . HIS A 1 322 ? 4.68012 9.04149 18.13012 1.000 10.08281 301 HIS A C 1
ATOM 5069 O O . HIS A 1 322 ? 3.50657 8.65606 18.11717 1.000 10.85103 301 HIS A O 1
ATOM 5083 N N . SER A 1 323 ? 5.02226 10.32978 18.13079 1.000 10.72493 302 SER A N 1
ATOM 5084 C CA . SER A 1 323 ? 4.02101 11.37537 18.17331 1.000 10.94906 302 SER A CA 1
ATOM 5085 C C . SER A 1 323 ? 3.77226 12.02652 16.82113 1.000 10.97729 302 SER A C 1
ATOM 5086 O O . SER A 1 323 ? 2.76953 12.72615 16.68301 1.000 12.64565 302 SER A O 1
ATOM 5094 N N . LEU A 1 324 ? 4.69038 11.85820 15.86279 1.000 10.53163 303 LEU A N 1
ATOM 5095 C CA . LEU A 1 324 ? 4.54559 12.46711 14.53876 1.000 10.91172 303 LEU A CA 1
ATOM 5096 C C . LEU A 1 324 ? 4.47829 11.38806 13.46452 1.000 10.35427 303 LEU A C 1
ATOM 5097 O O . LEU A 1 324 ? 3.43130 11.22118 12.82884 1.000 11.76674 303 LEU A O 1
ATOM 5113 N N . PHE A 1 325 ? 5.55597 10.62692 13.24824 1.000 10.81267 304 PHE A N 1
ATOM 5114 C CA . PHE A 1 325 ? 5.54957 9.65006 12.16451 1.000 10.74577 304 PHE A CA 1
ATOM 5115 C C . PHE A 1 325 ? 4.46912 8.60308 12.35669 1.000 10.78288 304 PHE A C 1
ATOM 5116 O O . PHE A 1 325 ? 3.72774 8.28450 11.43124 1.000 11.31610 304 PHE A O 1
ATOM 5133 N N . TRP A 1 326 ? 4.36813 8.05664 13.56729 1.000 10.50582 305 TRP A N 1
ATOM 5134 C CA . TRP A 1 326 ? 3.52176 6.88835 13.78864 1.000 10.44130 305 TRP A CA 1
ATOM 5135 C C . TRP A 1 326 ? 2.03746 7.18318 13.66350 1.000 10.77385 305 TRP A C 1
ATOM 5136 O O . TRP A 1 326 ? 1.34637 6.43948 12.93939 1.000 11.02107 305 TRP A O 1
ATOM 5157 N N . PRO A 1 327 ? 1.46949 8.20884 14.31002 1.000 11.08374 306 PRO A N 1
ATOM 5158 C CA . PRO A 1 327 ? 0.04500 8.48134 14.09560 1.000 11.03904 306 PRO A CA 1
ATOM 5159 C C . PRO A 1 327 ? -0.24680 8.79688 12.65370 1.000 10.95585 306 PRO A C 1
ATOM 5160 O O . PRO A 1 327 ? -1.31600 8.44666 12.16950 1.000 12.13648 306 PRO A O 1
ATOM 5171 N N . ALA A 1 328 ? 0.69349 9.44315 11.95668 1.000 10.56906 307 ALA A N 1
ATOM 5172 C CA . ALA A 1 328 ? 0.48827 9.75503 10.54703 1.000 11.13545 307 ALA A CA 1
ATOM 5173 C C . ALA A 1 328 ? 0.48221 8.49564 9.69405 1.000 10.45612 307 ALA A C 1
ATOM 5174 O O . ALA A 1 328 ? -0.36962 8.34633 8.81332 1.000 12.10663 307 ALA A O 1
ATOM 5181 N N . MET A 1 329 ? 1.40663 7.57472 9.95465 1.000 10.94326 308 MET A N 1
ATOM 5182 C CA . MET A 1 329 ? 1.41978 6.30410 9.23747 1.000 11.48773 308 MET A CA 1
ATOM 5183 C C . MET A 1 329 ? 0.11345 5.56239 9.42564 1.000 10.98063 308 MET A C 1
ATOM 5184 O O . MET A 1 329 ? -0.43823 4.99486 8.47306 1.000 11.63200 308 MET A O 1
ATOM 5198 N N . LEU A 1 330 ? -0.37915 5.52726 10.66483 1.000 11.19458 309 LEU A N 1
ATOM 5199 C CA . LEU A 1 330 ? -1.61879 4.81754 10.95740 1.000 11.23161 309 LEU A CA 1
ATOM 5200 C C . LEU A 1 330 ? -2.80367 5.48553 10.26947 1.000 12.50149 309 LEU A C 1
ATOM 5201 O O . LEU A 1 330 ? -3.61807 4.81714 9.62831 1.000 12.32218 309 LEU A O 1
ATOM 5217 N N . GLU A 1 331 ? -2.91955 6.80929 10.40065 1.000 12.22929 310 GLU A N 1
ATOM 5218 C CA . GLU A 1 331 ? -3.99132 7.52882 9.73241 1.000 13.87567 310 GLU A CA 1
ATOM 5219 C C . GLU A 1 331 ? -3.96912 7.24571 8.24256 1.000 14.04256 310 GLU A C 1
ATOM 5220 O O . GLU A 1 331 ? -5.00723 6.98622 7.61740 1.000 15.40858 310 GLU A O 1
ATOM 5232 N N . GLY A 1 332 ? -2.79445 7.33716 7.63902 1.000 13.40088 311 GLY A N 1
ATOM 5233 C CA . GLY A 1 332 ? -2.69062 7.19477 6.20431 1.000 13.76172 311 GLY A CA 1
ATOM 5234 C C . GLY A 1 332 ? -2.88864 5.78890 5.69723 1.000 14.10395 311 GLY A C 1
ATOM 5235 O O . GLY A 1 332 ? -3.02167 5.60536 4.47882 1.000 15.94898 311 GLY A O 1
ATOM 5239 N N . SER A 1 333 ? -2.92031 4.80109 6.57878 1.000 13.47571 312 SER A N 1
ATOM 5240 C CA . SER A 1 333 ? -3.14171 3.41048 6.21022 1.000 13.18723 312 SER A CA 1
ATOM 5241 C C . SER A 1 333 ? -4.42103 2.84285 6.82266 1.000 13.05014 312 SER A C 1
ATOM 5242 O O . SER A 1 333 ? -4.63118 1.62774 6.84488 1.000 13.62206 312 SER A O 1
ATOM 5250 N N . ASN A 1 334 ? -5.29189 3.72098 7.30285 1.000 14.25409 313 ASN A N 1
ATOM 5251 C CA . ASN A 1 334 ? -6.64175 3.34644 7.72591 1.000 15.61762 313 ASN A CA 1
ATOM 5252 C C . ASN A 1 334 ? -6.65672 2.51367 9.00471 1.000 13.56172 313 ASN A C 1
ATOM 5253 O O . ASN A 1 334 ? -7.49295 1.62189 9.15914 1.000 15.57117 313 ASN A O 1
ATOM 5264 N N . PHE A 1 335 ? -5.75513 2.81736 9.93092 1.000 11.99516 314 PHE A N 1
ATOM 5265 C CA . PHE A 1 335 ? -5.73521 2.20087 11.24223 1.000 11.16226 314 PHE A CA 1
ATOM 5266 C C . PHE A 1 335 ? -5.98141 3.26537 12.30106 1.000 11.34018 314 PHE A C 1
ATOM 5267 O O . PHE A 1 335 ? -5.74181 4.45940 12.07751 1.000 13.19134 314 PHE A O 1
ATOM 5284 N N . ARG A 1 336 ? -6.45111 2.82055 13.46604 1.000 11.85338 315 ARG A N 1
ATOM 5285 C CA . ARG A 1 336 ? -6.60473 3.73476 14.58702 1.000 12.91308 315 ARG A CA 1
ATOM 5286 C C . ARG A 1 336 ? -5.23187 4.19760 15.08849 1.000 12.04933 315 ARG A C 1
ATOM 5287 O O . ARG A 1 336 ? -4.20544 3.53922 14.88848 1.000 12.13917 315 ARG A O 1
ATOM 5308 N N . LYS A 1 337 ? -5.23756 5.32913 15.78330 1.000 12.36002 316 LYS A N 1
ATOM 5309 C CA . LYS A 1 337 ? -4.05786 5.96477 16.34830 1.000 12.56986 316 LYS A CA 1
ATOM 5310 C C . LYS A 1 337 ? -3.96851 5.69382 17.83191 1.000 11.54582 316 LYS A C 1
ATOM 5311 O O . LYS A 1 337 ? -4.94214 5.31246 18.47540 1.000 11.71078 316 LYS A O 1
ATOM 5330 N N . PRO A 1 338 ? -2.80119 5.93792 18.43878 1.000 11.71846 317 PRO A N 1
ATOM 5331 C CA . PRO A 1 338 ? -2.68937 5.75142 19.89186 1.000 11.80339 317 PRO A CA 1
ATOM 5332 C C . PRO A 1 338 ? -3.70478 6.59477 20.65271 1.000 10.77948 317 PRO A C 1
ATOM 5333 O O . PRO A 1 338 ? -3.95819 7.74908 20.31899 1.000 12.32102 317 PRO A O 1
ATOM 5344 N N . SER A 1 339 ? -4.25455 6.00401 21.71875 1.000 10.76579 318 SER A N 1
ATOM 5345 C CA . SER A 1 339 ? -5.06068 6.77423 22.65952 1.000 10.71257 318 SER A CA 1
ATOM 5346 C C . SER A 1 339 ? -4.19571 7.77896 23.40335 1.000 11.08383 318 SER A C 1
ATOM 5347 O O . SER A 1 339 ? -4.59955 8.92354 23.62389 1.000 11.88657 318 SER A O 1
ATOM 5355 N N . ASN A 1 340 ? -2.99993 7.35735 23.83132 1.000 10.73545 319 ASN A N 1
ATOM 5356 C CA A ASN A 1 340 ? -2.08377 8.27218 24.48136 0.572 9.78911 319 ASN A CA 1
ATOM 5357 C CA B ASN A 1 340 ? -2.09248 8.23625 24.55288 0.428 10.47734 319 ASN A CA 1
ATOM 5358 C C . ASN A 1 340 ? -0.67257 7.71645 24.37908 1.000 9.61405 319 ASN A C 1
ATOM 5359 O O . ASN A 1 340 ? -0.46478 6.51893 24.17429 1.000 10.69676 319 ASN A O 1
ATOM 5380 N N . LEU A 1 341 ? 0.28384 8.61994 24.53081 1.000 10.32341 320 LEU A N 1
ATOM 5381 C CA . LEU A 1 341 ? 1.68310 8.27606 24.73750 1.000 10.40239 320 LEU A CA 1
ATOM 5382 C C . LEU A 1 341 ? 2.00804 8.62329 26.17737 1.000 9.69618 320 LEU A C 1
ATOM 5383 O O . LEU A 1 341 ? 1.63345 9.70153 26.65966 1.000 10.51071 320 LEU A O 1
ATOM 5399 N N . PHE A 1 342 ? 2.71539 7.73070 26.84421 1.000 10.94651 321 PHE A N 1
ATOM 5400 C CA . PHE A 1 342 ? 3.14166 7.94534 28.22174 1.000 10.26060 321 PHE A CA 1
ATOM 5401 C C . PHE A 1 342 ? 4.66581 7.97600 28.20712 1.000 10.43061 321 PHE A C 1
ATOM 5402 O O . PHE A 1 342 ? 5.30656 6.94476 27.98022 1.000 10.62644 321 PHE A O 1
ATOM 5419 N N . VAL A 1 343 ? 5.23922 9.15600 28.39164 1.000 10.29988 322 VAL A N 1
ATOM 5420 C CA . VAL A 1 343 ? 6.66779 9.39236 28.21337 1.000 9.72198 322 VAL A CA 1
ATOM 5421 C C . VAL A 1 343 ? 7.30943 9.54517 29.58070 1.000 11.17343 322 VAL A C 1
ATOM 5422 O O . VAL A 1 343 ? 6.76750 10.22582 30.45323 1.000 11.15207 322 VAL A O 1
ATOM 5435 N N . HIS A 1 344 ? 8.45730 8.91267 29.76209 1.000 10.61572 323 HIS A N 1
ATOM 5436 C CA . HIS A 1 344 ? 9.25040 9.05744 30.97756 1.000 11.32898 323 HIS A CA 1
ATOM 5437 C C . HIS A 1 344 ? 10.60560 9.66799 30.65070 1.000 11.86937 323 HIS A C 1
ATOM 5438 O O . HIS A 1 344 ? 11.05248 9.69359 29.50391 1.000 12.48518 323 HIS A O 1
ATOM 5453 N N . GLY A 1 345 ? 11.28732 10.12300 31.69703 1.000 12.86271 324 GLY A N 1
ATOM 5454 C CA . GLY A 1 345 ? 12.60116 10.70699 31.56428 1.000 13.11729 324 GLY A CA 1
ATOM 5455 C C . GLY A 1 345 ? 13.70841 9.67451 31.58874 1.000 13.98457 324 GLY A C 1
ATOM 5456 O O . GLY A 1 345 ? 13.48577 8.46537 31.53008 1.000 15.64238 324 GLY A O 1
ATOM 5460 N N . TYR A 1 346 ? 14.93108 10.17466 31.67082 1.000 14.16430 325 TYR A N 1
ATOM 5461 C CA . TYR A 1 346 ? 16.09863 9.31328 31.71798 1.000 14.66721 325 TYR A CA 1
ATOM 5462 C C . TYR A 1 346 ? 16.33708 8.78733 33.13203 1.000 14.01275 325 TYR A C 1
ATOM 5463 O O . TYR A 1 346 ? 15.92696 9.39270 34.12681 1.000 15.05812 325 TYR A O 1
ATOM 5481 N N . VAL A 1 347 ? 17.03813 7.66176 33.22474 1.000 14.77251 326 VAL A N 1
ATOM 5482 C CA A VAL A 1 347 ? 17.55634 7.18764 34.50108 0.528 14.34401 326 VAL A CA 1
ATOM 5483 C CA B VAL A 1 347 ? 17.55289 7.19869 34.50817 0.472 13.61642 326 VAL A CA 1
ATOM 5484 C C . VAL A 1 347 ? 18.91452 7.83144 34.73465 1.000 13.84940 326 VAL A C 1
ATOM 5485 O O . VAL A 1 347 ? 19.70422 8.01048 33.80469 1.000 18.74300 326 VAL A O 1
ATOM 5510 N N . THR A 1 348 ? 19.17385 8.18735 35.96622 1.000 13.02292 327 THR A N 1
ATOM 5511 C CA . THR A 1 348 ? 20.49739 8.58067 36.41192 1.000 13.42112 327 THR A CA 1
ATOM 5512 C C . THR A 1 348 ? 20.82678 7.66953 37.58431 1.000 12.66632 327 THR A C 1
ATOM 5513 O O . THR A 1 348 ? 19.94671 7.04993 38.18272 1.000 12.69171 327 THR A O 1
ATOM 5524 N N . VAL A 1 349 ? 22.10834 7.55022 37.88074 1.000 12.58566 328 VAL A N 1
ATOM 5525 C CA . VAL A 1 349 ? 22.57257 6.79910 39.04155 1.000 12.17993 328 VAL A CA 1
ATOM 5526 C C . VAL A 1 349 ? 23.48846 7.73010 39.82355 1.000 12.07606 328 VAL A C 1
ATOM 5527 O O . VAL A 1 349 ? 24.41950 8.31971 39.25569 1.000 13.13740 328 VAL A O 1
ATOM 5540 N N . ASN A 1 350 ? 23.19901 7.89690 41.10666 1.000 12.95324 329 ASN A N 1
ATOM 5541 C CA . ASN A 1 350 ? 23.92475 8.84188 41.94378 1.000 13.69669 329 ASN A CA 1
ATOM 5542 C C . ASN A 1 350 ? 23.92675 10.24283 41.34652 1.000 14.18376 329 ASN A C 1
ATOM 5543 O O . ASN A 1 350 ? 24.89401 10.99808 41.48532 1.000 15.00186 329 ASN A O 1
ATOM 5554 N N . GLY A 1 351 ? 22.83215 10.59411 40.67674 1.000 13.75963 330 GLY A N 1
ATOM 5555 C CA . GLY A 1 351 ? 22.60711 11.92908 40.19231 1.000 14.14349 330 GLY A CA 1
ATOM 5556 C C . GLY A 1 351 ? 23.09877 12.20120 38.79620 1.000 13.63658 330 GLY A C 1
ATOM 5557 O O . GLY A 1 351 ? 22.77031 13.24958 38.23662 1.000 13.55705 330 GLY A O 1
ATOM 5561 N N . ALA A 1 352 ? 23.84834 11.28818 38.20913 1.000 12.59973 331 ALA A N 1
ATOM 5562 C CA . ALA A 1 352 ? 24.52807 11.51197 36.94926 1.000 13.85429 331 ALA A CA 1
ATOM 5563 C C . ALA A 1 352 ? 24.15252 10.43076 35.94671 1.000 13.67390 331 ALA A C 1
ATOM 5564 O O . ALA A 1 352 ? 23.75432 9.32729 36.30978 1.000 12.57852 331 ALA A O 1
ATOM 5571 N N . LYS A 1 353 ? 24.27691 10.75879 34.66242 1.000 14.29559 332 LYS A N 1
ATOM 5572 C CA . LYS A 1 353 ? 24.14324 9.74329 33.63594 1.000 15.58282 332 LYS A CA 1
ATOM 5573 C C . LYS A 1 353 ? 24.98113 8.52147 33.99718 1.000 14.76035 332 LYS A C 1
ATOM 5574 O O . LYS A 1 353 ? 26.07085 8.63824 34.57093 1.000 15.47904 332 LYS A O 1
ATOM 5593 N N . MET A 1 354 ? 24.46693 7.33420 33.67349 1.000 14.12853 333 MET A N 1
ATOM 5594 C CA . MET A 1 354 ? 25.21434 6.11191 33.92608 1.000 14.88809 333 MET A CA 1
ATOM 5595 C C . MET A 1 354 ? 26.60006 6.20374 33.30993 1.000 16.53328 333 MET A C 1
ATOM 5596 O O . MET A 1 354 ? 26.76937 6.69841 32.19128 1.000 17.61692 333 MET A O 1
ATOM 5610 N N . SER A 1 355 ? 27.58395 5.71076 34.06405 1.000 17.73280 334 SER A N 1
ATOM 5611 C CA . SER A 1 355 ? 28.99985 5.85486 33.75656 1.000 20.79749 334 SER A CA 1
ATOM 5612 C C . SER A 1 355 ? 29.66866 4.49254 33.86896 1.000 21.52981 334 SER A C 1
ATOM 5613 O O . SER A 1 355 ? 29.73574 3.91840 34.95670 1.000 20.75206 334 SER A O 1
ATOM 5621 N N . LYS A 1 356 ? 30.19402 3.98976 32.74960 1.000 22.41823 335 LYS A N 1
ATOM 5622 C CA A LYS A 1 356 ? 30.90002 2.71359 32.77997 0.389 24.41367 335 LYS A CA 1
ATOM 5623 C CA B LYS A 1 356 ? 30.90002 2.71279 32.78287 0.611 24.76576 335 LYS A CA 1
ATOM 5624 C C . LYS A 1 356 ? 32.11886 2.78566 33.69422 1.000 24.80293 335 LYS A C 1
ATOM 5625 O O . LYS A 1 356 ? 32.38238 1.85739 34.46273 1.000 24.85917 335 LYS A O 1
ATOM 5662 N N . SER A 1 357 ? 32.86825 3.89312 33.63487 1.000 24.57239 336 SER A N 1
ATOM 5663 C CA . SER A 1 357 ? 34.08315 3.98335 34.43584 1.000 26.76085 336 SER A CA 1
ATOM 5664 C C . SER A 1 357 ? 33.78193 3.96635 35.92689 1.000 25.36141 336 SER A C 1
ATOM 5665 O O . SER A 1 357 ? 34.58264 3.45594 36.71507 1.000 28.04564 336 SER A O 1
ATOM 5673 N N . ARG A 1 358 ? 32.63984 4.50280 36.33799 1.000 22.35083 337 ARG A N 1
ATOM 5674 C CA . ARG A 1 358 ? 32.27033 4.53487 37.74476 1.000 21.57404 337 ARG A CA 1
ATOM 5675 C C . ARG A 1 358 ? 31.49171 3.30370 38.17657 1.000 22.02133 337 ARG A C 1
ATOM 5676 O O . ARG A 1 358 ? 31.12745 3.20240 39.35580 1.000 23.63608 337 ARG A O 1
ATOM 5697 N N . GLY A 1 359 ? 31.21290 2.39334 37.25579 1.000 19.88119 338 GLY A N 1
ATOM 5698 C CA . GLY A 1 359 ? 30.42752 1.21837 37.58448 1.000 18.72743 338 GLY A CA 1
ATOM 5699 C C . GLY A 1 359 ? 28.95817 1.47978 37.79469 1.000 17.18791 338 GLY A C 1
ATOM 5700 O O . GLY A 1 359 ? 28.28753 0.69744 38.46390 1.000 17.00957 338 GLY A O 1
ATOM 5704 N N . THR A 1 360 ? 28.43095 2.56230 37.24466 1.000 17.06507 339 THR A N 1
ATOM 5705 C CA . THR A 1 360 ? 27.01180 2.86303 37.38292 1.000 15.76954 339 THR A CA 1
ATOM 5706 C C . THR A 1 360 ? 26.22866 2.58383 36.11286 1.000 14.98361 339 THR A C 1
ATOM 5707 O O . THR A 1 360 ? 25.01161 2.78117 36.09120 1.000 16.04684 339 THR A O 1
ATOM 5718 N N . PHE A 1 361 ? 26.88221 2.09713 35.06320 1.000 15.26449 340 PHE A N 1
ATOM 5719 C CA . PHE A 1 361 ? 26.16874 1.56916 33.91269 1.000 15.51166 340 PHE A CA 1
ATOM 5720 C C . PHE A 1 361 ? 25.85435 0.11646 34.25000 1.000 15.93539 340 PHE A C 1
ATOM 5721 O O . PHE A 1 361 ? 26.71663 -0.76602 34.15163 1.000 18.37483 340 PHE A O 1
ATOM 5738 N N . ILE A 1 362 ? 24.63046 -0.12395 34.68830 1.000 13.70569 341 ILE A N 1
ATOM 5739 C CA . ILE A 1 362 ? 24.26104 -1.38243 35.32544 1.000 12.80291 341 ILE A CA 1
ATOM 5740 C C . ILE A 1 362 ? 23.30273 -2.15441 34.42800 1.000 12.82355 341 ILE A C 1
ATOM 5741 O O . ILE A 1 362 ? 22.23126 -1.65079 34.04833 1.000 13.10768 341 ILE A O 1
ATOM 5757 N N . LYS A 1 363 ? 23.69759 -3.37192 34.07400 1.000 12.37287 342 LYS A N 1
ATOM 5758 C CA . LYS A 1 363 ? 22.84284 -4.26772 33.32165 1.000 12.54188 342 LYS A CA 1
ATOM 5759 C C . LYS A 1 363 ? 21.78300 -4.87794 34.22759 1.000 11.17429 342 LYS A C 1
ATOM 5760 O O . LYS A 1 363 ? 21.99195 -5.10569 35.42192 1.000 11.86600 342 LYS A O 1
ATOM 5779 N N . ALA A 1 364 ? 20.63895 -5.16845 33.62473 1.000 10.84372 343 ALA A N 1
ATOM 5780 C CA . ALA A 1 364 ? 19.56143 -5.83014 34.35193 1.000 11.27272 343 ALA A CA 1
ATOM 5781 C C . ALA A 1 364 ? 20.02323 -7.17938 34.89227 1.000 12.08789 343 ALA A C 1
ATOM 5782 O O . ALA A 1 364 ? 19.69058 -7.55259 36.02371 1.000 12.24612 343 ALA A O 1
ATOM 5789 N N . SER A 1 365 ? 20.76200 -7.94507 34.09484 1.000 12.20182 344 SER A N 1
ATOM 5790 C CA . SER A 1 365 ? 21.24451 -9.24022 34.56206 1.000 12.91017 344 SER A CA 1
ATOM 5791 C C . SER A 1 365 ? 22.17375 -9.08311 35.75890 1.000 13.02031 344 SER A C 1
ATOM 5792 O O . SER A 1 365 ? 22.11928 -9.86770 36.71290 1.000 14.84976 344 SER A O 1
ATOM 5800 N N . THR A 1 366 ? 23.03863 -8.07841 35.73083 1.000 11.60283 345 THR A N 1
ATOM 5801 C CA . THR A 1 366 ? 23.92991 -7.86055 36.85813 1.000 12.39184 345 THR A CA 1
ATOM 5802 C C . THR A 1 366 ? 23.14447 -7.49022 38.10550 1.000 11.56086 345 THR A C 1
ATOM 5803 O O . THR A 1 366 ? 23.42414 -7.99885 39.19494 1.000 13.05188 345 THR A O 1
ATOM 5814 N N . TRP A 1 367 ? 22.17910 -6.57185 37.97157 1.000 11.54762 346 TRP A N 1
ATOM 5815 C CA . TRP A 1 367 ? 21.34824 -6.18344 39.10067 1.000 11.22734 346 TRP A CA 1
ATOM 5816 C C . TRP A 1 367 ? 20.86130 -7.40334 39.86821 1.000 11.56902 346 TRP A C 1
ATOM 5817 O O . TRP A 1 367 ? 20.98879 -7.46354 41.10181 1.000 11.97191 346 TRP A O 1
ATOM 5838 N N . LEU A 1 368 ? 20.30448 -8.39049 39.15767 1.000 11.52818 347 LEU A N 1
ATOM 5839 C CA . LEU A 1 368 ? 19.66033 -9.52906 39.79619 1.000 12.77130 347 LEU A CA 1
ATOM 5840 C C . LEU A 1 368 ? 20.63712 -10.46472 40.49448 1.000 13.19085 347 LEU A C 1
ATOM 5841 O O . LEU A 1 368 ? 20.20017 -11.27176 41.31835 1.000 14.77262 347 LEU A O 1
ATOM 5857 N N . ASN A 1 369 ? 21.93755 -10.36411 40.19835 1.000 13.48057 348 ASN A N 1
ATOM 5858 C CA . ASN A 1 369 ? 22.92495 -11.11964 40.96866 1.000 13.70708 348 ASN A CA 1
ATOM 5859 C C . ASN A 1 369 ? 23.09962 -10.56136 42.37718 1.000 14.72613 348 ASN A C 1
ATOM 5860 O O . ASN A 1 369 ? 23.60743 -11.26507 43.25946 1.000 15.69975 348 ASN A O 1
ATOM 5871 N N . HIS A 1 370 ? 22.71987 -9.30580 42.58552 1.000 12.99778 349 HIS A N 1
ATOM 5872 C CA . HIS A 1 370 ? 22.97362 -8.62344 43.84755 1.000 13.43698 349 HIS A CA 1
ATOM 5873 C C . HIS A 1 370 ? 21.71691 -8.32237 44.63540 1.000 13.39223 349 HIS A C 1
ATOM 5874 O O . HIS A 1 370 ? 21.74496 -8.38158 45.86825 1.000 14.04780 349 HIS A O 1
ATOM 5888 N N . PHE A 1 371 ? 20.63378 -7.96329 43.94814 1.000 12.33317 350 PHE A N 1
ATOM 5889 C CA . PHE A 1 371 ? 19.38468 -7.56019 44.58106 1.000 11.12148 350 PHE A CA 1
ATOM 5890 C C . PHE A 1 371 ? 18.23143 -8.28020 43.90372 1.000 11.62823 350 PHE A C 1
ATOM 5891 O O . PHE A 1 371 ? 18.37134 -8.80239 42.80116 1.000 14.53306 350 PHE A O 1
ATOM 5908 N N . ASP A 1 372 ? 17.08071 -8.29099 44.57294 1.000 12.16180 351 ASP A N 1
ATOM 5909 C CA . ASP A 1 372 ? 15.89168 -8.82356 43.92526 1.000 11.70618 351 ASP A CA 1
ATOM 5910 C C . ASP A 1 372 ? 15.24704 -7.77547 43.01829 1.000 11.08600 351 ASP A C 1
ATOM 5911 O O . ASP A 1 372 ? 15.60071 -6.59588 43.00759 1.000 12.30757 351 ASP A O 1
ATOM 5920 N N . ALA A 1 373 ? 14.29048 -8.23635 42.21349 1.000 11.41181 352 ALA A N 1
ATOM 5921 C CA . ALA A 1 373 ? 13.57330 -7.32835 41.33459 1.000 11.08258 352 ALA A CA 1
ATOM 5922 C C . ALA A 1 373 ? 12.69593 -6.35051 42.11596 1.000 10.19015 352 ALA A C 1
ATOM 5923 O O . ALA A 1 373 ? 12.57440 -5.17235 41.74037 1.000 10.65775 352 ALA A O 1
ATOM 5930 N N . ASP A 1 374 ? 12.03547 -6.82760 43.17594 1.000 9.92172 353 ASP A N 1
ATOM 5931 C CA . ASP A 1 374 ? 11.07124 -6.00226 43.88016 1.000 10.44095 353 ASP A CA 1
ATOM 5932 C C . ASP A 1 374 ? 11.70986 -4.72477 44.39949 1.000 10.44181 353 ASP A C 1
ATOM 5933 O O . ASP A 1 374 ? 11.06869 -3.67517 44.43358 1.000 10.96770 353 ASP A O 1
ATOM 5942 N N . SER A 1 375 ? 12.95897 -4.79979 44.85154 1.000 11.29374 354 SER A N 1
ATOM 5943 C CA . SER A 1 375 ? 13.60438 -3.63071 45.42789 1.000 11.27354 354 SER A CA 1
ATOM 5944 C C . SER A 1 375 ? 13.69643 -2.50160 44.41545 1.000 10.48941 354 SER A C 1
ATOM 5945 O O . SER A 1 375 ? 13.38682 -1.33793 44.73304 1.000 11.82662 354 SER A O 1
ATOM 5953 N N . LEU A 1 376 ? 14.13389 -2.80528 43.19301 1.000 10.38657 355 LEU A N 1
ATOM 5954 C CA . LEU A 1 376 ? 14.22859 -1.77629 42.16714 1.000 10.27130 355 LEU A CA 1
ATOM 5955 C C . LEU A 1 376 ? 12.83830 -1.33855 41.70446 1.000 10.68646 355 LEU A C 1
ATOM 5956 O O . LEU A 1 376 ? 12.59434 -0.14264 41.46531 1.000 10.39565 355 LEU A O 1
ATOM 5972 N N . ARG A 1 377 ? 11.90126 -2.29503 41.59635 1.000 9.28653 356 ARG A N 1
ATOM 5973 C CA . ARG A 1 377 ? 10.54435 -1.91389 41.22404 1.000 9.42298 356 ARG A CA 1
ATOM 5974 C C . ARG A 1 377 ? 9.98708 -0.90816 42.21293 1.000 8.95689 356 ARG A C 1
ATOM 5975 O O . ARG A 1 377 ? 9.40465 0.10285 41.82968 1.000 10.29934 356 ARG A O 1
ATOM 5996 N N . TYR A 1 378 ? 10.17371 -1.17701 43.50526 1.000 9.87184 357 TYR A N 1
ATOM 5997 C CA . TYR A 1 378 ? 9.68259 -0.26018 44.53589 1.000 10.82498 357 TYR A CA 1
ATOM 5998 C C . TYR A 1 378 ? 10.35797 1.10530 44.42130 1.000 10.07876 357 TYR A C 1
ATOM 5999 O O . TYR A 1 378 ? 9.70003 2.14942 44.41620 1.000 10.28582 357 TYR A O 1
ATOM 6017 N N . TYR A 1 379 ? 11.68437 1.11317 44.29949 1.000 10.07365 358 TYR A N 1
ATOM 6018 C CA . TYR A 1 379 ? 12.40481 2.37768 44.30070 1.000 10.74729 358 TYR A CA 1
ATOM 6019 C C . TYR A 1 379 ? 11.98176 3.25090 43.13136 1.000 9.80516 358 TYR A C 1
ATOM 6020 O O . TYR A 1 379 ? 11.69172 4.44357 43.29541 1.000 10.88082 358 TYR A O 1
ATOM 6038 N N . TYR A 1 380 ? 11.92340 2.67691 41.94210 1.000 10.20677 359 TYR A N 1
ATOM 6039 C CA . TYR A 1 380 ? 11.49338 3.45238 40.79375 1.000 10.10178 359 TYR A CA 1
ATOM 6040 C C . TYR A 1 380 ? 10.05947 3.93681 40.95753 1.000 10.01598 359 TYR A C 1
ATOM 6041 O O . TYR A 1 380 ? 9.74937 5.08884 40.66316 1.000 10.88234 359 TYR A O 1
ATOM 6059 N N . THR A 1 381 ? 9.17089 3.06406 41.42788 1.000 10.53324 360 THR A N 1
ATOM 6060 C CA . THR A 1 381 ? 7.76989 3.44238 41.56442 1.000 10.17633 360 THR A CA 1
ATOM 6061 C C . THR A 1 381 ? 7.60594 4.59608 42.54441 1.000 9.96440 360 THR A C 1
ATOM 6062 O O . THR A 1 381 ? 6.78115 5.49152 42.32957 1.000 11.59886 360 THR A O 1
ATOM 6073 N N . ALA A 1 382 ? 8.38790 4.60191 43.62174 1.000 10.41748 361 ALA A N 1
ATOM 6074 C CA . ALA A 1 382 ? 8.31789 5.67635 44.59766 1.000 11.64758 361 ALA A CA 1
ATOM 6075 C C . ALA A 1 382 ? 8.71217 7.02532 44.01479 1.000 12.88472 361 ALA A C 1
ATOM 6076 O O . ALA A 1 382 ? 8.32417 8.05797 44.57639 1.000 14.44321 361 ALA A O 1
ATOM 6083 N N . LYS A 1 383 ? 9.46361 7.04570 42.91028 1.000 12.89165 362 LYS A N 1
ATOM 6084 C CA . LYS A 1 383 ? 9.92834 8.29474 42.31296 1.000 13.76868 362 LYS A CA 1
ATOM 6085 C C . LYS A 1 383 ? 9.15636 8.69988 41.06599 1.000 13.94283 362 LYS A C 1
ATOM 6086 O O . LYS A 1 383 ? 9.22346 9.87117 40.67218 1.000 17.40774 362 LYS A O 1
ATOM 6105 N N . LEU A 1 384 ? 8.42484 7.78546 40.45459 1.000 12.93756 363 LEU A N 1
ATOM 6106 C CA . LEU A 1 384 ? 7.77541 8.04242 39.17573 1.000 13.29050 363 LEU A CA 1
ATOM 6107 C C . LEU A 1 384 ? 6.52398 8.90024 39.34316 1.000 13.94147 363 LEU A C 1
ATOM 6108 O O . LEU A 1 384 ? 5.87472 8.89670 40.38183 1.000 15.64728 363 LEU A O 1
ATOM 6124 N N . SER A 1 385 ? 6.19272 9.64560 38.28674 1.000 15.28884 364 SER A N 1
ATOM 6125 C CA . SER A 1 385 ? 4.99446 10.46992 38.26173 1.000 15.54067 364 SER A CA 1
ATOM 6126 C C . SER A 1 385 ? 4.45627 10.48493 36.83543 1.000 14.98276 364 SER A C 1
ATOM 6127 O O . SER A 1 385 ? 4.96945 9.79550 35.95880 1.000 15.56168 364 SER A O 1
ATOM 6135 N N . SER A 1 386 ? 3.42885 11.30002 36.60805 1.000 15.49610 365 SER A N 1
ATOM 6136 C CA . SER A 1 386 ? 2.83839 11.43466 35.28642 1.000 16.54509 365 SER A CA 1
ATOM 6137 C C . SER A 1 386 ? 3.60183 12.41570 34.42029 1.000 16.84904 365 SER A C 1
ATOM 6138 O O . SER A 1 386 ? 3.25596 12.57698 33.25090 1.000 16.72933 365 SER A O 1
ATOM 6146 N N . ARG A 1 387 ? 4.62643 13.05564 34.95913 1.000 16.99241 366 ARG A N 1
ATOM 6147 C CA . ARG A 1 387 ? 5.43814 13.99114 34.20051 1.000 18.49946 366 ARG A CA 1
ATOM 6148 C C . ARG A 1 387 ? 6.68404 13.30474 33.66677 1.000 15.72163 366 ARG A C 1
ATOM 6149 O O . ARG A 1 387 ? 7.01632 12.17229 34.02131 1.000 16.89623 366 ARG A O 1
ATOM 6170 N N . ILE A 1 388 ? 7.37336 14.01303 32.78702 1.000 15.56153 367 ILE A N 1
ATOM 6171 C CA . ILE A 1 388 ? 8.66484 13.58920 32.28647 1.000 16.39001 367 ILE A CA 1
ATOM 6172 C C . ILE A 1 388 ? 9.68996 14.21805 33.22132 1.000 17.56776 367 ILE A C 1
ATOM 6173 O O . ILE A 1 388 ? 9.85428 15.43611 33.26681 1.000 19.24169 367 ILE A O 1
ATOM 6189 N N . ASP A 1 389 ? 10.33780 13.40229 34.01561 1.000 19.32205 368 ASP A N 1
ATOM 6190 C CA . ASP A 1 389 ? 11.41058 13.87291 34.87157 1.000 21.87322 368 ASP A CA 1
ATOM 6191 C C . ASP A 1 389 ? 12.42415 12.75389 34.91708 1.000 17.55031 368 ASP A C 1
ATOM 6192 O O . ASP A 1 389 ? 12.05880 11.58149 34.92294 1.000 18.54980 368 ASP A O 1
ATOM 6201 N N . ASP A 1 390 ? 13.69060 13.11626 34.94714 1.000 16.16018 369 ASP A N 1
ATOM 6202 C CA . ASP A 1 390 ? 14.68829 12.07700 35.10042 1.000 15.57204 369 ASP A CA 1
ATOM 6203 C C . ASP A 1 390 ? 14.51544 11.46443 36.47719 1.000 15.20430 369 ASP A C 1
ATOM 6204 O O . ASP A 1 390 ? 14.13017 12.13362 37.44641 1.000 18.00760 369 ASP A O 1
ATOM 6213 N N . ILE A 1 391 ? 14.76852 10.16359 36.54275 1.000 13.41739 370 ILE A N 1
ATOM 6214 C CA . ILE A 1 391 ? 14.56421 9.38277 37.75101 1.000 12.78071 370 ILE A CA 1
ATOM 6215 C C . ILE A 1 391 ? 15.92864 8.94393 38.24966 1.000 13.22019 370 ILE A C 1
ATOM 6216 O O . ILE A 1 391 ? 16.64841 8.22444 37.54504 1.000 14.04479 370 ILE A O 1
ATOM 6232 N N . ASP A 1 392 ? 16.27537 9.34922 39.45813 1.000 12.64744 371 ASP A N 1
ATOM 6233 C CA . ASP A 1 392 ? 17.59902 9.10849 39.99968 1.000 12.99687 371 ASP A CA 1
ATOM 6234 C C . ASP A 1 392 ? 17.59757 7.90443 40.92570 1.000 12.94590 371 ASP A C 1
ATOM 6235 O O . ASP A 1 392 ? 16.89189 7.88957 41.93921 1.000 15.39129 371 ASP A O 1
ATOM 6244 N N . LEU A 1 393 ? 18.43578 6.93475 40.60511 1.000 12.04569 372 LEU A N 1
ATOM 6245 C CA . LEU A 1 393 ? 18.71629 5.81267 41.49320 1.000 12.13044 372 LEU A CA 1
ATOM 6246 C C . LEU A 1 393 ? 19.93350 6.24071 42.30612 1.000 11.68412 372 LEU A C 1
ATOM 6247 O O . LEU A 1 393 ? 21.08646 6.09493 41.88131 1.000 12.47608 372 LEU A O 1
ATOM 6263 N N . ASN A 1 394 ? 19.69872 6.83091 43.46834 1.000 12.84354 373 ASN A N 1
ATOM 6264 C CA . ASN A 1 394 ? 20.78577 7.14825 44.37800 1.000 12.95642 373 ASN A CA 1
ATOM 6265 C C . ASN A 1 394 ? 21.00868 5.91683 45.23360 1.000 13.18319 373 ASN A C 1
ATOM 6266 O O . ASN A 1 394 ? 20.09383 5.47207 45.93338 1.000 12.87500 373 ASN A O 1
ATOM 6277 N N . LEU A 1 395 ? 22.20102 5.32373 45.14412 1.000 13.27103 374 LEU A N 1
ATOM 6278 C CA . LEU A 1 395 ? 22.37397 3.98212 45.68305 1.000 13.07895 374 LEU A CA 1
ATOM 6279 C C . LEU A 1 395 ? 22.32422 3.97885 47.20527 1.000 14.16179 374 LEU A C 1
ATOM 6280 O O . LEU A 1 395 ? 21.78318 3.05085 47.80948 1.000 14.39248 374 LEU A O 1
ATOM 6296 N N . GLU A 1 396 ? 22.86412 5.00697 47.85404 1.000 15.00847 375 GLU A N 1
ATOM 6297 C CA . GLU A 1 396 ? 22.72858 5.10064 49.30274 1.000 15.93727 375 GLU A CA 1
ATOM 6298 C C . GLU A 1 396 ? 21.26672 5.22764 49.70214 1.000 14.62041 375 GLU A C 1
ATOM 6299 O O . GLU A 1 396 ? 20.80206 4.57129 50.64432 1.000 15.05675 375 GLU A O 1
ATOM 6311 N N . ASP A 1 397 ? 20.52703 6.07337 48.99441 1.000 14.09446 376 ASP A N 1
ATOM 6312 C CA . ASP A 1 397 ? 19.10974 6.23974 49.28072 1.000 14.76616 376 ASP A CA 1
ATOM 6313 C C . ASP A 1 397 ? 18.32860 4.96255 49.00524 1.000 13.76732 376 ASP A C 1
ATOM 6314 O O . ASP A 1 397 ? 17.36282 4.67763 49.71053 1.000 14.41563 376 ASP A O 1
ATOM 6323 N N . PHE A 1 398 ? 18.74386 4.19134 47.99725 1.000 12.56167 377 PHE A N 1
ATOM 6324 C CA . PHE A 1 398 ? 18.10159 2.91574 47.68762 1.000 12.96361 377 PHE A CA 1
ATOM 6325 C C . PHE A 1 398 ? 18.13839 1.98899 48.89371 1.000 12.49380 377 PHE A C 1
ATOM 6326 O O . PHE A 1 398 ? 17.11701 1.41825 49.29289 1.000 12.29753 377 PHE A O 1
ATOM 6343 N N . VAL A 1 399 ? 19.31000 1.83111 49.50504 1.000 12.35106 378 VAL A N 1
ATOM 6344 C CA . VAL A 1 399 ? 19.41618 0.99518 50.69531 1.000 13.02102 378 VAL A CA 1
ATOM 6345 C C . VAL A 1 399 ? 18.51042 1.53019 51.79316 1.000 13.67150 378 VAL A C 1
ATOM 6346 O O . VAL A 1 399 ? 17.73163 0.79270 52.40924 1.000 13.93366 378 VAL A O 1
ATOM 6359 N N . GLN A 1 400 ? 18.61381 2.82702 52.08332 1.000 13.89840 379 GLN A N 1
ATOM 6360 C CA . GLN A 1 400 ? 17.84180 3.38679 53.18249 1.000 15.23686 379 GLN A CA 1
ATOM 6361 C C . GLN A 1 400 ? 16.34418 3.22565 52.95229 1.000 13.73002 379 GLN A C 1
ATOM 6362 O O . GLN A 1 400 ? 15.59977 2.87470 53.87643 1.000 14.09789 379 GLN A O 1
ATOM 6376 N N . ARG A 1 401 ? 15.89185 3.48495 51.72662 1.000 12.68607 380 ARG A N 1
ATOM 6377 C CA . ARG A 1 401 ? 14.46105 3.52213 51.45689 1.000 14.10392 380 ARG A CA 1
ATOM 6378 C C . ARG A 1 401 ? 13.85733 2.12674 51.41532 1.000 13.63441 380 ARG A C 1
ATOM 6379 O O . ARG A 1 401 ? 12.75647 1.91829 51.91517 1.000 13.78075 380 ARG A O 1
ATOM 6400 N N . VAL A 1 402 ? 14.55006 1.16117 50.81399 1.000 12.25693 381 VAL A N 1
ATOM 6401 C CA . VAL A 1 402 ? 14.04377 -0.20083 50.81412 1.000 13.44257 381 VAL A CA 1
ATOM 6402 C C . VAL A 1 402 ? 13.93740 -0.70840 52.24032 1.000 12.18765 381 VAL A C 1
ATOM 6403 O O . VAL A 1 402 ? 12.93155 -1.31656 52.63478 1.000 12.72408 381 VAL A O 1
ATOM 6416 N N . ASN A 1 403 ? 14.99218 -0.49105 53.03338 1.000 12.30679 382 ASN A N 1
ATOM 6417 C CA . ASN A 1 403 ? 14.97227 -0.96310 54.41261 1.000 11.98272 382 ASN A CA 1
ATOM 6418 C C . ASN A 1 403 ? 13.89311 -0.26629 55.22641 1.000 11.77819 382 ASN A C 1
ATOM 6419 O O . ASN A 1 403 ? 13.18035 -0.90625 56.00777 1.000 13.17618 382 ASN A O 1
ATOM 6430 N N . ALA A 1 404 ? 13.75809 1.04368 55.06199 1.000 12.36857 383 ALA A N 1
ATOM 6431 C CA . ALA A 1 404 ? 12.80145 1.78563 55.87039 1.000 12.18177 383 ALA A CA 1
ATOM 6432 C C . ALA A 1 404 ? 11.36935 1.44729 55.48680 1.000 12.51979 383 ALA A C 1
ATOM 6433 O O . ALA A 1 404 ? 10.50952 1.29852 56.35545 1.000 15.25029 383 ALA A O 1
ATOM 6440 N N . ASP A 1 405 ? 11.09092 1.35172 54.19450 1.000 12.24268 384 ASP A N 1
ATOM 6441 C CA . ASP A 1 405 ? 9.72053 1.27741 53.73645 1.000 12.85951 384 ASP A CA 1
ATOM 6442 C C . ASP A 1 405 ? 9.23656 -0.16220 53.60723 1.000 13.13448 384 ASP A C 1
ATOM 6443 O O . ASP A 1 405 ? 8.13074 -0.48951 54.04946 1.000 14.91345 384 ASP A O 1
ATOM 6452 N N . ILE A 1 406 ? 10.01426 -1.02131 52.95887 1.000 12.96044 385 ILE A N 1
ATOM 6453 C CA A ILE A 1 406 ? 9.54678 -2.38772 52.75036 0.509 12.69093 385 ILE A CA 1
ATOM 6454 C CA B ILE A 1 406 ? 9.56510 -2.39514 52.74441 0.491 12.59830 385 ILE A CA 1
ATOM 6455 C C . ILE A 1 406 ? 9.74995 -3.21615 54.00617 1.000 12.50049 385 ILE A C 1
ATOM 6456 O O . ILE A 1 406 ? 8.80807 -3.82489 54.51828 1.000 14.06882 385 ILE A O 1
ATOM 6487 N N . VAL A 1 407 ? 10.97425 -3.23284 54.53551 1.000 13.13838 386 VAL A N 1
ATOM 6488 C CA . VAL A 1 407 ? 11.25243 -4.05538 55.70489 1.000 13.47518 386 VAL A CA 1
ATOM 6489 C C . VAL A 1 407 ? 10.57888 -3.49460 56.94246 1.000 14.64499 386 VAL A C 1
ATOM 6490 O O . VAL A 1 407 ? 9.89967 -4.22456 57.68583 1.000 16.06780 386 VAL A O 1
ATOM 6503 N N . ASN A 1 408 ? 10.76389 -2.20784 57.20634 1.000 14.66317 387 ASN A N 1
ATOM 6504 C CA . ASN A 1 408 ? 10.39030 -1.68608 58.50897 1.000 16.17459 387 ASN A CA 1
ATOM 6505 C C . ASN A 1 408 ? 9.00836 -1.08996 58.60992 1.000 18.17897 387 ASN A C 1
ATOM 6506 O O . ASN A 1 408 ? 8.54247 -0.86464 59.73762 1.000 21.77142 387 ASN A O 1
ATOM 6517 N N . LYS A 1 409 ? 8.34677 -0.81032 57.50050 1.000 16.02807 388 LYS A N 1
ATOM 6518 C CA . LYS A 1 409 ? 6.98204 -0.30760 57.54828 1.000 16.29413 388 LYS A CA 1
ATOM 6519 C C . LYS A 1 409 ? 6.00500 -1.39696 57.14075 1.000 16.84399 388 LYS A C 1
ATOM 6520 O O . LYS A 1 409 ? 5.13997 -1.78188 57.92060 1.000 19.79765 388 LYS A O 1
ATOM 6539 N N . VAL A 1 410 ? 6.12483 -1.92389 55.93500 1.000 15.92008 389 VAL A N 1
ATOM 6540 C CA . VAL A 1 410 ? 5.06676 -2.79067 55.42977 1.000 16.26910 389 VAL A CA 1
ATOM 6541 C C . VAL A 1 410 ? 5.23815 -4.21181 55.92993 1.000 16.17816 389 VAL A C 1
ATOM 6542 O O . VAL A 1 410 ? 4.33463 -4.77763 56.55048 1.000 16.01218 389 VAL A O 1
ATOM 6555 N N . VAL A 1 411 ? 6.38515 -4.83186 55.65271 1.000 15.03930 390 VAL A N 1
ATOM 6556 C CA . VAL A 1 411 ? 6.55945 -6.22692 56.03480 1.000 15.67665 390 VAL A CA 1
ATOM 6557 C C . VAL A 1 411 ? 6.56682 -6.36129 57.54401 1.000 15.51130 390 VAL A C 1
ATOM 6558 O O . VAL A 1 411 ? 6.15293 -7.39753 58.08686 1.000 14.74977 390 VAL A O 1
ATOM 6571 N N . ASN A 1 412 ? 6.97168 -5.30043 58.24957 1.000 16.07895 391 ASN A N 1
ATOM 6572 C CA . ASN A 1 412 ? 6.97532 -5.30390 59.70414 1.000 16.11790 391 ASN A CA 1
ATOM 6573 C C . ASN A 1 412 ? 5.59935 -5.62137 60.28150 1.000 15.63525 391 ASN A C 1
ATOM 6574 O O . ASN A 1 412 ? 5.50188 -6.23631 61.35392 1.000 16.36076 391 ASN A O 1
ATOM 6585 N N . LEU A 1 413 ? 4.53289 -5.18588 59.61626 1.000 15.79409 392 LEU A N 1
ATOM 6586 C CA . LEU A 1 413 ? 3.20601 -5.46275 60.14948 1.000 15.14057 392 LEU A CA 1
ATOM 6587 C C . LEU A 1 413 ? 2.92405 -6.94847 60.15602 1.000 15.35108 392 LEU A C 1
ATOM 6588 O O . LEU A 1 413 ? 2.19029 -7.42945 61.01802 1.000 17.58497 392 LEU A O 1
ATOM 6604 N N . ALA A 1 414 ? 3.45985 -7.67589 59.18064 1.000 12.75725 393 ALA A N 1
ATOM 6605 C CA . ALA A 1 414 ? 3.31070 -9.12019 59.21122 1.000 12.64038 393 ALA A CA 1
ATOM 6606 C C . ALA A 1 414 ? 4.30134 -9.75032 60.18068 1.000 12.76363 393 ALA A C 1
ATOM 6607 O O . ALA A 1 414 ? 3.92207 -10.56629 61.02164 1.000 14.46269 393 ALA A O 1
ATOM 6614 N N . SER A 1 415 ? 5.57398 -9.35182 60.09433 1.000 13.69550 394 SER A N 1
ATOM 6615 C CA . SER A 1 415 ? 6.61910 -10.03184 60.85211 1.000 14.44290 394 SER A CA 1
ATOM 6616 C C . SER A 1 415 ? 6.51012 -9.81176 62.34775 1.000 15.17021 394 SER A C 1
ATOM 6617 O O . SER A 1 415 ? 6.94827 -10.66834 63.11712 1.000 18.75306 394 SER A O 1
ATOM 6625 N N . ARG A 1 416 ? 5.98190 -8.67521 62.79206 1.000 13.30917 395 ARG A N 1
ATOM 6626 C CA . ARG A 1 416 ? 5.88499 -8.44549 64.22855 1.000 13.57504 395 ARG A CA 1
ATOM 6627 C C . ARG A 1 416 ? 4.67897 -9.12482 64.85338 1.000 13.25207 395 ARG A C 1
ATOM 6628 O O . ARG A 1 416 ? 4.64924 -9.29408 66.07704 1.000 14.03136 395 ARG A O 1
ATOM 6649 N N . ASN A 1 417 ? 3.71128 -9.54858 64.04148 1.000 12.58183 396 ASN A N 1
ATOM 6650 C CA . ASN A 1 417 ? 2.43045 -10.05574 64.52671 1.000 12.18624 396 ASN A CA 1
ATOM 6651 C C . ASN A 1 417 ? 2.21628 -11.53000 64.26606 1.000 13.23307 396 ASN A C 1
ATOM 6652 O O . ASN A 1 417 ? 1.47606 -12.16817 65.01121 1.000 13.24278 396 ASN A O 1
ATOM 6663 N N . ALA A 1 418 ? 2.81607 -12.08111 63.21088 1.000 13.19833 397 ALA A N 1
ATOM 6664 C CA . ALA A 1 418 ? 2.48926 -13.44737 62.80802 1.000 13.71758 397 ALA A CA 1
ATOM 6665 C C . ALA A 1 418 ? 2.99892 -14.48381 63.79364 1.000 13.81336 397 ALA A C 1
ATOM 6666 O O . ALA A 1 418 ? 2.36308 -15.52997 63.95923 1.000 15.50138 397 ALA A O 1
ATOM 6673 N N . GLY A 1 419 ? 4.12678 -14.22588 64.45183 1.000 14.09537 398 GLY A N 1
ATOM 6674 C CA . GLY A 1 419 ? 4.66947 -15.20790 65.37369 1.000 15.09087 398 GLY A CA 1
ATOM 6675 C C . GLY A 1 419 ? 3.71522 -15.52249 66.50332 1.000 14.94015 398 GLY A C 1
ATOM 6676 O O . GLY A 1 419 ? 3.47327 -16.69371 66.82125 1.000 16.10188 398 GLY A O 1
ATOM 6680 N N . PHE A 1 420 ? 3.13281 -14.48077 67.10860 1.000 13.85978 399 PHE A N 1
ATOM 6681 C CA . PHE A 1 420 ? 2.17622 -14.71226 68.18781 1.000 13.78707 399 PHE A CA 1
ATOM 6682 C C . PHE A 1 420 ? 0.97648 -15.50736 67.68566 1.000 13.24293 399 PHE A C 1
ATOM 6683 O O . PHE A 1 420 ? 0.48635 -16.41973 68.36771 1.000 14.50351 399 PHE A O 1
ATOM 6700 N N . ILE A 1 421 ? 0.46191 -15.15007 66.50759 1.000 13.14197 400 ILE A N 1
ATOM 6701 C CA . ILE A 1 421 ? -0.69290 -15.85727 65.96076 1.000 13.33383 400 ILE A CA 1
ATOM 6702 C C . ILE A 1 421 ? -0.36812 -17.33183 65.76097 1.000 13.88928 400 ILE A C 1
ATOM 6703 O O . ILE A 1 421 ? -1.14306 -18.21327 66.13954 1.000 14.52559 400 ILE A O 1
ATOM 6719 N N . ASN A 1 422 ? 0.79077 -17.62290 65.18119 1.000 14.86212 401 ASN A N 1
ATOM 6720 C CA . ASN A 1 422 ? 1.14479 -19.00928 64.91413 1.000 16.77637 401 ASN A CA 1
ATOM 6721 C C . ASN A 1 422 ? 1.42731 -19.77282 66.19537 1.000 17.63180 401 ASN A C 1
ATOM 6722 O O . ASN A 1 422 ? 1.02442 -20.93677 66.33360 1.000 19.50794 401 ASN A O 1
ATOM 6733 N N . LYS A 1 423 ? 2.12018 -19.14581 67.15012 1.000 18.06682 402 LYS A N 1
ATOM 6734 C CA . LYS A 1 423 ? 2.60614 -19.89267 68.30475 1.000 19.82351 402 LYS A CA 1
ATOM 6735 C C . LYS A 1 423 ? 1.55467 -20.01971 69.39541 1.000 19.75436 402 LYS A C 1
ATOM 6736 O O . LYS A 1 423 ? 1.48343 -21.05890 70.06168 1.000 23.42688 402 LYS A O 1
ATOM 6755 N N . ARG A 1 424 ? 0.72120 -19.00191 69.59542 1.000 18.10934 403 ARG A N 1
ATOM 6756 C CA A ARG A 1 424 ? -0.23015 -19.04660 70.69342 0.603 18.95647 403 ARG A CA 1
ATOM 6757 C CA B ARG A 1 424 ? -0.23472 -18.99730 70.69357 0.397 18.02796 403 ARG A CA 1
ATOM 6758 C C . ARG A 1 424 ? -1.67388 -19.23221 70.26965 1.000 18.24106 403 ARG A C 1
ATOM 6759 O O . ARG A 1 424 ? -2.49728 -19.59666 71.11233 1.000 19.91905 403 ARG A O 1
ATOM 6800 N N . PHE A 1 425 ? -1.99991 -19.01832 68.99137 1.000 16.71388 404 PHE A N 1
ATOM 6801 C CA . PHE A 1 425 ? -3.38415 -19.10312 68.54928 1.000 15.90940 404 PHE A CA 1
ATOM 6802 C C . PHE A 1 425 ? -3.56510 -20.07434 67.39405 1.000 15.72237 404 PHE A C 1
ATOM 6803 O O . PHE A 1 425 ? -4.56118 -19.99291 66.68211 1.000 15.10802 404 PHE A O 1
ATOM 6820 N N . ASP A 1 426 ? -2.62488 -21.00012 67.21312 1.000 16.82385 405 ASP A N 1
ATOM 6821 C CA A ASP A 1 426 ? -2.77218 -22.06707 66.22966 0.588 18.25033 405 ASP A CA 1
ATOM 6822 C CA B ASP A 1 426 ? -2.72667 -22.07212 66.22185 0.412 17.86613 405 ASP A CA 1
ATOM 6823 C C . ASP A 1 426 ? -2.91014 -21.52814 64.80835 1.000 16.23545 405 ASP A C 1
ATOM 6824 O O . ASP A 1 426 ? -3.50279 -22.18997 63.94867 1.000 17.01865 405 ASP A O 1
ATOM 6841 N N . GLY A 1 427 ? -2.39819 -20.32797 64.55710 1.000 14.91742 406 GLY A N 1
ATOM 6842 C CA . GLY A 1 427 ? -2.48830 -19.73512 63.24361 1.000 14.59249 406 GLY A CA 1
ATOM 6843 C C . GLY A 1 427 ? -3.80328 -19.06088 62.93559 1.000 14.62980 406 GLY A C 1
ATOM 6844 O O . GLY A 1 427 ? -4.02324 -18.65259 61.79016 1.000 15.12120 406 GLY A O 1
ATOM 6848 N N . VAL A 1 428 ? -4.69761 -18.93983 63.90662 1.000 13.00294 407 VAL A N 1
ATOM 6849 C CA . VAL A 1 428 ? -6.05186 -18.47379 63.63539 1.000 12.88291 407 VAL A CA 1
ATOM 6850 C C . VAL A 1 428 ? -6.20299 -17.02112 64.04033 1.000 12.33297 407 VAL A C 1
ATOM 6851 O O . VAL A 1 428 ? -5.94345 -16.64898 65.18986 1.000 13.50832 407 VAL A O 1
ATOM 6864 N N . LEU A 1 429 ? -6.65882 -16.20744 63.10116 1.000 12.04976 408 LEU A N 1
ATOM 6865 C CA . LEU A 1 429 ? -6.94756 -14.81367 63.34482 1.000 12.66253 408 LEU A CA 1
ATOM 6866 C C . LEU A 1 429 ? -8.26745 -14.64729 64.09805 1.000 11.86556 408 LEU A C 1
ATOM 6867 O O . LEU A 1 429 ? -9.18382 -15.47262 63.98988 1.000 13.37566 408 LEU A O 1
ATOM 6883 N N . ALA A 1 430 ? -8.35514 -13.52604 64.82112 1.000 11.57261 409 ALA A N 1
ATOM 6884 C CA . ALA A 1 430 ? -9.51727 -13.18843 65.62639 1.000 12.64864 409 ALA A CA 1
ATOM 6885 C C . ALA A 1 430 ? -10.78643 -13.14831 64.78851 1.000 13.13579 409 ALA A C 1
ATOM 6886 O O . ALA A 1 430 ? -10.76060 -12.90695 63.58166 1.000 12.88013 409 ALA A O 1
ATOM 6893 N N . SER A 1 431 ? -11.91572 -13.36045 65.45835 1.000 14.63311 410 SER A N 1
ATOM 6894 C CA . SER A 1 431 ? -13.20193 -13.42686 64.77479 1.000 15.94716 410 SER A CA 1
ATOM 6895 C C . SER A 1 431 ? -13.81156 -12.05868 64.47658 1.000 14.72998 410 SER A C 1
ATOM 6896 O O . SER A 1 431 ? -14.79165 -11.98443 63.71797 1.000 16.15073 410 SER A O 1
ATOM 6904 N N . GLU A 1 432 ? -13.25573 -10.97927 65.02235 1.000 14.55672 411 GLU A N 1
ATOM 6905 C CA . GLU A 1 432 ? -13.72184 -9.63146 64.73712 1.000 16.07380 411 GLU A CA 1
ATOM 6906 C C . GLU A 1 432 ? -12.52323 -8.68971 64.68068 1.000 14.85129 411 GLU A C 1
ATOM 6907 O O . GLU A 1 432 ? -11.47637 -8.94800 65.29321 1.000 15.33473 411 GLU A O 1
ATOM 6919 N N . LEU A 1 433 ? -12.67862 -7.59933 63.92824 1.000 14.09077 412 LEU A N 1
ATOM 6920 C CA . LEU A 1 433 ? -11.65700 -6.55424 63.91180 1.000 13.39205 412 LEU A CA 1
ATOM 6921 C C . LEU A 1 433 ? -11.59132 -5.83593 65.25455 1.000 14.29371 412 LEU A C 1
ATOM 6922 O O . LEU A 1 433 ? -12.61939 -5.40952 65.79200 1.000 14.91975 412 LEU A O 1
ATOM 6938 N N . ALA A 1 434 ? -10.38082 -5.64308 65.77398 1.000 14.28579 413 ALA A N 1
ATOM 6939 C CA . ALA A 1 434 ? -10.21577 -4.90600 67.01940 1.000 15.79923 413 ALA A CA 1
ATOM 6940 C C . ALA A 1 434 ? -10.56084 -3.43314 66.85615 1.000 15.06013 413 ALA A C 1
ATOM 6941 O O . ALA A 1 434 ? -11.06611 -2.79971 67.80112 1.000 16.69781 413 ALA A O 1
ATOM 6948 N N . ASP A 1 435 ? -10.27235 -2.85758 65.69693 1.000 13.79553 414 ASP A N 1
ATOM 6949 C CA . ASP A 1 435 ? -10.45501 -1.42439 65.45691 1.000 13.81883 414 ASP A CA 1
ATOM 6950 C C . ASP A 1 435 ? -11.08601 -1.23217 64.09226 1.000 13.05107 414 ASP A C 1
ATOM 6951 O O . ASP A 1 435 ? -10.40063 -0.91517 63.10550 1.000 12.85600 414 ASP A O 1
ATOM 6960 N N . PRO A 1 436 ? -12.40551 -1.43542 63.98837 1.000 13.42628 415 PRO A N 1
ATOM 6961 C CA . PRO A 1 436 ? -13.07095 -1.30113 62.68337 1.000 14.87904 415 PRO A CA 1
ATOM 6962 C C . PRO A 1 436 ? -12.95487 0.08497 62.07921 1.000 14.49698 415 PRO A C 1
ATOM 6963 O O . PRO A 1 436 ? -12.90462 0.20157 60.85524 1.000 14.78788 415 PRO A O 1
ATOM 6974 N N . GLN A 1 437 ? -12.90831 1.13672 62.89565 1.000 14.96029 416 GLN A N 1
ATOM 6975 C CA A GLN A 1 437 ? -12.77465 2.47394 62.33299 0.323 16.03435 416 GLN A CA 1
ATOM 6976 C CA B GLN A 1 437 ? -12.75630 2.48372 62.36025 0.677 16.08621 416 GLN A CA 1
ATOM 6977 C C . GLN A 1 437 ? -11.42025 2.64435 61.65230 1.000 14.81628 416 GLN A C 1
ATOM 6978 O O . GLN A 1 437 ? -11.34357 3.23821 60.57196 1.000 15.86674 416 GLN A O 1
ATOM 7005 N N . LEU A 1 438 ? -10.35119 2.12859 62.25971 1.000 13.75656 417 LEU A N 1
ATOM 7006 C CA . LEU A 1 438 ? -9.05423 2.21551 61.61455 1.000 13.18515 417 LEU A CA 1
ATOM 7007 C C . LEU A 1 438 ? -9.05168 1.40625 60.32745 1.000 12.19827 417 LEU A C 1
ATOM 7008 O O . LEU A 1 438 ? -8.51378 1.84950 59.30707 1.000 13.25526 417 LEU A O 1
ATOM 7024 N N . TYR A 1 439 ? -9.67951 0.22579 60.34593 1.000 11.89889 418 TYR A N 1
ATOM 7025 C CA . TYR A 1 439 ? -9.74136 -0.56417 59.12301 1.000 11.87839 418 TYR A CA 1
ATOM 7026 C C . TYR A 1 439 ? -10.43743 0.21563 58.01075 1.000 12.07067 418 TYR A C 1
ATOM 7027 O O . TYR A 1 439 ? -9.98963 0.20982 56.84750 1.000 12.75832 418 TYR A O 1
ATOM 7045 N N . LYS A 1 440 ? -11.53539 0.90353 58.34896 1.000 13.05969 419 LYS A N 1
ATOM 7046 C CA . LYS A 1 440 ? -12.24660 1.67326 57.33675 1.000 16.12021 419 LYS A CA 1
ATOM 7047 C C . LYS A 1 440 ? -11.39149 2.81662 56.79632 1.000 15.24130 419 LYS A C 1
ATOM 7048 O O . LYS A 1 440 ? -11.46334 3.14201 55.61086 1.000 15.44448 419 LYS A O 1
ATOM 7067 N N . THR A 1 441 ? -10.57225 3.44476 57.64232 1.000 14.85773 420 THR A N 1
ATOM 7068 C CA . THR A 1 441 ? -9.64604 4.44368 57.11467 1.000 15.08601 420 THR A CA 1
ATOM 7069 C C . THR A 1 441 ? -8.76524 3.84020 56.02795 1.000 13.83074 420 THR A C 1
ATOM 7070 O O . THR A 1 441 ? -8.52305 4.47041 54.98864 1.000 15.18731 420 THR A O 1
ATOM 7081 N N . PHE A 1 442 ? -8.31592 2.59926 56.22514 1.000 11.69463 421 PHE A N 1
ATOM 7082 C CA . PHE A 1 442 ? -7.46822 1.93758 55.23935 1.000 12.35525 421 PHE A CA 1
ATOM 7083 C C . PHE A 1 442 ? -8.23247 1.62628 53.96194 1.000 12.56652 421 PHE A C 1
ATOM 7084 O O . PHE A 1 442 ? -7.71504 1.84032 52.86207 1.000 14.20430 421 PHE A O 1
ATOM 7101 N N . THR A 1 443 ? -9.43894 1.06492 54.08347 1.000 12.74453 422 THR A N 1
ATOM 7102 C CA . THR A 1 443 ? -10.17069 0.70682 52.87118 1.000 12.74842 422 THR A CA 1
ATOM 7103 C C . THR A 1 443 ? -10.71810 1.92899 52.15198 1.000 13.31895 422 THR A C 1
ATOM 7104 O O . THR A 1 443 ? -10.85115 1.90878 50.92082 1.000 15.16110 422 THR A O 1
ATOM 7115 N N . ASP A 1 444 ? -11.00980 3.00704 52.88856 1.000 14.06692 423 ASP A N 1
ATOM 7116 C CA . ASP A 1 444 ? -11.48104 4.24479 52.27515 1.000 16.31666 423 ASP A CA 1
ATOM 7117 C C . ASP A 1 444 ? -10.42645 4.87006 51.36831 1.000 15.74960 423 ASP A C 1
ATOM 7118 O O . ASP A 1 444 ? -10.77341 5.61873 50.45151 1.000 18.47848 423 ASP A O 1
ATOM 7127 N N . ALA A 1 445 ? -9.15379 4.57295 51.60241 1.000 14.76359 424 ALA A N 1
ATOM 7128 C CA . ALA A 1 445 ? -8.07457 5.11414 50.78673 1.000 14.24633 424 ALA A CA 1
ATOM 7129 C C . ALA A 1 445 ? -7.97911 4.45826 49.42122 1.000 13.54561 424 ALA A C 1
ATOM 7130 O O . ALA A 1 445 ? -7.21265 4.93950 48.58663 1.000 13.98529 424 ALA A O 1
ATOM 7137 N N . ALA A 1 446 ? -8.73112 3.38385 49.17123 1.000 13.73249 425 ALA A N 1
ATOM 7138 C CA . ALA A 1 446 ? -8.55966 2.65188 47.92070 1.000 14.55502 425 ALA A CA 1
ATOM 7139 C C . ALA A 1 446 ? -8.85693 3.54378 46.72018 1.000 15.43467 425 ALA A C 1
ATOM 7140 O O . ALA A 1 446 ? -8.17829 3.46012 45.69643 1.000 14.58114 425 ALA A O 1
ATOM 7147 N N . GLU A 1 447 ? -9.85408 4.42228 46.82691 1.000 16.61442 426 GLU A N 1
ATOM 7148 C CA . GLU A 1 447 ? -10.21267 5.25260 45.68270 1.000 19.27832 426 GLU A CA 1
ATOM 7149 C C . GLU A 1 447 ? -9.05866 6.16787 45.26847 1.000 16.92048 426 GLU A C 1
ATOM 7150 O O . GLU A 1 447 ? -8.71555 6.25964 44.08153 1.000 17.24767 426 GLU A O 1
ATOM 7162 N N . VAL A 1 448 ? -8.46075 6.86798 46.23335 1.000 16.88027 427 VAL A N 1
ATOM 7163 C CA . VAL A 1 448 ? -7.38244 7.80192 45.92136 1.000 17.29683 427 VAL A CA 1
ATOM 7164 C C . VAL A 1 448 ? -6.13108 7.06317 45.46190 1.000 14.32362 427 VAL A C 1
ATOM 7165 O O . VAL A 1 448 ? -5.43174 7.50795 44.54103 1.000 14.24744 427 VAL A O 1
ATOM 7178 N N . ILE A 1 449 ? -5.83196 5.91341 46.07510 1.000 13.84084 428 ILE A N 1
ATOM 7179 C CA . ILE A 1 449 ? -4.65706 5.14442 45.67181 1.000 12.47383 428 ILE A CA 1
ATOM 7180 C C . ILE A 1 449 ? -4.84015 4.59185 44.26653 1.000 11.73913 428 ILE A C 1
ATOM 7181 O O . ILE A 1 449 ? -3.94581 4.68816 43.42380 1.000 13.04864 428 ILE A O 1
ATOM 7197 N N . GLY A 1 450 ? -6.00292 3.99904 43.99835 1.000 12.65768 429 GLY A N 1
ATOM 7198 C CA . GLY A 1 450 ? -6.27750 3.50095 42.66425 1.000 13.03879 429 GLY A CA 1
ATOM 7199 C C . GLY A 1 450 ? -6.20986 4.58756 41.61515 1.000 12.88662 429 GLY A C 1
ATOM 7200 O O . GLY A 1 450 ? -5.67281 4.37919 40.52629 1.000 14.52514 429 GLY A O 1
ATOM 7204 N N . GLU A 1 451 ? -6.75351 5.76236 41.92283 1.000 13.34297 430 GLU A N 1
ATOM 7205 C CA . GLU A 1 451 ? -6.68259 6.85824 40.96151 1.000 14.23975 430 GLU A CA 1
ATOM 7206 C C . GLU A 1 451 ? -5.24188 7.28518 40.72464 1.000 13.49658 430 GLU A C 1
ATOM 7207 O O . GLU A 1 451 ? -4.89090 7.66430 39.60559 1.000 14.24626 430 GLU A O 1
ATOM 7219 N N . ALA A 1 452 ? -4.39543 7.20665 41.75054 1.000 13.10630 431 ALA A N 1
ATOM 7220 C CA . ALA A 1 452 ? -2.98310 7.51971 41.57318 1.000 13.08551 431 ALA A CA 1
ATOM 7221 C C . ALA A 1 452 ? -2.29630 6.48343 40.68545 1.000 12.13486 431 ALA A C 1
ATOM 7222 O O . ALA A 1 452 ? -1.53194 6.84543 39.79288 1.000 13.05005 431 ALA A O 1
ATOM 7229 N N . TRP A 1 453 ? -2.58501 5.19013 40.86692 1.000 12.10552 432 TRP A N 1
ATOM 7230 C CA . TRP A 1 453 ? -2.02145 4.20897 39.93861 1.000 11.86820 432 TRP A CA 1
ATOM 7231 C C . TRP A 1 453 ? -2.52336 4.47535 38.52236 1.000 12.36967 432 TRP A C 1
ATOM 7232 O O . TRP A 1 453 ? -1.75168 4.47272 37.55667 1.000 12.56745 432 TRP A O 1
ATOM 7253 N N . GLU A 1 454 ? -3.82127 4.71107 38.38774 1.000 13.13713 433 GLU A N 1
ATOM 7254 C CA . GLU A 1 454 ? -4.42414 4.89680 37.07649 1.000 13.29715 433 GLU A CA 1
ATOM 7255 C C . GLU A 1 454 ? -3.80148 6.07174 36.33617 1.000 12.27076 433 GLU A C 1
ATOM 7256 O O . GLU A 1 454 ? -3.57061 5.99621 35.11599 1.000 12.38974 433 GLU A O 1
ATOM 7268 N N . SER A 1 455 ? -3.58999 7.17907 37.04362 1.000 12.78681 434 SER A N 1
ATOM 7269 C CA . SER A 1 455 ? -3.06994 8.40546 36.46525 1.000 12.05811 434 SER A CA 1
ATOM 7270 C C . SER A 1 455 ? -1.54892 8.42008 36.35867 1.000 11.87637 434 SER A C 1
ATOM 7271 O O . SER A 1 455 ? -0.98950 9.43028 35.93975 1.000 12.74294 434 SER A O 1
ATOM 7279 N N . ARG A 1 456 ? -0.87754 7.33912 36.73854 1.000 12.15383 435 ARG A N 1
ATOM 7280 C CA A ARG A 1 456 ? 0.57427 7.21101 36.68108 0.525 12.01045 435 ARG A CA 1
ATOM 7281 C CA B ARG A 1 456 ? 0.57472 7.21130 36.67986 0.475 12.40084 435 ARG A CA 1
ATOM 7282 C C . ARG A 1 456 ? 1.27907 8.07678 37.71844 1.000 12.24282 435 ARG A C 1
ATOM 7283 O O . ARG A 1 456 ? 2.48457 8.28503 37.63248 1.000 11.84383 435 ARG A O 1
ATOM 7324 N N . GLU A 1 457 ? 0.53266 8.55996 38.72306 1.000 11.94131 436 GLU A N 1
ATOM 7325 C CA . GLU A 1 457 ? 1.12045 9.28944 39.83989 1.000 12.29672 436 GLU A CA 1
ATOM 7326 C C . GLU A 1 457 ? 1.58981 8.28799 40.89481 1.000 11.63813 436 GLU A C 1
ATOM 7327 O O . GLU A 1 457 ? 1.06811 8.18268 42.00638 1.000 11.22365 436 GLU A O 1
ATOM 7339 N N . PHE A 1 458 ? 2.60379 7.51984 40.49113 1.000 11.44855 437 PHE A N 1
ATOM 7340 C CA . PHE A 1 458 ? 3.06231 6.38991 41.29792 1.000 11.32193 437 PHE A CA 1
ATOM 7341 C C . PHE A 1 458 ? 3.66283 6.85964 42.61582 1.000 11.58965 437 PHE A C 1
ATOM 7342 O O . PHE A 1 458 ? 3.43613 6.25085 43.66959 1.000 11.75751 437 PHE A O 1
ATOM 7359 N N . GLY A 1 459 ? 4.42354 7.95234 42.59047 1.000 12.22929 438 GLY A N 1
ATOM 7360 C CA . GLY A 1 459 ? 5.00328 8.44992 43.82353 1.000 12.40730 438 GLY A CA 1
ATOM 7361 C C . GLY A 1 459 ? 3.93459 8.86558 44.81117 1.000 12.17930 438 GLY A C 1
ATOM 7362 O O . GLY A 1 459 ? 4.09412 8.69602 46.02660 1.000 12.76769 438 GLY A O 1
ATOM 7366 N N . LYS A 1 460 ? 2.84319 9.45449 44.30335 1.000 12.53459 439 LYS A N 1
ATOM 7367 C CA . LYS A 1 460 ? 1.72437 9.80654 45.16623 1.000 12.35917 439 LYS A CA 1
ATOM 7368 C C . LYS A 1 460 ? 1.09872 8.56433 45.78711 1.000 11.70805 439 LYS A C 1
ATOM 7369 O O . LYS A 1 460 ? 0.76368 8.56219 46.98186 1.000 12.77574 439 LYS A O 1
ATOM 7388 N N . ALA A 1 461 ? 0.88331 7.51749 44.98434 1.000 11.67007 440 ALA A N 1
ATOM 7389 C CA . ALA A 1 461 ? 0.31360 6.29446 45.52318 1.000 11.70936 440 ALA A CA 1
ATOM 7390 C C . ALA A 1 461 ? 1.19923 5.73239 46.62387 1.000 11.08071 440 ALA A C 1
ATOM 7391 O O . ALA A 1 461 ? 0.71524 5.35427 47.69063 1.000 12.02153 440 ALA A O 1
ATOM 7398 N N . VAL A 1 462 ? 2.50244 5.66144 46.36985 1.000 11.35359 441 VAL A N 1
ATOM 7399 C CA . VAL A 1 462 ? 3.42292 5.14346 47.37662 1.000 11.34353 441 VAL A CA 1
ATOM 7400 C C . VAL A 1 462 ? 3.39596 5.99599 48.63190 1.000 12.30162 441 VAL A C 1
ATOM 7401 O O . VAL A 1 462 ? 3.38385 5.46662 49.74670 1.000 12.83066 441 VAL A O 1
ATOM 7414 N N . ARG A 1 463 ? 3.36444 7.32637 48.48795 1.000 12.46295 442 ARG A N 1
ATOM 7415 C CA A ARG A 1 463 ? 3.29190 8.17823 49.67106 0.569 13.16231 442 ARG A CA 1
ATOM 7416 C CA B ARG A 1 463 ? 3.28549 8.18660 49.66595 0.431 13.81255 442 ARG A CA 1
ATOM 7417 C C . ARG A 1 463 ? 2.03407 7.89486 50.49040 1.000 13.63716 442 ARG A C 1
ATOM 7418 O O . ARG A 1 463 ? 2.09117 7.84645 51.72664 1.000 14.62629 442 ARG A O 1
ATOM 7459 N N . GLU A 1 464 ? 0.88825 7.71845 49.81989 1.000 13.21817 443 GLU A N 1
ATOM 7460 C CA . GLU A 1 464 ? -0.34313 7.40719 50.54512 1.000 13.47419 443 GLU A CA 1
ATOM 7461 C C . GLU A 1 464 ? -0.24437 6.05044 51.23516 1.000 12.50295 443 GLU A C 1
ATOM 7462 O O . GLU A 1 464 ? -0.65081 5.89072 52.38849 1.000 14.02132 443 GLU A O 1
ATOM 7474 N N . ILE A 1 465 ? 0.29993 5.05418 50.52937 1.000 11.92466 444 ILE A N 1
ATOM 7475 C CA . ILE A 1 465 ? 0.42828 3.72552 51.11143 1.000 11.24914 444 ILE A CA 1
ATOM 7476 C C . ILE A 1 465 ? 1.33787 3.75528 52.32478 1.000 10.98329 444 ILE A C 1
ATOM 7477 O O . ILE A 1 465 ? 1.02374 3.16156 53.36494 1.000 12.79363 444 ILE A O 1
ATOM 7493 N N . MET A 1 466 ? 2.46566 4.46114 52.22019 1.000 11.23688 445 MET A N 1
ATOM 7494 C CA . MET A 1 466 ? 3.39770 4.51429 53.33980 1.000 12.87886 445 MET A CA 1
ATOM 7495 C C . MET A 1 466 ? 2.86285 5.34524 54.49207 1.000 14.04522 445 MET A C 1
ATOM 7496 O O . MET A 1 466 ? 3.18721 5.04984 55.63641 1.000 14.35396 445 MET A O 1
ATOM 7510 N N . ALA A 1 467 ? 2.03966 6.37190 54.22376 1.000 13.22219 446 ALA A N 1
ATOM 7511 C CA . ALA A 1 467 ? 1.35538 7.05489 55.31754 1.000 13.94590 446 ALA A CA 1
ATOM 7512 C C . ALA A 1 467 ? 0.42199 6.10261 56.06503 1.000 13.33720 446 ALA A C 1
ATOM 7513 O O . ALA A 1 467 ? 0.34736 6.12167 57.29979 1.000 14.62326 446 ALA A O 1
ATOM 7520 N N . LEU A 1 468 ? -0.28940 5.24942 55.32815 1.000 12.44947 447 LEU A N 1
ATOM 7521 C CA . LEU A 1 468 ? -1.10099 4.23035 55.99083 1.000 12.34799 447 LEU A CA 1
ATOM 7522 C C . LEU A 1 468 ? -0.23471 3.25138 56.77365 1.000 12.71240 447 LEU A C 1
ATOM 7523 O O . LEU A 1 468 ? -0.59660 2.86415 57.88221 1.000 13.49852 447 LEU A O 1
ATOM 7539 N N . ALA A 1 469 ? 0.90371 2.83566 56.20234 1.000 12.13580 448 ALA A N 1
ATOM 7540 C CA . ALA A 1 469 ? 1.77879 1.92300 56.92898 1.000 12.72028 448 ALA A CA 1
ATOM 7541 C C . ALA A 1 469 ? 2.26368 2.54318 58.22494 1.000 13.60777 448 ALA A C 1
ATOM 7542 O O . ALA A 1 469 ? 2.32991 1.86607 59.25701 1.000 13.60177 448 ALA A O 1
ATOM 7549 N N . ASP A 1 470 ? 2.56456 3.83942 58.20015 1.000 14.15480 449 ASP A N 1
ATOM 7550 C CA . ASP A 1 470 ? 2.92162 4.52933 59.44048 1.000 15.93058 449 ASP A CA 1
ATOM 7551 C C . ASP A 1 470 ? 1.78442 4.47883 60.45675 1.000 15.08464 449 ASP A C 1
ATOM 7552 O O . ASP A 1 470 ? 2.01541 4.25840 61.65200 1.000 15.44503 449 ASP A O 1
ATOM 7561 N N . LEU A 1 471 ? 0.54385 4.70608 60.00086 1.000 14.46484 450 LEU A N 1
ATOM 7562 C CA A LEU A 1 471 ? -0.59294 4.63483 60.91407 0.520 15.23498 450 LEU A CA 1
ATOM 7563 C CA B LEU A 1 471 ? -0.59627 4.62882 60.90703 0.480 14.69172 450 LEU A CA 1
ATOM 7564 C C . LEU A 1 471 ? -0.75317 3.22997 61.48682 1.000 14.35189 450 LEU A C 1
ATOM 7565 O O . LEU A 1 471 ? -1.10303 3.06777 62.66024 1.000 14.29010 450 LEU A O 1
ATOM 7596 N N . ALA A 1 472 ? -0.53299 2.20545 60.66196 1.000 13.31938 451 ALA A N 1
ATOM 7597 C CA . ALA A 1 472 ? -0.66731 0.82760 61.11507 1.000 12.53758 451 ALA A CA 1
ATOM 7598 C C . ALA A 1 472 ? 0.37210 0.51086 62.17394 1.000 13.01700 451 ALA A C 1
ATOM 7599 O O . ALA A 1 472 ? 0.06411 -0.10546 63.19284 1.000 13.92275 451 ALA A O 1
ATOM 7606 N N . ASN A 1 473 ? 1.60660 0.95411 61.96234 1.000 12.73976 452 ASN A N 1
ATOM 7607 C CA . ASN A 1 473 ? 2.64133 0.68256 62.94863 1.000 13.69991 452 ASN A CA 1
ATOM 7608 C C . ASN A 1 473 ? 2.43340 1.50873 64.20144 1.000 14.09540 452 ASN A C 1
ATOM 7609 O O . ASN A 1 473 ? 2.76927 1.04383 65.29877 1.000 14.96157 452 ASN A O 1
ATOM 7620 N N . ARG A 1 474 ? 1.85802 2.71038 64.06832 1.000 14.57096 453 ARG A N 1
ATOM 7621 C CA A ARG A 1 474 ? 1.49887 3.48011 65.25408 0.483 15.12548 453 ARG A CA 1
ATOM 7622 C CA B ARG A 1 474 ? 1.48374 3.49228 65.24427 0.517 15.60938 453 ARG A CA 1
ATOM 7623 C C . ARG A 1 474 ? 0.42709 2.76139 66.06105 1.000 14.21294 453 ARG A C 1
ATOM 7624 O O . ARG A 1 474 ? 0.49396 2.72243 67.29730 1.000 15.21372 453 ARG A O 1
ATOM 7665 N N . TYR A 1 475 ? -0.56702 2.17430 65.38505 1.000 13.04438 454 TYR A N 1
ATOM 7666 C CA . TYR A 1 475 ? -1.58513 1.40360 66.08792 1.000 14.02693 454 TYR A CA 1
ATOM 7667 C C . TYR A 1 475 ? -0.94329 0.26891 66.87962 1.000 12.68439 454 TYR A C 1
ATOM 7668 O O . TYR A 1 475 ? -1.22464 0.08203 68.07071 1.000 12.95765 454 TYR A O 1
ATOM 7686 N N . VAL A 1 476 ? -0.04561 -0.48452 66.24685 1.000 13.38926 455 VAL A N 1
ATOM 7687 C CA . VAL A 1 476 ? 0.57313 -1.60629 66.94335 1.000 13.19007 455 VAL A CA 1
ATOM 7688 C C . VAL A 1 476 ? 1.39749 -1.10515 68.11941 1.000 13.65340 455 VAL A C 1
ATOM 7689 O O . VAL A 1 476 ? 1.35639 -1.68065 69.21316 1.000 15.30624 455 VAL A O 1
ATOM 7702 N N . ASP A 1 477 ? 2.14079 -0.01667 67.92082 1.000 14.88416 456 ASP A N 1
ATOM 7703 C CA . ASP A 1 477 ? 2.90250 0.55464 69.02821 1.000 16.42878 456 ASP A CA 1
ATOM 7704 C C . ASP A 1 477 ? 1.98856 0.96845 70.17654 1.000 16.38986 456 ASP A C 1
ATOM 7705 O O . ASP A 1 477 ? 2.33497 0.78680 71.34592 1.000 18.00623 456 ASP A O 1
ATOM 7714 N N . GLU A 1 478 ? 0.83858 1.58553 69.86240 1.000 15.70747 457 GLU A N 1
ATOM 7715 C CA . GLU A 1 478 ? -0.07830 2.01129 70.91203 1.000 18.02538 457 GLU A CA 1
ATOM 7716 C C . GLU A 1 478 ? -0.64200 0.82665 71.68608 1.000 16.05194 457 GLU A C 1
ATOM 7717 O O . GLU A 1 478 ? -0.96498 0.95081 72.87172 1.000 18.54794 457 GLU A O 1
ATOM 7729 N N . GLN A 1 479 ? -0.78535 -0.32581 71.04217 1.000 14.15886 458 GLN A N 1
ATOM 7730 C CA . GLN A 1 479 ? -1.31523 -1.49989 71.71687 1.000 14.22565 458 GLN A CA 1
ATOM 7731 C C . GLN A 1 479 ? -0.22706 -2.30060 72.41109 1.000 14.26263 458 GLN A C 1
ATOM 7732 O O . GLN A 1 479 ? -0.53504 -3.08008 73.32048 1.000 15.25734 458 GLN A O 1
ATOM 7746 N N . ALA A 1 480 ? 1.02756 -2.09610 72.03464 1.000 14.97394 459 ALA A N 1
ATOM 7747 C CA . ALA A 1 480 ? 2.17334 -2.66275 72.73969 1.000 15.58990 459 ALA A CA 1
ATOM 7748 C C . ALA A 1 480 ? 2.06745 -4.18069 72.92120 1.000 15.68252 459 ALA A C 1
ATOM 7749 O O . ALA A 1 480 ? 2.12140 -4.68306 74.04819 1.000 15.36197 459 ALA A O 1
ATOM 7756 N N . PRO A 1 481 ? 1.96309 -4.93385 71.83603 1.000 14.79622 460 PRO A N 1
ATOM 7757 C CA . PRO A 1 481 ? 1.86268 -6.39183 71.98447 1.000 14.66936 460 PRO A CA 1
ATOM 7758 C C . PRO A 1 481 ? 3.03652 -7.02872 72.71806 1.000 14.41138 460 PRO A C 1
ATOM 7759 O O . PRO A 1 481 ? 2.83729 -8.06997 73.34917 1.000 16.39224 460 PRO A O 1
ATOM 7770 N N . TRP A 1 482 ? 4.24366 -6.43946 72.66984 1.000 15.10417 461 TRP A N 1
ATOM 7771 C CA . TRP A 1 482 ? 5.38123 -6.98478 73.41313 1.000 14.97285 461 TRP A CA 1
ATOM 7772 C C . TRP A 1 482 ? 5.19494 -6.84410 74.92210 1.000 15.84804 461 TRP A C 1
ATOM 7773 O O . TRP A 1 482 ? 5.89858 -7.52871 75.67432 1.000 17.72960 461 TRP A O 1
ATOM 7794 N N . VAL A 1 483 ? 4.29110 -5.97113 75.36811 1.000 15.23258 462 VAL A N 1
ATOM 7795 C CA . VAL A 1 483 ? 3.87538 -5.90072 76.75933 1.000 15.44156 462 VAL A CA 1
ATOM 7796 C C . VAL A 1 483 ? 2.71622 -6.85020 77.01465 1.000 14.59440 462 VAL A C 1
ATOM 7797 O O . VAL A 1 483 ? 2.74719 -7.65110 77.94967 1.000 15.92860 462 VAL A O 1
ATOM 7810 N N . VAL A 1 484 ? 1.68668 -6.77504 76.16379 1.000 14.24927 463 VAL A N 1
ATOM 7811 C CA . VAL A 1 484 ? 0.48569 -7.58247 76.34460 1.000 13.48774 463 VAL A CA 1
ATOM 7812 C C . VAL A 1 484 ? 0.84278 -9.06395 76.42331 1.000 15.19639 463 VAL A C 1
ATOM 7813 O O . VAL A 1 484 ? 0.27923 -9.80938 77.24039 1.000 16.59472 463 VAL A O 1
ATOM 7826 N N . ALA A 1 485 ? 1.82197 -9.49208 75.62405 1.000 15.15439 464 ALA A N 1
ATOM 7827 C CA . ALA A 1 485 ? 2.15600 -10.90277 75.51112 1.000 16.48611 464 ALA A CA 1
ATOM 7828 C C . ALA A 1 485 ? 2.69166 -11.48384 76.81254 1.000 16.65055 464 ALA A C 1
ATOM 7829 O O . ALA A 1 485 ? 2.60216 -12.70305 77.01804 1.000 18.81098 464 ALA A O 1
ATOM 7836 N N . LYS A 1 486 ? 3.28466 -10.66916 77.67818 1.000 16.58043 465 LYS A N 1
ATOM 7837 C CA . LYS A 1 486 ? 3.86321 -11.18271 78.91181 1.000 16.65413 465 LYS A CA 1
ATOM 7838 C C . LYS A 1 486 ? 2.90577 -11.09262 80.09503 1.000 17.59954 465 LYS A C 1
ATOM 7839 O O . LYS A 1 486 ? 3.25489 -11.54362 81.19447 1.000 20.16009 465 LYS A O 1
ATOM 7858 N N . GLN A 1 487 ? 1.70463 -10.54758 79.90706 1.000 17.65070 466 GLN A N 1
ATOM 7859 C CA . GLN A 1 487 ? 0.80152 -10.23637 81.00260 1.000 18.68742 466 GLN A CA 1
ATOM 7860 C C . GLN A 1 487 ? -0.29532 -11.28211 81.12670 1.000 20.21505 466 GLN A C 1
ATOM 7861 O O . GLN A 1 487 ? -0.97030 -11.60730 80.14630 1.000 20.22363 466 GLN A O 1
ATOM 7875 N N . GLU A 1 488 ? -0.48514 -11.78308 82.34685 1.000 21.92059 467 GLU A N 1
ATOM 7876 C CA . GLU A 1 488 ? -1.39654 -12.89208 82.57342 1.000 24.43700 467 GLU A CA 1
ATOM 7877 C C . GLU A 1 488 ? -2.81370 -12.52735 82.15807 1.000 22.62501 467 GLU A C 1
ATOM 7878 O O . GLU A 1 488 ? -3.29258 -11.42316 82.42715 1.000 23.62178 467 GLU A O 1
ATOM 7890 N N . GLY A 1 489 ? -3.48048 -13.46617 81.49194 1.000 21.45907 468 GLY A N 1
ATOM 7891 C CA . GLY A 1 489 ? -4.87413 -13.33212 81.16315 1.000 21.33692 468 GLY A CA 1
ATOM 7892 C C . GLY A 1 489 ? -5.17731 -12.50303 79.93721 1.000 21.63597 468 GLY A C 1
ATOM 7893 O O . GLY A 1 489 ? -6.36303 -12.30103 79.62475 1.000 24.83819 468 GLY A O 1
ATOM 7897 N N . ARG A 1 490 ? -4.15885 -12.02189 79.21860 1.000 20.12749 469 ARG A N 1
ATOM 7898 C CA . ARG A 1 490 ? -4.37317 -11.10056 78.11063 1.000 19.26943 469 ARG A CA 1
ATOM 7899 C C . ARG A 1 490 ? -4.24103 -11.76637 76.74367 1.000 18.97476 469 ARG A C 1
ATOM 7900 O O . ARG A 1 490 ? -3.98927 -11.07762 75.75003 1.000 19.46472 469 ARG A O 1
ATOM 7921 N N . ASP A 1 491 ? -4.49269 -13.07429 76.66051 1.000 19.18987 470 ASP A N 1
ATOM 7922 C CA . ASP A 1 491 ? -4.36884 -13.76895 75.38003 1.000 21.23952 470 ASP A CA 1
ATOM 7923 C C . ASP A 1 491 ? -5.32168 -13.19773 74.33619 1.000 18.93418 470 ASP A C 1
ATOM 7924 O O . ASP A 1 491 ? -4.93886 -12.99610 73.18434 1.000 17.44315 470 ASP A O 1
ATOM 7933 N N . ALA A 1 492 ? -6.58707 -12.98323 74.70872 1.000 19.84309 471 ALA A N 1
ATOM 7934 C CA . ALA A 1 492 ? -7.55683 -12.48353 73.73819 1.000 20.24760 471 ALA A CA 1
ATOM 7935 C C . ALA A 1 492 ? -7.14010 -11.12256 73.20755 1.000 18.69153 471 ALA A C 1
ATOM 7936 O O . ALA A 1 492 ? -7.24480 -10.85544 71.99545 1.000 19.10348 471 ALA A O 1
ATOM 7943 N N . ASP A 1 493 ? -6.61577 -10.26508 74.08890 1.000 17.32863 472 ASP A N 1
ATOM 7944 C CA . ASP A 1 493 ? -6.12818 -8.95852 73.65276 1.000 17.09050 472 ASP A CA 1
ATOM 7945 C C . ASP A 1 493 ? -4.99831 -9.13641 72.64878 1.000 15.59768 472 ASP A C 1
ATOM 7946 O O . ASP A 1 493 ? -4.94339 -8.44322 71.63527 1.000 14.90009 472 ASP A O 1
ATOM 7955 N N . LEU A 1 494 ? -4.06465 -10.04179 72.94039 1.000 14.06931 473 LEU A N 1
ATOM 7956 C CA . LEU A 1 494 ? -2.93714 -10.23637 72.04880 1.000 13.56133 473 LEU A CA 1
ATOM 7957 C C . LEU A 1 494 ? -3.40531 -10.70990 70.67953 1.000 13.65941 473 LEU A C 1
ATOM 7958 O O . LEU A 1 494 ? -2.96382 -10.19814 69.65006 1.000 13.32556 473 LEU A O 1
ATOM 7974 N N . GLN A 1 495 ? -4.28738 -11.70662 70.64343 1.000 13.05752 474 GLN A N 1
ATOM 7975 C CA . GLN A 1 495 ? -4.78080 -12.17754 69.35440 1.000 13.79937 474 GLN A CA 1
ATOM 7976 C C . GLN A 1 495 ? -5.48107 -11.05554 68.59176 1.000 12.99260 474 GLN A C 1
ATOM 7977 O O . GLN A 1 495 ? -5.34970 -10.94246 67.36160 1.000 12.60063 474 GLN A O 1
ATOM 7991 N N . ALA A 1 496 ? -6.22125 -10.20491 69.31122 1.000 13.02619 475 ALA A N 1
ATOM 7992 C CA . ALA A 1 496 ? -6.95061 -9.11603 68.66209 1.000 13.98203 475 ALA A CA 1
ATOM 7993 C C . ALA A 1 496 ? -5.98271 -8.13485 68.02468 1.000 12.90018 475 ALA A C 1
ATOM 7994 O O . ALA A 1 496 ? -6.16749 -7.72317 66.86776 1.000 13.45209 475 ALA A O 1
ATOM 8001 N N . ILE A 1 497 ? -4.95706 -7.73363 68.77744 1.000 13.45408 476 ILE A N 1
ATOM 8002 C CA . ILE A 1 497 ? -3.99327 -6.76113 68.27566 1.000 13.32788 476 ILE A CA 1
ATOM 8003 C C . ILE A 1 497 ? -3.27345 -7.31947 67.06321 1.000 12.71441 476 ILE A C 1
ATOM 8004 O O . ILE A 1 497 ? -3.11539 -6.65180 66.04453 1.000 12.43448 476 ILE A O 1
ATOM 8020 N N . CYS A 1 498 ? -2.75803 -8.53637 67.18905 1.000 10.87510 477 CYS A N 1
ATOM 8021 C CA . CYS A 1 498 ? -1.93729 -9.08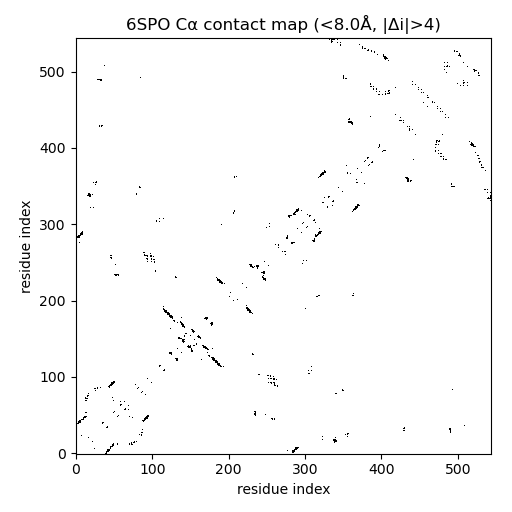574 66.12292 1.000 10.55161 477 CYS A CA 1
ATOM 8022 C C . CYS A 1 498 ? -2.76679 -9.34265 64.88117 1.000 10.86644 477 CYS A C 1
ATOM 8023 O O . CYS A 1 498 ? -2.28207 -9.18145 63.75458 1.000 11.11827 477 CYS A O 1
ATOM 8031 N N . SER A 1 499 ? -4.01199 -9.78027 65.05924 1.000 10.82599 478 SER A N 1
ATOM 8032 C CA . SER A 1 499 ? -4.88091 -9.98785 63.90046 1.000 9.95578 478 SER A CA 1
ATOM 8033 C C . SER A 1 499 ? -5.17637 -8.67211 63.19830 1.000 11.37347 478 SER A C 1
ATOM 8034 O O . SER A 1 499 ? -5.25408 -8.61723 61.96303 1.000 11.61063 478 SER A O 1
ATOM 8042 N N . MET A 1 500 ? -5.39136 -7.61128 63.97919 1.000 10.64499 479 MET A N 1
ATOM 8043 C CA . MET A 1 500 ? -5.63293 -6.30157 63.39261 1.000 11.56067 479 MET A CA 1
ATOM 8044 C C . MET A 1 500 ? -4.43891 -5.87682 62.54449 1.000 11.29850 479 MET A C 1
ATOM 8045 O O . MET A 1 500 ? -4.58608 -5.42604 61.40589 1.000 11.42414 479 MET A O 1
ATOM 8059 N N . GLY A 1 501 ? -3.23170 -6.05834 63.07370 1.000 11.25602 480 GLY A N 1
ATOM 8060 C CA . GLY A 1 501 ? -2.04439 -5.71954 62.30759 1.000 11.02749 480 GLY A CA 1
ATOM 8061 C C . GLY A 1 501 ? -1.94205 -6.49167 61.00806 1.000 11.08351 480 GLY A C 1
ATOM 8062 O O . GLY A 1 501 ? -1.55632 -5.94291 59.96970 1.000 11.31369 480 GLY A O 1
ATOM 8066 N N . ILE A 1 502 ? -2.26282 -7.78358 61.05220 1.000 10.37352 481 ILE A N 1
ATOM 8067 C CA . ILE A 1 502 ? -2.21325 -8.61229 59.85565 1.000 9.22303 481 ILE A CA 1
ATOM 8068 C C . ILE A 1 502 ? -3.26311 -8.18724 58.82961 1.000 9.50910 481 ILE A C 1
ATOM 8069 O O . ILE A 1 502 ? -3.00987 -8.21175 57.62351 1.000 10.58287 481 ILE A O 1
ATOM 8085 N N . ASN A 1 503 ? -4.44891 -7.77998 59.28952 1.000 9.69321 482 ASN A N 1
ATOM 8086 C CA . ASN A 1 503 ? -5.44711 -7.28042 58.35423 1.000 9.57305 482 ASN A CA 1
ATOM 8087 C C . ASN A 1 503 ? -5.02040 -5.96983 57.70853 1.000 10.15918 482 ASN A C 1
ATOM 8088 O O . ASN A 1 503 ? -5.29228 -5.74690 56.52898 1.000 11.03456 482 ASN A O 1
ATOM 8099 N N . LEU A 1 504 ? -4.35948 -5.09236 58.45864 1.000 10.46484 483 LEU A N 1
ATOM 8100 C CA . LEU A 1 504 ? -3.82435 -3.87444 57.84566 1.000 10.32132 483 LEU A CA 1
ATOM 8101 C C . LEU A 1 504 ? -2.74961 -4.21756 56.81230 1.000 10.17260 483 LEU A C 1
ATOM 8102 O O . LEU A 1 504 ? -2.68002 -3.60396 55.74170 1.000 11.36672 483 LEU A O 1
ATOM 8118 N N . PHE A 1 505 ? -1.91331 -5.21518 57.12023 1.000 10.23125 484 PHE A N 1
ATOM 8119 C CA . PHE A 1 505 ? -0.93185 -5.70918 56.16091 1.000 10.20384 484 PHE A CA 1
ATOM 8120 C C . PHE A 1 505 ? -1.61271 -6.20809 54.89264 1.000 10.72019 484 PHE A C 1
ATOM 8121 O O . PHE A 1 505 ? -1.14561 -5.93300 53.78220 1.000 11.00866 484 PHE A O 1
ATOM 8138 N N . ARG A 1 506 ? -2.69195 -6.98071 55.03421 1.000 10.10216 485 ARG A N 1
ATOM 8139 C CA . ARG A 1 506 ? -3.42216 -7.46851 53.86870 1.000 10.54397 485 ARG A CA 1
ATOM 8140 C C . ARG A 1 506 ? -3.82204 -6.33198 52.95765 1.000 9.60187 485 ARG A C 1
ATOM 8141 O O . ARG A 1 506 ? -3.62423 -6.41516 51.73120 1.000 10.22653 485 ARG A O 1
ATOM 8162 N N . VAL A 1 507 ? -4.33355 -5.24309 53.52610 1.000 9.60765 486 VAL A N 1
ATOM 8163 C CA . VAL A 1 507 ? -4.76896 -4.10939 52.72118 1.000 10.22975 486 VAL A CA 1
ATOM 8164 C C . VAL A 1 507 ? -3.57302 -3.45829 52.02714 1.000 9.97814 486 VAL A C 1
ATOM 8165 O O . VAL A 1 507 ? -3.60563 -3.17634 50.82390 1.000 10.53692 486 VAL A O 1
ATOM 8178 N N . LEU A 1 508 ? -2.50416 -3.18154 52.78484 1.000 10.38726 487 LEU A N 1
ATOM 8179 C CA . LEU A 1 508 ? -1.35257 -2.50960 52.18359 1.000 11.56820 487 LEU A CA 1
ATOM 8180 C C . LEU A 1 508 ? -0.72978 -3.34243 51.07500 1.000 11.14254 487 LEU A C 1
ATOM 8181 O O . LEU A 1 508 ? -0.30625 -2.79873 50.04374 1.000 11.04816 487 LEU A O 1
ATOM 8197 N N . MET A 1 509 ? -0.67037 -4.66052 51.25891 1.000 10.00614 488 MET A N 1
ATOM 8198 C CA . MET A 1 509 ? -0.09353 -5.51431 50.22897 1.000 10.04809 488 MET A CA 1
ATOM 8199 C C . MET A 1 509 ? -0.98026 -5.55243 48.99736 1.000 10.84882 488 MET A C 1
ATOM 8200 O O . MET A 1 509 ? -0.47891 -5.77377 47.89811 1.000 12.26612 488 MET A O 1
ATOM 8214 N N . THR A 1 510 ? -2.28603 -5.34465 49.16276 1.000 10.31311 489 THR A N 1
ATOM 8215 C CA . THR A 1 510 ? -3.16480 -5.24634 48.00144 1.000 10.48335 489 THR A CA 1
ATOM 8216 C C . THR A 1 510 ? -2.84671 -3.99628 47.18785 1.000 10.06046 489 THR A C 1
ATOM 8217 O O . THR A 1 510 ? -2.72655 -4.04409 45.95400 1.000 10.60305 489 THR A O 1
ATOM 8228 N N . TYR A 1 511 ? -2.68634 -2.86604 47.87347 1.000 10.21667 490 TYR A N 1
ATOM 8229 C CA . TYR A 1 511 ? -2.34905 -1.62977 47.19150 1.000 9.60560 490 TYR A CA 1
ATOM 8230 C C . TYR A 1 511 ? -0.97965 -1.69316 46.52654 1.000 9.83759 490 TYR A C 1
ATOM 8231 O O . TYR A 1 511 ? -0.75937 -1.03910 45.50029 1.000 11.39129 490 TYR A O 1
ATOM 8249 N N . LEU A 1 512 ? -0.05693 -2.48078 47.09487 1.000 10.03429 491 LEU A N 1
ATOM 8250 C CA . LEU A 1 512 ? 1.29146 -2.66094 46.56232 1.000 9.76863 491 LEU A CA 1
ATOM 8251 C C . LEU A 1 512 ? 1.41804 -3.83247 45.60399 1.000 10.50989 491 LEU A C 1
ATOM 8252 O O . LEU A 1 512 ? 2.49844 -4.04016 45.03202 1.000 10.54526 491 LEU A O 1
ATOM 8268 N N . LYS A 1 513 ? 0.35468 -4.58435 45.37938 1.000 10.46048 492 LYS A N 1
ATOM 8269 C CA . LYS A 1 513 ? 0.45614 -5.76737 44.53128 1.000 10.53857 492 LYS A CA 1
ATOM 8270 C C . LYS A 1 513 ? 0.95902 -5.43653 43.13964 1.000 10.47854 492 LYS A C 1
ATOM 8271 O O . LYS A 1 513 ? 1.75113 -6.22338 42.59617 1.000 11.29232 492 LYS A O 1
ATOM 8290 N N . PRO A 1 514 ? 0.57842 -4.32371 42.51653 1.000 10.30876 493 PRO A N 1
ATOM 8291 C CA . PRO A 1 514 ? 1.15293 -4.02544 41.19691 1.000 10.68498 493 PRO A CA 1
ATOM 8292 C C . PRO A 1 514 ? 2.64739 -3.77117 41.22384 1.000 10.66260 493 PRO A C 1
ATOM 8293 O O . PRO A 1 514 ? 3.29953 -3.92925 40.18795 1.000 10.70934 493 PRO A O 1
ATOM 8304 N N . VAL A 1 515 ? 3.18429 -3.37732 42.36672 1.000 10.33914 494 VAL A N 1
ATOM 8305 C CA . VAL A 1 515 ? 4.57010 -2.94514 42.49498 1.000 10.22396 494 VAL A CA 1
ATOM 8306 C C . VAL A 1 515 ? 5.50391 -4.09526 42.83797 1.000 10.26476 494 VAL A C 1
ATOM 8307 O O . VAL A 1 515 ? 6.62142 -4.16181 42.31529 1.000 10.73937 494 VAL A O 1
ATOM 8320 N N . LEU A 1 516 ? 5.07133 -5.00016 43.69821 1.000 10.51240 495 LEU A N 1
ATOM 8321 C CA . LEU A 1 516 ? 5.94724 -5.98710 44.32959 1.000 10.81950 495 LEU A CA 1
ATOM 8322 C C . LEU A 1 516 ? 5.39742 -7.38615 44.10400 1.000 10.43098 495 LEU A C 1
ATOM 8323 O O . LEU A 1 516 ? 4.89835 -8.03507 45.01830 1.000 11.67643 495 LEU A O 1
ATOM 8339 N N . PRO A 1 517 ? 5.52541 -7.91805 42.88817 1.000 11.02449 496 PRO A N 1
ATOM 8340 C CA . PRO A 1 517 ? 4.87028 -9.20187 42.60614 1.000 11.87568 496 PRO A CA 1
ATOM 8341 C C . PRO A 1 517 ? 5.38327 -10.36530 43.43033 1.000 11.78496 496 PRO A C 1
ATOM 8342 O O . PRO A 1 517 ? 4.58070 -11.21870 43.80834 1.000 12.03339 496 PRO A O 1
ATOM 8353 N N . LYS A 1 518 ? 6.68304 -10.44729 43.70559 1.000 12.23977 497 LYS A N 1
ATOM 8354 C CA . LYS A 1 518 ? 7.18777 -11.62002 44.41699 1.000 12.07178 497 LYS A CA 1
ATOM 8355 C C . LYS A 1 518 ? 6.85851 -11.53845 45.89807 1.000 11.60609 497 LYS A C 1
ATOM 8356 O O . LYS A 1 518 ? 6.40322 -12.52561 46.49359 1.000 12.09550 497 LYS A O 1
ATOM 8375 N N . LEU A 1 519 ? 7.07351 -10.37171 46.51097 1.000 12.09966 498 LEU A N 1
ATOM 8376 C CA . LEU A 1 519 ? 6.64569 -10.21610 47.89264 1.000 11.72253 498 LEU A CA 1
ATOM 8377 C C . LEU A 1 519 ? 5.15565 -10.50238 48.02200 1.000 11.58825 498 LEU A C 1
ATOM 8378 O O . LEU A 1 519 ? 4.70218 -11.08563 49.00956 1.000 12.43798 498 LEU A O 1
ATOM 8394 N N . THR A 1 520 ? 4.36594 -10.05743 47.04446 1.000 11.19748 499 THR A N 1
ATOM 8395 C CA . THR A 1 520 ? 2.93377 -10.31686 47.08276 1.000 12.26862 499 THR A CA 1
ATOM 8396 C C . THR A 1 520 ? 2.62940 -11.81214 47.09212 1.000 11.21984 499 THR A C 1
ATOM 8397 O O . THR A 1 520 ? 1.78413 -12.26645 47.85579 1.000 12.03651 499 THR A O 1
ATOM 8408 N N . GLU A 1 521 ? 3.33104 -12.59348 46.26940 1.000 11.22431 500 GLU A N 1
ATOM 8409 C CA . GLU A 1 521 ? 3.14491 -14.04034 46.28906 1.000 12.80693 500 GLU A CA 1
ATOM 8410 C C . GLU A 1 521 ? 3.45494 -14.60668 47.66205 1.000 12.17958 500 GLU A C 1
ATOM 8411 O O . GLU A 1 521 ? 2.74090 -15.48751 48.15630 1.000 12.45430 500 GLU A O 1
ATOM 8423 N N . ARG A 1 522 ? 4.53874 -14.14473 48.28087 1.000 11.32802 501 ARG A N 1
ATOM 8424 C CA . ARG A 1 522 ? 4.88295 -14.61611 49.61915 1.000 11.89072 501 ARG A CA 1
ATOM 8425 C C . ARG A 1 522 ? 3.82022 -14.20900 50.62323 1.000 12.49876 501 ARG A C 1
ATOM 8426 O O . ARG A 1 522 ? 3.46700 -14.98236 51.51734 1.000 13.26665 501 ARG A O 1
ATOM 8447 N N . ALA A 1 523 ? 3.29169 -12.99366 50.48747 1.000 11.58245 502 ALA A N 1
ATOM 8448 C CA . ALA A 1 523 ? 2.23793 -12.55499 51.38339 1.000 12.39449 502 ALA A CA 1
ATOM 8449 C C . ALA A 1 523 ? 0.97590 -13.37972 51.19538 1.000 11.50348 502 ALA A C 1
ATOM 8450 O O . ALA A 1 523 ? 0.31365 -13.72486 52.17490 1.000 13.44947 502 ALA A O 1
ATOM 8457 N N . GLU A 1 524 ? 0.63216 -13.68830 49.94812 1.000 11.59598 503 GLU A N 1
ATOM 8458 C CA . GLU A 1 524 ? -0.55066 -14.50156 49.67715 1.000 12.40327 503 GLU A CA 1
ATOM 8459 C C . GLU A 1 524 ? -0.41127 -15.90546 50.25377 1.000 12.87193 503 GLU A C 1
ATOM 8460 O O . GLU A 1 524 ? -1.38989 -16.49279 50.71683 1.000 14.52678 503 GLU A O 1
ATOM 8472 N N . ALA A 1 525 ? 0.79488 -16.47172 50.21382 1.000 13.90110 504 ALA A N 1
ATOM 8473 C CA . ALA A 1 525 ? 1.03591 -17.77264 50.82222 1.000 14.17701 504 ALA A CA 1
ATOM 8474 C C . ALA A 1 525 ? 0.84729 -17.71388 52.33231 1.000 15.11363 504 ALA A C 1
ATOM 8475 O O . ALA A 1 525 ? 0.20875 -18.59525 52.92772 1.000 16.68450 504 ALA A O 1
ATOM 8482 N N . PHE A 1 526 ? 1.38669 -16.67224 52.97083 1.000 14.30654 505 PHE A N 1
ATOM 8483 C CA . PHE A 1 526 ? 1.19385 -16.48058 54.41051 1.000 13.87021 505 PHE A CA 1
ATOM 8484 C C . PHE A 1 526 ? -0.28200 -16.32652 54.74563 1.000 13.74442 505 PHE A C 1
ATOM 8485 O O . PHE A 1 526 ? -0.79293 -16.97569 55.66504 1.000 13.63279 505 PHE A O 1
ATOM 8502 N N . LEU A 1 527 ? -0.97697 -15.46280 54.02623 1.000 13.22618 506 LEU A N 1
ATOM 8503 C CA . LEU A 1 527 ? -2.35584 -15.13531 54.35186 1.000 13.56672 506 LEU A CA 1
ATOM 8504 C C . LEU A 1 527 ? -3.35672 -16.18143 53.88144 1.000 14.58499 506 LEU A C 1
ATOM 8505 O O . LEU A 1 527 ? -4.52664 -16.09624 54.26110 1.000 16.18258 506 LEU A O 1
ATOM 8521 N N . ASN A 1 528 ? -2.92498 -17.15670 53.08990 1.000 14.80955 507 ASN A N 1
ATOM 8522 C CA A ASN A 1 528 ? -3.82738 -18.16224 52.53944 0.659 15.14483 507 ASN A CA 1
ATOM 8523 C CA B ASN A 1 528 ? -3.80334 -18.16742 52.50446 0.341 16.50803 507 ASN A CA 1
ATOM 8524 C C . ASN A 1 528 ? -4.96227 -17.52637 51.74321 1.000 16.34443 507 ASN A C 1
ATOM 8525 O O . ASN A 1 528 ? -6.11361 -17.97626 51.80435 1.000 19.15401 507 ASN A O 1
ATOM 8546 N N . THR A 1 529 ? -4.65993 -16.45638 51.01961 1.000 16.22474 508 THR A N 1
ATOM 8547 C CA A THR A 1 529 ? -5.65298 -15.86626 50.14009 0.715 17.52507 508 THR A CA 1
ATOM 8548 C CA B THR A 1 529 ? -5.65905 -15.82860 50.16967 0.285 17.11721 508 THR A CA 1
ATOM 8549 C C . THR A 1 529 ? -4.96677 -15.10626 49.02298 1.000 15.82135 508 THR A C 1
ATOM 8550 O O . THR A 1 529 ? -3.89936 -14.53370 49.20144 1.000 15.83399 508 THR A O 1
ATOM 8571 N N . GLU A 1 530 ? -5.59520 -15.13197 47.86364 1.000 16.16673 509 GLU A N 1
ATOM 8572 C CA . GLU A 1 530 ? -5.23136 -14.24013 46.78014 1.000 16.52112 509 GLU A CA 1
ATOM 8573 C C . GLU A 1 530 ? -5.68663 -12.84244 47.16160 1.000 15.77852 509 GLU A C 1
ATOM 8574 O O . GLU A 1 530 ? -6.75672 -12.66845 47.74105 1.000 18.30597 509 GLU A O 1
ATOM 8586 N N . LEU A 1 531 ? -4.86774 -11.84323 46.86054 1.000 12.90321 510 LEU A N 1
ATOM 8587 C CA . LEU A 1 531 ? -5.21748 -10.46186 47.12759 1.000 12.07342 510 LEU A CA 1
ATOM 8588 C C . LEU A 1 531 ? -5.90348 -9.85032 45.91013 1.000 12.24331 510 LEU A C 1
ATOM 8589 O O . LEU A 1 531 ? -5.30579 -9.76496 44.83812 1.000 15.68428 510 LEU A O 1
ATOM 8605 N N . THR A 1 532 ? -7.14183 -9.42547 46.08849 1.000 13.08150 511 THR A N 1
ATOM 8606 C CA . THR A 1 53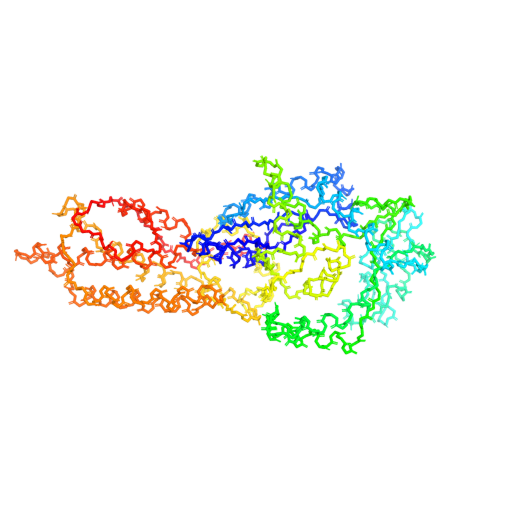2 ? -7.91106 -8.74060 45.06322 1.000 12.53200 511 THR A CA 1
ATOM 8607 C C . THR A 1 532 ? -8.24842 -7.33442 45.54381 1.000 12.37983 511 THR A C 1
ATOM 8608 O O . THR A 1 532 ? -8.33733 -7.07580 46.74961 1.000 12.30884 511 THR A O 1
ATOM 8619 N N . TRP A 1 533 ? -8.44840 -6.43748 44.58423 1.000 14.05079 512 TRP A N 1
ATOM 8620 C CA . TRP A 1 533 ? -8.72330 -5.04515 44.92017 1.000 13.45823 512 TRP A CA 1
ATOM 8621 C C . TRP A 1 533 ? -9.97944 -4.93100 45.77705 1.000 14.45761 512 TRP A C 1
ATOM 8622 O O . TRP A 1 533 ? -9.98251 -4.24257 46.79964 1.000 15.36721 512 TRP A O 1
ATOM 8643 N N . ASP A 1 534 ? -11.03914 -5.63786 45.39268 1.000 14.57333 513 ASP A N 1
ATOM 8644 C CA . ASP A 1 534 ? -12.30013 -5.53864 46.12527 1.000 16.88122 513 ASP A CA 1
ATOM 8645 C C . ASP A 1 534 ? -12.28331 -6.37342 47.39739 1.000 15.89683 513 ASP A C 1
ATOM 8646 O O . ASP A 1 534 ? -13.08500 -6.12906 48.30390 1.000 16.73031 513 ASP A O 1
ATOM 8655 N N . GLY A 1 535 ? -11.38500 -7.35490 47.48746 1.000 14.56997 514 GLY A N 1
ATOM 8656 C CA . GLY A 1 535 ? -11.37080 -8.25525 48.62243 1.000 14.46667 514 GLY A CA 1
ATOM 8657 C C . GLY A 1 535 ? -11.08763 -7.57752 49.94195 1.000 13.85681 514 GLY A C 1
ATOM 8658 O O . GLY A 1 535 ? -11.49897 -8.09668 50.98916 1.000 14.39232 514 GLY A O 1
ATOM 8662 N N . ILE A 1 536 ? -10.45435 -6.40702 49.92371 1.000 13.80456 515 ILE A N 1
ATOM 8663 C CA . ILE A 1 536 ? -10.14185 -5.71972 51.16456 1.000 13.26925 515 ILE A CA 1
ATOM 8664 C C . ILE A 1 536 ? -11.39944 -5.32852 51.92457 1.000 14.60416 515 ILE A C 1
ATOM 8665 O O . ILE A 1 536 ? -11.32930 -5.04504 53.12642 1.000 14.33541 515 ILE A O 1
ATOM 8681 N N . GLN A 1 537 ? -12.54400 -5.26847 51.24286 1.000 14.99123 516 GLN A N 1
ATOM 8682 C CA . GLN A 1 537 ? -13.78536 -4.95739 51.94272 1.000 16.95158 516 GLN A CA 1
ATOM 8683 C C . GLN A 1 537 ? -14.23101 -6.06838 52.88633 1.000 18.86536 516 GLN A C 1
ATOM 8684 O O . GLN A 1 537 ? -15.11979 -5.83328 53.71306 1.000 21.97772 516 GLN A O 1
ATOM 8698 N N . GLN A 1 538 ? -13.65463 -7.26075 52.78183 1.000 18.51808 517 GLN A N 1
ATOM 8699 C CA . GLN A 1 538 ? -13.95041 -8.37972 53.67573 1.000 20.95225 517 GLN A CA 1
ATOM 8700 C C . GLN A 1 538 ? -12.67940 -8.72627 54.43622 1.000 17.93373 517 GLN A C 1
ATOM 8701 O O . GLN A 1 538 ? -11.84142 -9.49378 53.92368 1.000 18.80113 517 GLN A O 1
ATOM 8715 N N . PRO A 1 539 ? -12.49268 -8.24621 55.66302 1.000 15.06298 518 PRO A N 1
ATOM 8716 C CA . PRO A 1 539 ? -11.26963 -8.60921 56.38601 1.000 13.57688 518 PRO A CA 1
ATOM 8717 C C . PRO A 1 539 ? -11.20979 -10.10367 56.64516 1.000 13.57564 518 PRO A C 1
ATOM 8718 O O . PRO A 1 539 ? -12.21430 -10.81339 56.57649 1.000 12.76427 518 PRO A O 1
ATOM 8729 N N . LEU A 1 540 ? -10.00956 -10.57113 56.98053 1.000 12.83455 519 LEU A N 1
ATOM 8730 C CA . LEU A 1 540 ? -9.78339 -11.97625 57.30894 1.000 11.59810 519 LEU A CA 1
ATOM 8731 C C . LEU A 1 540 ? -10.15170 -12.15727 58.77522 1.000 12.03460 519 LEU A C 1
ATOM 8732 O O . LEU A 1 540 ? -9.48735 -11.61097 59.66269 1.000 13.30565 519 LEU A O 1
ATOM 8748 N N . LEU A 1 541 ? -11.20281 -12.93099 59.01856 1.000 12.17008 520 LEU A N 1
ATOM 8749 C CA . LEU A 1 541 ? -11.75912 -13.15286 60.34452 1.000 12.16400 520 LEU A CA 1
ATOM 8750 C C . LEU A 1 541 ? -11.90969 -14.64965 60.55448 1.000 12.22292 520 LEU A C 1
ATOM 8751 O O . LEU A 1 541 ? -12.41716 -15.35477 59.68095 1.000 13.35106 520 LEU A O 1
ATOM 8767 N N . GLY A 1 542 ? -11.47902 -15.14910 61.71036 1.000 12.09295 521 GLY A N 1
ATOM 8768 C CA . GLY A 1 542 ? -11.62566 -16.56791 61.95491 1.000 12.34593 521 GLY A CA 1
ATOM 8769 C C . GLY A 1 542 ? -10.96929 -17.38963 60.87058 1.000 13.64808 521 GLY A C 1
ATOM 8770 O O . GLY A 1 542 ? -11.54829 -18.32876 60.33331 1.000 15.31999 521 GLY A O 1
ATOM 8774 N N . HIS A 1 543 ? -9.73802 -17.02133 60.54982 1.000 13.37897 522 HIS A N 1
ATOM 8775 C CA . HIS A 1 543 ? -9.05649 -17.39887 59.31617 1.000 12.64534 522 HIS A CA 1
ATOM 8776 C C . HIS A 1 543 ? -7.64869 -17.87639 59.64316 1.000 12.56893 522 HIS A C 1
ATOM 8777 O O . HIS A 1 543 ? -6.91439 -17.21115 60.37357 1.000 13.41788 522 HIS A O 1
ATOM 8792 N N . LYS A 1 544 ? -7.27727 -19.01318 59.07739 1.000 12.31502 523 LYS A N 1
ATOM 8793 C CA . LYS A 1 544 ? -5.97143 -19.61632 59.31996 1.000 13.46637 523 LYS A CA 1
ATOM 8794 C C . LYS A 1 544 ? -4.91872 -19.01967 58.39515 1.000 12.86161 523 LYS A C 1
ATOM 8795 O O . LYS A 1 544 ? -5.08903 -18.98281 57.17021 1.000 14.24875 523 LYS A O 1
ATOM 8814 N N . VAL A 1 545 ? -3.82442 -18.54844 58.98365 1.000 12.76796 524 VAL A N 1
ATOM 8815 C CA . VAL A 1 545 ? -2.65195 -18.09902 58.24604 1.000 12.74779 524 VAL A CA 1
ATOM 8816 C C . VAL A 1 545 ? -1.54621 -19.13252 58.43031 1.000 14.68474 524 VAL A C 1
ATOM 8817 O O . VAL A 1 545 ? -1.59471 -19.98727 59.31748 1.000 16.30570 524 VAL A O 1
ATOM 8830 N N . ASN A 1 546 ? -0.53572 -19.05219 57.58299 1.000 15.70568 525 ASN A N 1
ATOM 8831 C CA . ASN A 1 546 ? 0.56825 -19.99595 57.60012 1.000 18.05278 525 ASN A CA 1
ATOM 8832 C C . ASN A 1 546 ? 1.83181 -19.37643 58.15898 1.000 19.93574 525 ASN A C 1
ATOM 8833 O O . ASN A 1 546 ? 2.04043 -18.16196 58.07818 1.000 22.30204 525 ASN A O 1
ATOM 8844 N N . PRO A 1 547 ? 2.73961 -20.19083 58.68837 1.000 21.00723 526 PRO A N 1
ATOM 8845 C CA . PRO A 1 547 ? 4.04490 -19.66857 59.10188 1.000 21.69195 526 PRO A CA 1
ATOM 8846 C C . PRO A 1 547 ? 4.85567 -19.25072 57.89140 1.000 22.52123 526 PRO A C 1
ATOM 8847 O O . PRO A 1 547 ? 4.64562 -19.71694 56.77250 1.000 23.65055 526 PRO A O 1
ATOM 8858 N N . PHE A 1 548 ? 5.81487 -18.36852 58.12192 1.000 23.91374 527 PHE A N 1
ATOM 8859 C CA . PHE A 1 548 ? 6.73853 -18.01756 57.06490 1.000 24.79322 527 PHE A CA 1
ATOM 8860 C C . PHE A 1 548 ? 8.11531 -17.77377 57.64408 1.000 28.70975 527 PHE A C 1
ATOM 8861 O O . PHE A 1 548 ? 8.27121 -17.43172 58.82015 1.000 28.38944 527 PHE A O 1
ATOM 8878 N N . LYS A 1 549 ? 9.10991 -18.00463 56.80820 1.000 32.17447 528 LYS A N 1
ATOM 8879 C CA . LYS A 1 549 ? 10.43152 -17.45460 57.03362 1.000 37.35447 528 LYS A CA 1
ATOM 8880 C C . LYS A 1 549 ? 10.47252 -16.09327 56.35241 1.000 35.85815 528 LYS A C 1
ATOM 8881 O O . LYS A 1 549 ? 9.65166 -15.78380 55.48047 1.000 38.65595 528 LYS A O 1
ATOM 8900 N N . ALA A 1 550 ? 11.41600 -15.26982 56.78670 1.000 32.63958 529 ALA A N 1
ATOM 8901 C CA . ALA A 1 550 ? 11.40862 -13.84680 56.49065 1.000 30.37739 529 ALA A CA 1
ATOM 8902 C C . ALA A 1 550 ? 10.82332 -13.52116 55.12305 1.000 26.04157 529 ALA A C 1
ATOM 8903 O O . ALA A 1 550 ? 11.23397 -14.08350 54.10202 1.000 28.59338 529 ALA A O 1
ATOM 8910 N N A LEU A 1 551 ? 9.85018 -12.61198 55.10101 0.472 22.67217 530 LEU A N 1
ATOM 8911 N N B LEU A 1 551 ? 9.86333 -12.60285 55.10131 0.528 22.66573 530 LEU A N 1
ATOM 8912 C CA A LEU A 1 551 ? 9.23804 -12.21583 53.84325 0.472 19.29622 530 LEU A CA 1
ATOM 8913 C CA B LEU A 1 551 ? 9.23085 -12.19882 53.85810 0.528 19.26778 530 LEU A CA 1
ATOM 8914 C C A LEU A 1 551 ? 10.15383 -11.30847 53.04171 0.472 16.95135 530 LEU A C 1
ATOM 8915 C C B LEU A 1 551 ? 10.12124 -11.27249 53.05130 0.528 16.74205 530 LEU A C 1
ATOM 8916 O O A LEU A 1 551 ? 10.05835 -11.27030 51.81201 0.472 17.19676 530 LEU A O 1
ATOM 8917 O O B LEU A 1 551 ? 9.97213 -11.18727 51.83062 0.528 17.19134 530 LEU A O 1
ATOM 8947 N N . TYR A 1 552 ? 11.02803 -10.56377 53.71011 1.000 17.23779 531 TYR A N 1
ATOM 8948 C CA . TYR A 1 552 ? 11.85112 -9.57695 53.02553 1.000 16.46835 531 TYR A CA 1
ATOM 8949 C C . TYR A 1 552 ? 12.99044 -9.17062 53.94503 1.000 18.46843 531 TYR A C 1
ATOM 8950 O O . TYR A 1 552 ? 12.75316 -8.61012 55.01718 1.000 22.09202 531 TYR A O 1
ATOM 8969 N N . ASN A 1 553 ? 14.22894 -9.41076 53.52907 1.000 18.27471 532 ASN A N 1
ATOM 8970 C CA . ASN A 1 553 ? 15.37573 -9.09762 54.36852 1.000 18.45777 532 ASN A CA 1
ATOM 8971 C C . ASN A 1 553 ? 15.95221 -7.71757 54.03646 1.000 17.47797 532 ASN A C 1
ATOM 8972 O O . ASN A 1 553 ? 15.74621 -7.17219 52.94604 1.000 18.86468 532 ASN A O 1
ATOM 8983 N N . ARG A 1 554 ? 16.71457 -7.18689 54.98935 1.000 17.11730 533 ARG A N 1
ATOM 8984 C CA . ARG A 1 554 ? 17.39451 -5.90988 54.80658 1.000 16.15360 533 ARG A CA 1
ATOM 8985 C C . ARG A 1 554 ? 18.52188 -6.04877 53.79327 1.000 15.91829 533 ARG A C 1
ATOM 8986 O O . ARG A 1 554 ? 19.11285 -7.12315 53.63343 1.000 18.54114 533 ARG A O 1
ATOM 9007 N N . ILE A 1 555 ? 18.84879 -4.93101 53.15144 1.000 16.03634 534 ILE A N 1
ATOM 9008 C CA . ILE A 1 555 ? 20.01212 -4.82374 52.28488 1.000 16.87006 534 ILE A CA 1
ATOM 9009 C C . ILE A 1 555 ? 21.00763 -3.85312 52.92288 1.000 16.55494 534 ILE A C 1
ATOM 9010 O O . ILE A 1 555 ? 20.71138 -3.19658 53.91075 1.000 17.22414 534 ILE A O 1
ATOM 9026 N N . ASP A 1 556 ? 22.19792 -3.75900 52.33683 1.000 18.68554 535 ASP A N 1
ATOM 9027 C CA . ASP A 1 556 ? 23.22631 -2.90787 52.91420 1.000 19.49834 535 ASP A CA 1
ATOM 9028 C C . ASP A 1 556 ? 24.16539 -2.37496 51.84333 1.000 18.70765 535 ASP A C 1
ATOM 9029 O O . ASP A 1 556 ? 24.18709 -2.83761 50.70247 1.000 17.78215 535 ASP A O 1
ATOM 9038 N N . MET A 1 557 ? 24.96256 -1.38751 52.24688 1.000 18.55559 536 MET A N 1
ATOM 9039 C CA . MET A 1 557 ? 25.85255 -0.71167 51.31326 1.000 18.94807 536 MET A CA 1
ATOM 9040 C C . MET A 1 557 ? 26.97618 -1.60071 50.81947 1.000 18.22742 536 MET A C 1
ATOM 9041 O O . MET A 1 557 ? 27.52535 -1.33276 49.74826 1.000 18.14735 536 MET A O 1
ATOM 9055 N N . ARG A 1 558 ? 27.36264 -2.64044 51.56172 1.000 18.96551 537 ARG A N 1
ATOM 9056 C CA . ARG A 1 558 ? 28.35032 -3.55468 51.00663 1.000 19.33820 537 ARG A CA 1
ATOM 9057 C C . ARG A 1 558 ? 27.82290 -4.20910 49.73584 1.000 17.64934 537 ARG A C 1
ATOM 9058 O O . ARG A 1 558 ? 28.58162 -4.45278 48.79585 1.000 17.43286 537 ARG A O 1
ATOM 9079 N N . GLN A 1 559 ? 26.52369 -4.48210 49.67807 1.000 16.71519 538 GLN A N 1
ATOM 9080 C CA . GLN A 1 559 ? 25.96721 -5.06656 48.46894 1.000 16.72387 538 GLN A CA 1
ATOM 9081 C C . GLN A 1 559 ? 25.98554 -4.07675 47.31654 1.000 15.08240 538 GLN A C 1
ATOM 9082 O O . GLN A 1 559 ? 26.23846 -4.45486 46.16688 1.000 15.99672 538 GLN A O 1
ATOM 9096 N N . VAL A 1 560 ? 25.71162 -2.80068 47.60231 1.000 14.82864 539 VAL A N 1
ATOM 9097 C CA . VAL A 1 560 ? 25.79947 -1.76853 46.58286 1.000 15.81377 539 VAL A CA 1
ATOM 9098 C C . VAL A 1 560 ? 27.21770 -1.66375 46.05732 1.000 15.44519 539 VAL A C 1
ATOM 9099 O O . VAL A 1 560 ? 27.43697 -1.55828 44.84527 1.000 16.21567 539 VAL A O 1
ATOM 9112 N N . GLU A 1 561 ? 28.20177 -1.66948 46.96159 1.000 15.65023 540 GLU A N 1
ATOM 9113 C CA . GLU A 1 561 ? 29.58855 -1.58509 46.52248 1.000 17.67755 540 GLU A CA 1
ATOM 9114 C C . GLU A 1 561 ? 29.93587 -2.75903 45.62633 1.000 16.48575 540 GLU A C 1
ATOM 9115 O O . GLU A 1 561 ? 30.66837 -2.60361 44.64901 1.000 17.86991 540 GLU A O 1
ATOM 9127 N N . ALA A 1 562 ? 29.41515 -3.94225 45.93393 1.000 15.89405 541 ALA A N 1
ATOM 9128 C CA . ALA A 1 562 ? 29.69689 -5.10471 45.10021 1.000 15.46336 541 ALA A CA 1
ATOM 9129 C C . ALA A 1 562 ? 29.04310 -4.96973 43.72746 1.000 13.62641 541 ALA A C 1
ATOM 9130 O O . ALA A 1 562 ? 29.63833 -5.36544 42.70848 1.000 15.15684 541 ALA A O 1
ATOM 9137 N N . LEU A 1 563 ? 27.83260 -4.41697 43.67799 1.000 14.27537 542 LEU A N 1
ATOM 9138 C CA . LEU A 1 563 ? 27.15478 -4.19662 42.40474 1.000 13.24714 542 LEU A CA 1
ATOM 9139 C C . LEU A 1 563 ? 27.96681 -3.26871 41.52281 1.000 13.97319 542 LEU A C 1
ATOM 9140 O O . LEU A 1 563 ? 28.15360 -3.52424 40.32289 1.000 14.77887 542 LEU A O 1
ATOM 9156 N N . VAL A 1 564 ? 28.44390 -2.16733 42.10350 1.000 14.32499 543 VAL A N 1
ATOM 9157 C CA . VAL A 1 564 ? 29.22591 -1.18869 41.35694 1.000 15.84524 543 VAL A CA 1
ATOM 9158 C C . VAL A 1 564 ? 30.53457 -1.80158 40.87383 1.000 16.31415 543 VAL A C 1
ATOM 9159 O O . VAL A 1 564 ? 30.91427 -1.65126 39.70576 1.000 16.95912 543 VAL A O 1
ATOM 9172 N N . GLU A 1 565 ? 31.22485 -2.52806 41.74920 1.000 16.82123 544 GLU A N 1
ATOM 9173 C CA . GLU A 1 565 ? 32.47309 -3.17097 41.34323 1.000 18.30459 544 GLU A CA 1
ATOM 9174 C C . GLU A 1 565 ? 32.23878 -4.17040 40.21667 1.000 17.44276 544 GLU A C 1
ATOM 9175 O O . GLU A 1 565 ? 33.04444 -4.26342 39.27836 1.000 18.43329 544 GLU A O 1
ATOM 9187 N N . ALA A 1 566 ? 31.14554 -4.94171 40.29291 1.000 15.87911 545 ALA A N 1
ATOM 9188 C CA . ALA A 1 566 ? 30.84270 -5.94073 39.27812 1.000 17.14263 545 ALA A CA 1
ATOM 9189 C C . ALA A 1 566 ? 30.47143 -5.30898 37.94779 1.000 17.46098 545 ALA A C 1
ATOM 9190 O O . ALA A 1 566 ? 30.50324 -5.98844 36.91445 1.000 19.17022 545 ALA A O 1
ATOM 9197 N N . SER A 1 567 ? 30.08039 -4.04357 37.95889 1.000 15.62807 546 SER A N 1
ATOM 9198 C CA . SER A 1 567 ? 29.64809 -3.34307 36.76697 1.000 16.70248 546 SER A CA 1
ATOM 9199 C C . SER A 1 567 ? 30.77916 -2.59546 36.07677 1.000 18.56526 546 SER A C 1
ATOM 9200 O O . SER A 1 567 ? 30.60787 -2.16369 34.93379 1.000 20.05249 546 SER A O 1
ATOM 9208 N N . LYS A 1 568 ? 31.91594 -2.43425 36.73076 1.000 21.22697 547 LYS A N 1
ATOM 9209 C CA . LYS A 1 568 ? 33.05205 -1.75857 36.12865 1.000 25.66535 547 LYS A CA 1
ATOM 9210 C C . LYS A 1 568 ? 33.70821 -2.62052 35.06284 1.000 30.14801 547 LYS A C 1
ATOM 9211 O O . LYS A 1 568 ? 33.53880 -3.83915 35.03858 1.000 32.21046 547 LYS A O 1
#

InterPro domains:
  IPR001412 Aminoacyl-tRNA synthetase, class I, conserved site [PS00178] (15-26)
  IPR002547 tRNA-binding domain [PF01588] (581-674)
  IPR002547 tRNA-binding domain [PS50886] (575-677)
  IPR004495 Methionyl-tRNA synthetase, beta subunit, C-terminal [TIGR00399] (543-677)
  IPR004495 Methionyl-tRNA synthetase, beta subunit, C-terminal [cd02800] (571-677)
  IPR009080 Aminoacyl-tRNA synthetase, class Ia, anticodon-binding [SSF47323] (391-548)
  IPR012340 Nucleic acid-binding, OB-fold [G3DSA:2.40.50.140] (568-677)
  IPR012340 Nucleic acid-binding, OB-fold [SSF50249] (570-676)
  IPR014729 Rossmann-like alpha/beta/alpha sandwich fold [G3DSA:3.40.50.620] (8-385)
  IPR014758 Methionyl-tRNA synthetase [TIGR00398] (8-536)
  IPR015413 Methionyl/Leucyl tRNA synthetase [PF09334] (8-397)
  IPR023458 Methionine-tRNA ligase, type 1 [MF_00098] (6-546)
  IPR023458 Methionine-tRNA ligase, type 1 [PTHR45765] (3-671)
  IPR029038 Methionyl-tRNA synthetase, Zn-domain [G3DSA:2.20.28.20] (142-176)
  IPR029038 Methionyl-tRNA synthetase, Zn-domain [SSF57770] (142-176)
  IPR033911 Methioninyl-tRNA synthetase core domain [PR01041] (10-23)
  IPR033911 Methioninyl-tRNA synthetase core domain [PR01041] (42-56)
  IPR033911 Methioninyl-tRNA synthetase core domain [PR01041] (90-101)
  IPR033911 Methioninyl-tRNA synthetase core domain [PR01041] (251-262)
  IPR033911 Methioninyl-tRNA synthetase core domain [PR01041] (292-307)

CATH classification: 3.40.50.620 (+1 more: 1.10.730.10)

Foldseek 3Di:
DFFAEEEEAAAELPDFAFVFSVLLLLLRLLLQVLCVLVPYHYAYFYEHLQWKDVLCLVCVVVVHHSVVSSVVSRVRRVVLVVLLVRPHLFYYYLPDPLLLVLLQLLVVLLVVLPFKDKDKDKAWAFVVVGFGDDQQQKFAADLPPRHHGHGGQADPPPTDGHGSVSGDQIAGNRPRGRIDIDMDMFMWGNLQVCLVVLLVVLVVPQEDPVLSVVVVVVVVVPDDTGGFKGFPPIGAHAHPPDPRIHGHSLSSRVSVSLSRVVVSCVVVVNPPVSCLQWAQPHSHAYEYRYEPVCSCSQSGVQCVSSVSSRTHHHSHYQYEYGEAELPHNQDLVQLRRFGSVLCVVQDGSLLSLVQSLLQWASDHDYRYHYPVVSQVCCCVQVVPQQLCLCVVQQVLCVPPVVQWAAQDAPCVPLLCVLLVCLVVLSVCSNSSGRSVNSVVLSVNSVVLVVQLVVLPLVVLVVDPPSSNVSRNSSNNSLLSSLSSLLSCCSRGVQLQVVNCQQQVHRRRSVCNVPTRGRGGGDDDDRSDDRDDVVSVVVSSVVSD

Organism: Escherichia coli (strain K12) (NCBI:txid83333)

Radius of gyration: 27.39 Å; Cα contacts (8 Å, |Δi|>4): 978; chains: 1; bounding box: 57×48×89 Å

Secondary structure (DSSP, 8-state):
--EEEEEEPPPBTTS--BHHHHHHHHHHHHHHHHHHHTT-EEEEEEEEB--SHHHHHHHHHHTS-HHHHHHHHHHHHHHHHHHTT---SEEEESSSHHHHHHHHHHHHHHHHTT-EEEEEEEEEEETTTTEE--GGGEEEE-TTT--SSEETTB-TTT--B--GGG-EEEEETTT-PPPEEEEEEEEEE-GGGGHHHHHHHHHTS-S-HHHHHHHHHHHHH----EE-EEESS-SSPBPTT-TTEEE-HHHHHHHHHHHHHHHHHHHHT-SSHHHHHHBTT--SEEEEEEEGGGHHIIIIIHHHHHHHTTBPPPSEEEEE--EEETTB---TTTT---BHHHHHHHS-HHHHHHHHHHH--SS---EEE-HHHHHHHIIIIIIIIIIHHHHTTHHHHHHHSTTBPPSS-S-HHHHHHHHHTHHHHHHHHHTT-HHHHHHHHHHHHHHHHHHHHHH-HHHHTTSTT-HHHHHHHHHHHHHHHHHHHHHHTTT-HHHHHHHHHHHTS---TGGGGS---S-B----S-SS----HHHHHHHHHHH-

Nearest PDB structures (foldseek):
  6spr-assembly1_A  TM=1.002E+00  e=4.349E-104  Escherichia coli
  8brx-assembly1_A  TM=1.001E+00  e=1.297E-102  Escherichia coli
  8brv-assembly1_A  TM=1.001E+00  e=1.777E-102  Escherichia coli
  3h99-assembly1_A  TM=1.001E+00  e=5.072E-102  Escherichia coli K-12
  1pfv-assembly1_A  TM=1.001E+00  e=1.114E-101  Escherichia coli

Sequence (544 aa):
AKKILLVTCALPYANGSIHLGHMLEHIQADVWVRYQRMRGHEVNFICADDAHGTPIMLKAQQLGITPEQMIGEMMSQQEHQTDFAGFNISYDNYHSTHSEENRRQLSELIYSSRLKENGFIKNRRTISQLYDPEKGMFLPDRFVKGTCPKCKSPDQYGDNCEVCGATYSPTELIEPKSVVSGATPVMRDSEHFFFFDLPSSFSSSEMMLQQAWWTTRRSSGGAALLQQEQVANKMMQEWFEESGLQQQWDIISRDAPYFGFEEIPNAPGKYFYVWLDAPIGYMGSFKNLCDKRGDSVSFDEYWKKKDSTAELYHFIGKDIVYFHSLFWPAMLEGSNFRKPSNNLFVHGYVVTVNGAKMSKKSRGTFIKASTWLNHFDADSLRYYYTAKLSSRIDDIDLNLEDFVQRVNADIIVNKVVNLASRNAGFINKRRFDDGVLASELADPQQLYKTFTDAAEVIGEAWESRREFGKAVRREIMALADLLANRRYVDEQAPWVVAKQEGRDADLQAICSMGINLFRVLMTYLKPVLPKLTERAEAFLNNTTELTWDGIQQPLLGHKVNPFKALLYNRIDMRQVEALVEASK

Solvent-accessible surface area: 22723 Å² total